Protein AF-A0A976PIW1-F1 (afdb_monomer)

Secondary structure (DSSP, 8-state):
--SSSSSSSS--------------------------------------------TTS-GGGS-HHHHHHHHHHHHEEEEE-TTSS-EEEEE-HHHHHHHHHTT-HHHHHHHHHHHHHHH-TTTTTT--HHHHHHHHHHHHHHHHHHHHHHTSEETTEE-S-GGGGSBGGGTB-GGGS--EEETTEEE-HHIIIIIIIHHHHTT--TTGGGG---SBTTSPP--SS---TTTHHHHHHHHHHHHHTSTTTEEEETTTTEEEEETHHHHTHHHHHHSTTTHHHHHHHHHSPTT----SEEEEEPP--SB-B-S---------S--S--------------------------TTS-----S-HHHHHHHTT--STTEEEEEEEEEEEE--STT-SEEEEEEEEEEEEEEETTTTEEEEEEEEEEEEEETT-TTSPPEEEEEEEEEEEEEETTEEEEEEESSEEEEEEEETTTTEEEEEEEETTT--EEEEEEEEEEE---

Nearest PDB structures (foldseek):
  4ib9-assembly1_A  TM=2.979E-01  e=1.614E-01  Bos taurus
  2c4i-assembly1_A-2  TM=4.178E-01  e=9.449E-01  Gallus gallus
  1qg5-assembly1_A-2  TM=3.062E-01  e=3.905E-01  Bos taurus
  7tdz-assembly1_i  TM=3.313E-01  e=6.136E+00  Xenopus laevis
  7fik-assembly1_j  TM=1.856E-01  e=4.732E+00  Xenopus laevis

pLDDT: mean 74.45, std 23.99, range [23.53, 98.75]

Solvent-accessible surface area (backbone atoms only — not comparable to full-atom values): 29738 Å² total; per-residue (Å²): 139,89,88,88,86,87,83,87,85,84,88,87,85,90,88,87,86,87,86,87,87,84,87,90,82,86,88,82,83,87,82,89,88,81,93,72,86,78,74,68,88,75,74,81,70,78,79,76,83,66,87,75,91,53,99,85,66,64,71,73,77,53,57,68,51,64,48,43,24,53,51,28,53,71,37,30,44,72,45,67,43,98,84,72,80,49,68,44,44,22,30,44,54,66,60,54,36,50,39,59,75,68,58,37,66,64,61,53,49,50,52,49,40,43,50,55,52,44,29,36,59,67,71,65,63,97,55,54,70,51,41,52,48,20,49,50,44,42,49,44,36,49,49,43,51,47,53,46,47,77,41,42,62,47,97,81,35,74,62,56,28,69,68,71,77,27,39,70,94,78,71,38,55,54,49,67,42,61,79,39,63,47,48,74,38,71,37,16,56,45,47,45,53,58,54,56,45,22,64,76,49,70,42,29,50,61,38,53,72,37,59,50,39,71,52,20,59,53,37,46,56,57,66,37,58,47,50,39,50,94,46,37,70,60,52,37,52,52,39,37,28,56,35,50,70,34,67,79,37,27,42,68,44,78,93,77,53,32,22,37,30,32,44,63,61,65,79,44,37,69,22,23,64,54,14,88,56,62,24,65,69,32,45,50,64,70,40,47,67,91,88,67,83,81,44,91,46,74,46,70,36,83,71,43,54,44,50,30,51,56,94,79,79,81,87,78,65,78,86,71,86,82,78,85,85,71,94,84,80,79,79,87,78,84,81,85,74,94,78,89,79,91,77,90,78,91,78,76,82,65,95,81,71,90,79,80,74,87,64,60,74,78,56,61,76,44,52,86,72,58,89,47,96,68,48,44,68,38,29,40,25,51,44,74,75,42,51,80,56,85,72,36,49,36,38,60,79,40,40,43,34,28,33,30,39,28,76,42,89,90,73,76,51,38,36,40,33,39,39,37,40,36,30,30,28,46,59,94,40,78,88,49,80,69,43,79,42,80,45,79,48,68,33,66,34,54,75,53,99,56,29,38,39,35,63,40,79,69,85,37,38,36,42,37,41,38,33,61,85,77,28,32,38,37,44,38,31,22,39,66,90,74,68,44,38,42,38,34,41,32,28,41,38,51,70,64,65,132

Structure (mmCIF, N/CA/C/O backbone):
data_AF-A0A976PIW1-F1
#
_entry.id   AF-A0A976PIW1-F1
#
loop_
_atom_site.group_PDB
_atom_site.id
_atom_site.type_symbol
_atom_site.label_atom_id
_atom_site.label_alt_id
_atom_site.label_comp_id
_atom_site.label_asym_id
_atom_site.label_entity_id
_atom_site.label_seq_id
_atom_site.pdbx_PDB_ins_code
_atom_site.Cartn_x
_atom_site.Cartn_y
_atom_site.Cartn_z
_atom_site.occupancy
_atom_site.B_iso_or_equiv
_atom_site.auth_seq_id
_atom_site.auth_comp_id
_atom_site.auth_asym_id
_atom_site.auth_atom_id
_atom_site.pdbx_PDB_model_num
ATOM 1 N N . MET A 1 1 ? 50.978 22.419 -18.642 1.00 48.50 1 MET A N 1
ATOM 2 C CA . MET A 1 1 ? 51.402 21.518 -19.742 1.00 48.50 1 MET A CA 1
ATOM 3 C C . MET A 1 1 ? 52.874 21.817 -19.991 1.00 48.50 1 MET A C 1
ATOM 5 O O . MET A 1 1 ? 53.168 22.960 -20.271 1.00 48.50 1 MET A O 1
ATOM 9 N N . MET A 1 2 ? 53.888 20.999 -19.735 1.00 40.34 2 MET A N 1
ATOM 10 C CA . MET A 1 2 ? 54.101 19.568 -19.944 1.00 40.34 2 MET A CA 1
ATOM 11 C C . MET A 1 2 ? 55.229 19.153 -18.971 1.00 40.34 2 MET A C 1
ATOM 13 O O . MET A 1 2 ? 56.400 19.224 -19.318 1.00 40.34 2 MET A O 1
ATOM 17 N N . LYS A 1 3 ? 54.907 18.808 -17.720 1.00 40.25 3 LYS A N 1
ATOM 18 C CA . LYS A 1 3 ? 55.832 18.169 -16.756 1.00 40.25 3 LYS A CA 1
ATOM 19 C C . LYS A 1 3 ? 55.024 17.405 -15.699 1.00 40.25 3 LYS A C 1
ATOM 21 O O . LYS A 1 3 ? 55.039 17.778 -14.537 1.00 40.25 3 LYS A O 1
ATOM 26 N N . ALA A 1 4 ? 54.242 16.406 -16.115 1.00 40.09 4 ALA A N 1
ATOM 27 C CA . ALA A 1 4 ? 53.541 15.500 -15.188 1.00 40.09 4 ALA A CA 1
ATOM 28 C C . ALA A 1 4 ? 52.990 14.224 -15.869 1.00 40.09 4 ALA A C 1
ATOM 30 O O . ALA A 1 4 ? 51.946 13.732 -15.464 1.00 40.09 4 ALA A O 1
ATOM 31 N N . ILE A 1 5 ? 53.620 13.717 -16.943 1.00 48.88 5 ILE A N 1
ATOM 32 C CA . ILE A 1 5 ? 53.060 12.595 -17.741 1.00 48.88 5 ILE A CA 1
ATOM 33 C C . ILE A 1 5 ? 54.007 11.381 -17.883 1.00 48.88 5 ILE A C 1
ATOM 35 O O . ILE A 1 5 ? 53.645 10.402 -18.515 1.00 48.88 5 ILE A O 1
ATOM 39 N N . LEU A 1 6 ? 55.184 11.334 -17.246 1.00 34.69 6 LEU A N 1
ATOM 40 C CA . LEU A 1 6 ? 56.150 10.257 -17.548 1.00 34.69 6 LEU A CA 1
ATOM 41 C C . LEU A 1 6 ? 56.757 9.517 -16.346 1.00 34.69 6 LEU A C 1
ATOM 43 O O . LEU A 1 6 ? 57.911 9.105 -16.425 1.00 34.69 6 LEU A O 1
ATOM 47 N N . LEU A 1 7 ? 56.029 9.347 -15.231 1.00 34.03 7 LEU A N 1
ATOM 48 C CA . LEU A 1 7 ? 56.616 8.652 -14.069 1.00 34.03 7 LEU A CA 1
ATOM 49 C C . LEU A 1 7 ? 55.685 7.827 -13.162 1.00 34.03 7 LEU A C 1
ATOM 51 O O . LEU A 1 7 ? 56.094 7.475 -12.064 1.00 34.03 7 LEU A O 1
ATOM 55 N N . ILE A 1 8 ? 54.477 7.452 -13.600 1.00 37.25 8 ILE A N 1
ATOM 56 C CA . ILE A 1 8 ? 53.624 6.492 -12.856 1.00 37.25 8 ILE A CA 1
ATOM 57 C C . ILE A 1 8 ? 53.003 5.467 -13.826 1.00 37.25 8 ILE A C 1
ATOM 59 O O . ILE A 1 8 ? 51.808 5.207 -13.813 1.00 37.25 8 ILE A O 1
ATOM 63 N N . VAL A 1 9 ? 53.818 4.926 -14.743 1.00 36.81 9 VAL A N 1
ATOM 64 C CA . VAL A 1 9 ? 53.422 3.840 -15.677 1.00 36.81 9 VAL A CA 1
ATOM 65 C C . VAL A 1 9 ? 54.443 2.685 -15.706 1.00 36.81 9 VAL A C 1
ATOM 67 O O . VAL A 1 9 ? 54.283 1.727 -16.446 1.00 36.81 9 VAL A O 1
ATOM 70 N N . MET A 1 10 ? 55.485 2.683 -14.872 1.00 36.56 10 MET A N 1
ATOM 71 C CA . MET A 1 10 ? 56.516 1.633 -14.925 1.00 36.56 10 MET A CA 1
ATOM 72 C C . MET A 1 10 ? 57.105 1.365 -13.543 1.00 36.56 10 MET A C 1
ATOM 74 O O . MET A 1 10 ? 58.167 1.884 -13.232 1.00 36.56 10 MET A O 1
ATOM 78 N N . LEU A 1 11 ? 56.391 0.595 -12.714 1.00 31.77 11 LEU A N 1
ATOM 79 C CA . LEU A 1 11 ? 56.938 -0.271 -11.653 1.00 31.77 11 LEU A CA 1
ATOM 80 C C . LEU A 1 11 ? 55.777 -0.844 -10.834 1.00 31.77 11 LEU A C 1
ATOM 82 O O . LEU A 1 11 ? 55.349 -0.213 -9.885 1.00 31.77 11 LEU A O 1
ATOM 86 N N . PHE A 1 12 ? 55.234 -1.989 -11.259 1.00 30.22 12 PHE A N 1
ATOM 87 C CA . PHE A 1 12 ? 54.785 -3.112 -10.412 1.00 30.22 12 PHE A CA 1
ATOM 88 C C . PHE A 1 12 ? 54.269 -4.242 -11.326 1.00 30.22 12 PHE A C 1
ATOM 90 O O . PHE A 1 12 ? 53.087 -4.555 -11.397 1.00 30.22 12 PHE A O 1
ATOM 97 N N . LEU A 1 13 ? 55.206 -4.856 -12.053 1.00 30.50 13 LEU A N 1
ATOM 98 C CA . LEU A 1 13 ? 55.128 -6.256 -12.467 1.00 30.50 13 LEU A CA 1
ATOM 99 C C . LEU A 1 13 ? 56.151 -7.004 -11.609 1.00 30.50 13 LEU A C 1
ATOM 101 O O . LEU A 1 13 ? 57.328 -6.657 -11.667 1.00 30.50 13 LEU A O 1
ATOM 105 N N . THR A 1 14 ? 55.702 -7.971 -10.802 1.00 31.19 14 THR A N 1
ATOM 106 C CA . THR A 1 14 ? 56.358 -9.264 -10.481 1.00 31.19 14 THR A CA 1
ATOM 107 C C . THR A 1 14 ? 55.782 -9.865 -9.189 1.00 31.19 14 THR A C 1
ATOM 109 O O . THR A 1 14 ? 56.162 -9.478 -8.093 1.00 31.19 14 THR A O 1
ATOM 112 N N . ALA A 1 15 ? 54.857 -10.822 -9.334 1.00 30.56 15 ALA A N 1
ATOM 113 C CA . ALA A 1 15 ? 54.762 -12.057 -8.536 1.00 30.56 15 ALA A CA 1
ATOM 114 C C . ALA A 1 15 ? 53.547 -12.874 -9.018 1.00 30.56 15 ALA A C 1
ATOM 116 O O . ALA A 1 15 ? 52.453 -12.799 -8.469 1.00 30.56 15 ALA A O 1
ATOM 117 N N . SER A 1 16 ? 53.763 -13.634 -10.091 1.00 26.55 16 SER A N 1
ATOM 118 C CA . SER A 1 16 ? 52.897 -14.714 -10.563 1.00 26.55 16 SER A CA 1
ATOM 119 C C . SER A 1 16 ? 53.582 -16.038 -10.218 1.00 26.55 16 SER A C 1
ATOM 121 O O . SER A 1 16 ? 54.741 -16.199 -10.590 1.00 26.55 16 SER A O 1
ATOM 123 N N . CYS A 1 17 ? 52.892 -16.923 -9.490 1.00 28.11 17 CYS A N 1
ATOM 124 C CA . CYS A 1 17 ? 53.061 -18.389 -9.367 1.00 28.11 17 CYS A CA 1
ATOM 125 C C . CYS A 1 17 ? 52.174 -18.857 -8.188 1.00 28.11 17 CYS A C 1
ATOM 127 O O . CYS A 1 17 ? 52.157 -18.194 -7.160 1.00 28.11 17 CYS A O 1
ATOM 129 N N . GLY A 1 18 ? 51.419 -19.955 -8.218 1.00 25.86 18 GLY A N 1
ATOM 130 C CA . GLY A 1 18 ? 51.305 -21.022 -9.202 1.00 25.86 18 GLY A CA 1
ATOM 131 C C . GLY A 1 18 ? 50.082 -21.902 -8.898 1.00 25.86 18 GLY A C 1
ATOM 132 O O . GLY A 1 18 ? 49.593 -21.960 -7.772 1.00 25.86 18 GLY A O 1
ATOM 133 N N . TYR A 1 19 ? 49.590 -22.541 -9.953 1.00 24.12 19 TYR A N 1
ATOM 134 C CA . TYR A 1 19 ? 48.494 -23.505 -10.000 1.00 24.12 19 TYR A CA 1
ATOM 135 C C . TYR A 1 19 ? 49.138 -24.865 -10.309 1.00 24.12 19 TYR A C 1
ATOM 137 O O . TYR A 1 19 ? 49.952 -24.928 -11.231 1.00 24.12 19 TYR A O 1
ATOM 145 N N . GLU A 1 20 ? 48.808 -25.935 -9.583 1.00 27.31 20 GLU A N 1
ATOM 146 C CA . GLU A 1 20 ? 49.368 -27.277 -9.819 1.00 27.31 20 GLU A CA 1
ATOM 147 C C . GLU A 1 20 ? 48.233 -28.318 -9.950 1.00 27.31 20 GLU A C 1
ATOM 149 O O . GLU A 1 20 ? 47.487 -28.580 -9.010 1.00 27.31 20 GLU A O 1
ATOM 154 N N . LYS A 1 21 ? 48.087 -28.872 -11.165 1.00 29.78 21 LYS A N 1
ATOM 155 C CA . LYS A 1 21 ? 47.513 -30.199 -11.491 1.00 29.78 21 LYS A CA 1
ATOM 156 C C . LYS A 1 21 ? 48.710 -31.174 -11.504 1.00 29.78 21 LYS A C 1
ATOM 158 O O . LYS A 1 21 ? 49.801 -30.734 -11.837 1.00 29.78 21 LYS A O 1
ATOM 163 N N . GLU A 1 22 ? 48.682 -32.472 -11.221 1.00 30.70 22 GLU A N 1
ATOM 164 C CA . GLU A 1 22 ? 47.707 -33.562 -11.339 1.00 30.70 22 GLU A CA 1
ATOM 165 C C . GLU A 1 22 ? 48.375 -34.804 -10.698 1.00 30.70 22 GLU A C 1
ATOM 167 O O . GLU A 1 22 ? 49.606 -34.852 -10.636 1.00 30.70 22 GLU A O 1
ATOM 172 N N . LYS A 1 23 ? 47.628 -35.858 -10.339 1.00 28.70 23 LYS A N 1
ATOM 173 C CA . LYS A 1 23 ? 48.100 -37.243 -10.551 1.00 28.70 23 LYS A CA 1
ATOM 174 C C . LYS A 1 23 ? 46.946 -38.247 -10.545 1.00 28.70 23 LYS A C 1
ATOM 176 O O . LYS A 1 23 ? 46.191 -38.349 -9.584 1.00 28.70 23 LYS A O 1
ATOM 181 N N . ILE A 1 24 ? 46.861 -38.968 -11.658 1.00 31.97 24 ILE A N 1
ATOM 182 C CA . ILE A 1 24 ? 45.959 -40.076 -11.981 1.00 31.97 24 ILE A CA 1
ATOM 183 C C . ILE A 1 24 ? 46.533 -41.382 -11.403 1.00 31.97 24 ILE A C 1
ATOM 185 O O . ILE A 1 24 ? 47.749 -41.579 -11.423 1.00 31.97 24 ILE A O 1
ATOM 189 N N . GLY A 1 25 ? 45.659 -42.281 -10.941 1.00 30.95 25 GLY A N 1
ATOM 190 C CA . GLY A 1 25 ? 45.957 -43.682 -10.623 1.00 30.95 25 GLY A CA 1
ATOM 191 C C . GLY A 1 25 ? 44.740 -44.573 -10.917 1.00 30.95 25 GLY A C 1
ATOM 192 O O . GLY A 1 25 ? 43.616 -44.180 -10.622 1.00 30.95 25 GLY A O 1
ATOM 193 N N . GLU A 1 26 ? 44.992 -45.715 -11.562 1.00 29.84 26 GLU A N 1
ATOM 194 C CA . GLU A 1 26 ? 44.074 -46.598 -12.307 1.00 29.84 26 GLU A CA 1
ATOM 195 C C . GLU A 1 26 ? 42.973 -47.339 -11.520 1.00 29.84 26 GLU A C 1
ATOM 197 O O . GLU A 1 26 ? 43.066 -47.593 -10.320 1.00 29.84 26 GLU A O 1
ATOM 202 N N . ALA A 1 27 ? 41.951 -47.754 -12.278 1.00 33.88 27 ALA A N 1
ATOM 203 C CA . ALA A 1 27 ? 40.825 -48.597 -11.877 1.00 33.88 27 ALA A CA 1
ATOM 204 C C . ALA A 1 27 ? 41.182 -50.091 -11.747 1.00 33.88 27 ALA A C 1
ATOM 206 O O . ALA A 1 27 ? 42.099 -50.576 -12.413 1.00 33.88 27 ALA A O 1
ATOM 207 N N . PRO A 1 28 ? 40.338 -50.863 -11.035 1.00 31.41 28 PRO A N 1
ATOM 208 C CA . PRO A 1 28 ? 39.988 -52.185 -11.547 1.00 31.41 28 PRO A CA 1
ATOM 209 C C . PRO A 1 28 ? 38.485 -52.534 -11.499 1.00 31.41 28 PRO A C 1
ATOM 211 O O . PRO A 1 28 ? 37.777 -52.253 -10.539 1.00 31.41 28 PRO A O 1
ATOM 214 N N . ALA A 1 29 ? 38.086 -53.187 -12.596 1.00 29.12 29 ALA A N 1
ATOM 215 C CA . ALA A 1 29 ? 37.027 -54.168 -12.877 1.00 29.12 29 ALA A CA 1
ATOM 216 C C . ALA A 1 29 ? 35.684 -54.190 -12.107 1.00 29.12 29 ALA A C 1
ATOM 218 O O . ALA A 1 29 ? 35.596 -54.384 -10.898 1.00 29.12 29 ALA A O 1
ATOM 219 N N . THR A 1 30 ? 34.623 -54.172 -12.918 1.00 34.03 30 THR A N 1
ATOM 220 C CA . THR A 1 30 ? 33.220 -54.492 -12.625 1.00 34.03 30 THR A CA 1
ATOM 221 C C . THR A 1 30 ? 32.986 -55.943 -12.189 1.00 34.03 30 THR A C 1
ATOM 223 O O . THR A 1 30 ? 33.701 -56.861 -12.595 1.00 34.03 30 THR A O 1
ATOM 226 N N . PRO A 1 31 ? 31.875 -56.166 -11.467 1.00 28.22 31 PRO A N 1
ATOM 227 C CA . PRO A 1 31 ? 30.859 -57.095 -11.967 1.00 28.22 31 PRO A CA 1
ATOM 228 C C . PRO A 1 31 ? 29.444 -56.478 -11.989 1.00 28.22 31 PRO A C 1
ATOM 230 O O . PRO A 1 31 ? 29.008 -55.833 -11.043 1.00 28.22 31 PRO A O 1
ATOM 233 N N . VAL A 1 32 ? 28.718 -56.727 -13.082 1.00 36.12 32 VAL A N 1
ATOM 234 C CA . VAL A 1 32 ? 27.246 -56.607 -13.231 1.00 36.12 32 VAL A CA 1
ATOM 235 C C . VAL A 1 32 ? 26.650 -57.912 -12.671 1.00 36.12 32 VAL A C 1
ATOM 237 O O . VAL A 1 32 ? 27.228 -58.947 -13.019 1.00 36.12 32 VAL A O 1
ATOM 240 N N . PRO A 1 33 ? 25.589 -57.965 -11.821 1.00 32.88 33 PRO A N 1
ATOM 241 C CA . PRO A 1 33 ? 24.189 -57.563 -12.118 1.00 32.88 33 PRO A CA 1
ATOM 242 C C . PRO A 1 33 ? 23.419 -57.057 -10.848 1.00 32.88 33 PRO A C 1
ATOM 244 O O . PRO A 1 33 ? 24.007 -56.982 -9.783 1.00 32.88 33 PRO A O 1
ATOM 247 N N . GLN A 1 34 ? 22.150 -56.637 -10.787 1.00 26.22 34 GLN A N 1
ATOM 248 C CA . GLN A 1 34 ? 20.908 -56.896 -11.517 1.00 26.22 34 GLN A CA 1
ATOM 249 C C . GLN A 1 34 ? 20.050 -55.617 -11.550 1.00 26.22 34 GLN A C 1
ATOM 251 O O . GLN A 1 34 ? 20.116 -54.766 -10.668 1.00 26.22 34 GLN A O 1
ATOM 256 N N . THR A 1 35 ? 19.235 -55.506 -12.592 1.00 33.28 35 THR A N 1
ATOM 257 C CA . THR A 1 35 ? 18.260 -54.440 -12.813 1.00 33.28 35 THR A CA 1
ATOM 258 C C . THR A 1 35 ? 17.062 -54.573 -11.877 1.00 33.28 35 THR A C 1
ATOM 260 O O . THR A 1 35 ? 16.200 -55.417 -12.124 1.00 33.28 35 THR A O 1
ATOM 263 N N . ASP A 1 36 ? 16.954 -53.683 -10.895 1.00 30.19 36 ASP A N 1
ATOM 264 C CA . ASP A 1 36 ? 15.663 -53.326 -10.313 1.00 30.19 36 ASP A CA 1
ATOM 265 C C . ASP A 1 36 ? 15.156 -52.034 -10.952 1.00 30.19 36 ASP A C 1
ATOM 267 O O . ASP A 1 36 ? 15.887 -51.063 -11.160 1.00 30.19 36 ASP A O 1
ATOM 271 N N . ARG A 1 37 ? 13.882 -52.072 -11.338 1.00 30.72 37 ARG A N 1
ATOM 272 C CA . ARG A 1 37 ? 13.154 -51.003 -12.021 1.00 30.72 37 ARG A CA 1
ATOM 273 C C . ARG A 1 37 ? 13.272 -49.695 -11.234 1.00 30.72 37 ARG A C 1
ATOM 275 O O . ARG A 1 37 ? 12.661 -49.547 -10.177 1.00 30.72 37 ARG A O 1
ATOM 282 N N . ILE A 1 38 ? 13.995 -48.722 -11.787 1.00 29.69 38 ILE A N 1
ATOM 283 C CA . ILE A 1 38 ? 13.937 -47.336 -11.325 1.00 29.69 38 ILE A CA 1
ATOM 284 C C . ILE A 1 38 ? 12.577 -46.788 -11.752 1.00 29.69 38 ILE A C 1
ATOM 286 O O . ILE A 1 38 ? 12.342 -46.457 -12.914 1.00 29.69 38 ILE A O 1
ATOM 290 N N . SER A 1 39 ? 11.662 -46.746 -10.789 1.00 29.94 39 SER A N 1
ATOM 291 C CA . SER A 1 39 ? 10.499 -45.868 -10.824 1.00 29.94 39 SER A CA 1
ATOM 292 C C . SER A 1 39 ? 11.006 -44.453 -11.110 1.00 29.94 39 SER A C 1
ATOM 294 O O . SER A 1 39 ? 11.936 -44.002 -10.441 1.00 29.94 39 SER A O 1
ATOM 296 N N . GLY A 1 40 ? 10.447 -43.794 -12.131 1.00 29.80 40 GLY A N 1
ATOM 297 C CA . GLY A 1 40 ? 10.829 -42.438 -12.539 1.00 29.80 40 GLY A CA 1
ATOM 298 C C . GLY A 1 40 ? 10.815 -41.442 -11.373 1.00 29.80 40 GLY A C 1
ATOM 299 O O . GLY A 1 40 ? 10.268 -41.767 -10.317 1.00 29.80 40 GLY A O 1
ATOM 300 N N . PRO A 1 41 ? 11.409 -40.244 -11.542 1.00 25.72 41 PRO A N 1
ATOM 301 C CA . PRO A 1 41 ? 11.515 -39.258 -10.475 1.00 25.72 41 PRO A CA 1
ATOM 302 C C . PRO A 1 41 ? 10.132 -39.038 -9.871 1.00 25.72 41 PRO A C 1
ATOM 304 O O . PRO A 1 41 ? 9.242 -38.463 -10.502 1.00 25.72 41 PRO A O 1
ATOM 307 N N . GLN A 1 42 ? 9.940 -39.573 -8.663 1.00 23.53 42 GLN A N 1
ATOM 308 C CA . GLN A 1 42 ? 8.748 -39.309 -7.895 1.00 23.53 42 GLN A CA 1
ATOM 309 C C . GLN A 1 42 ? 8.758 -37.814 -7.651 1.00 23.53 42 GLN A C 1
ATOM 311 O O . GLN A 1 42 ? 9.610 -37.273 -6.948 1.00 23.53 42 GLN A O 1
ATOM 316 N N . ARG A 1 43 ? 7.808 -37.156 -8.305 1.00 25.02 43 ARG A N 1
ATOM 317 C CA . ARG A 1 43 ? 7.331 -35.836 -7.953 1.00 25.02 43 ARG A CA 1
ATOM 318 C C . ARG A 1 43 ? 7.062 -35.909 -6.452 1.00 25.02 43 ARG A C 1
ATOM 320 O O . ARG A 1 43 ? 6.085 -36.528 -6.036 1.00 25.02 43 ARG A O 1
ATOM 327 N N . VAL A 1 44 ? 7.956 -35.345 -5.643 1.00 24.55 44 VAL A N 1
ATOM 328 C CA . VAL A 1 44 ? 7.628 -34.990 -4.266 1.00 24.55 44 VAL A CA 1
ATOM 329 C C . VAL A 1 44 ? 6.628 -33.855 -4.416 1.00 24.55 44 VAL A C 1
ATOM 331 O O . VAL A 1 44 ? 6.973 -32.680 -4.447 1.00 24.55 44 VAL A O 1
ATOM 334 N N . VAL A 1 45 ? 5.380 -34.240 -4.673 1.00 27.56 45 VAL A N 1
ATOM 335 C CA . VAL A 1 45 ? 4.236 -33.386 -4.446 1.00 27.56 45 VAL A CA 1
ATOM 336 C C . VAL A 1 45 ? 4.168 -33.318 -2.935 1.00 27.56 45 VAL A C 1
ATOM 338 O O . VAL A 1 45 ? 3.692 -34.242 -2.277 1.00 27.56 45 VAL A O 1
ATOM 341 N N . ASP A 1 46 ? 4.756 -32.263 -2.387 1.00 27.05 46 ASP A N 1
ATOM 342 C CA . ASP A 1 46 ? 4.417 -31.834 -1.048 1.00 27.05 46 ASP A CA 1
ATOM 343 C C . ASP A 1 46 ? 2.927 -31.467 -1.073 1.00 27.05 46 ASP A C 1
ATOM 345 O O . ASP A 1 46 ? 2.528 -30.369 -1.450 1.00 27.05 46 ASP A O 1
ATOM 349 N N . ASN A 1 47 ? 2.095 -32.460 -0.764 1.00 28.36 47 ASN A N 1
ATOM 350 C CA . ASN A 1 47 ? 0.644 -32.360 -0.665 1.00 28.36 47 ASN A CA 1
ATOM 351 C C . ASN A 1 47 ? 0.212 -31.656 0.636 1.00 28.36 47 ASN A C 1
ATOM 353 O O . ASN A 1 47 ? -0.903 -31.858 1.111 1.00 28.36 47 ASN A O 1
ATOM 357 N N . SER A 1 48 ? 1.057 -30.808 1.228 1.00 28.88 48 SER A N 1
ATOM 358 C CA . SER A 1 48 ? 0.664 -29.926 2.328 1.00 28.88 48 SER A CA 1
ATOM 359 C C . SER A 1 48 ? 0.033 -28.622 1.818 1.00 28.88 48 SER A C 1
ATOM 361 O O . SER A 1 48 ? 0.384 -27.521 2.226 1.00 28.88 48 SER A O 1
ATOM 363 N N . THR A 1 49 ? -0.978 -28.734 0.950 1.00 29.22 49 THR A N 1
ATOM 364 C CA . THR A 1 49 ? -1.904 -27.626 0.642 1.00 29.22 49 THR A CA 1
ATOM 365 C C . THR A 1 49 ? -3.118 -27.642 1.579 1.00 29.22 49 THR A C 1
ATOM 367 O O . THR A 1 49 ? -4.247 -27.411 1.167 1.00 29.22 49 THR A O 1
ATOM 370 N N . GLU A 1 50 ? -2.884 -27.896 2.867 1.00 23.66 50 GLU A N 1
ATOM 371 C CA . GLU A 1 50 ? -3.800 -27.514 3.942 1.00 23.66 50 GLU A CA 1
ATOM 372 C C . GLU A 1 50 ? -3.094 -26.449 4.784 1.00 23.66 50 GLU A C 1
ATOM 374 O O . GLU A 1 50 ? -2.281 -26.758 5.661 1.00 23.66 50 GLU A O 1
ATOM 379 N N . ILE A 1 51 ? -3.397 -25.172 4.534 1.00 30.75 51 ILE A N 1
ATOM 380 C CA . ILE A 1 51 ? -3.041 -24.111 5.479 1.00 30.75 51 ILE A CA 1
ATOM 381 C C . ILE A 1 51 ? -3.934 -24.302 6.706 1.00 30.75 51 ILE A C 1
ATOM 383 O O . ILE A 1 51 ? -5.046 -23.793 6.793 1.00 30.75 51 ILE A O 1
ATOM 387 N N . ARG A 1 52 ? -3.434 -25.064 7.679 1.00 26.44 52 ARG A N 1
ATOM 388 C CA . ARG A 1 52 ? -4.022 -25.144 9.014 1.00 26.44 52 ARG A CA 1
ATOM 389 C C . ARG A 1 52 ? -3.858 -23.793 9.712 1.00 26.44 52 ARG A C 1
ATOM 391 O O . ARG A 1 52 ? -2.799 -23.510 10.271 1.00 26.44 52 ARG A O 1
ATOM 398 N N . LEU A 1 53 ? -4.921 -22.993 9.767 1.00 40.12 53 LEU A N 1
ATOM 399 C CA . LEU A 1 53 ? -5.091 -21.925 10.765 1.00 40.12 53 LEU A CA 1
ATOM 400 C C . LEU A 1 53 ? -5.462 -22.557 12.124 1.00 40.12 53 LEU A C 1
ATOM 402 O O . LEU A 1 53 ? -6.507 -22.303 12.708 1.00 40.12 53 LEU A O 1
ATOM 406 N N . GLY A 1 54 ? -4.609 -23.464 12.606 1.00 29.91 54 GLY A N 1
ATOM 407 C CA . GLY A 1 54 ? -4.774 -24.147 13.886 1.00 29.91 54 GLY A CA 1
ATOM 408 C C . GLY A 1 54 ? -4.124 -23.367 15.028 1.00 29.91 54 GLY A C 1
ATOM 409 O O . GLY A 1 54 ? -3.053 -22.784 14.865 1.00 29.91 54 GLY A O 1
ATOM 410 N N . ALA A 1 55 ? -4.750 -23.416 16.204 1.00 33.50 55 ALA A N 1
ATOM 411 C CA . ALA A 1 55 ? -4.482 -22.652 17.430 1.00 33.50 55 ALA A CA 1
ATOM 412 C C . ALA A 1 55 ? -3.052 -22.692 18.037 1.00 33.50 55 ALA A C 1
ATOM 414 O O . ALA A 1 55 ? -2.848 -22.169 19.129 1.00 33.50 55 ALA A O 1
ATOM 415 N N . ASN A 1 56 ? -2.043 -23.253 17.362 1.00 38.34 56 ASN A N 1
ATOM 416 C CA . ASN A 1 56 ? -0.722 -23.513 17.949 1.00 38.34 56 ASN A CA 1
ATOM 417 C C . ASN A 1 56 ? 0.449 -22.695 17.373 1.00 38.34 56 ASN A C 1
ATOM 419 O O . ASN A 1 56 ? 1.581 -22.875 17.822 1.00 38.34 56 ASN A O 1
ATOM 423 N N . HIS A 1 57 ? 0.221 -21.741 16.462 1.00 43.72 57 HIS A N 1
ATOM 424 C CA . HIS A 1 57 ? 1.244 -20.739 16.132 1.00 43.72 57 HIS A CA 1
ATOM 425 C C . HIS A 1 57 ? 0.610 -19.366 15.847 1.00 43.72 57 HIS A C 1
ATOM 427 O O . HIS A 1 57 ? 0.099 -19.148 14.750 1.00 43.72 57 HIS A O 1
ATOM 433 N N . PRO A 1 58 ? 0.609 -18.416 16.804 1.00 60.09 58 PRO A N 1
ATOM 434 C CA . PRO A 1 58 ? -0.020 -17.117 16.581 1.00 60.09 58 PRO A CA 1
ATOM 435 C C . PRO A 1 58 ? 0.687 -16.381 15.437 1.00 60.09 58 PRO A C 1
ATOM 437 O O . PRO A 1 58 ? 1.918 -16.307 15.429 1.00 60.09 58 PRO A O 1
ATOM 440 N N . LEU A 1 59 ? -0.087 -15.819 14.497 1.00 60.06 59 LEU A N 1
ATOM 441 C CA . LEU A 1 59 ? 0.397 -15.026 13.351 1.00 60.06 59 LEU A CA 1
ATOM 442 C C . LEU A 1 59 ? 1.448 -13.977 13.764 1.00 60.06 59 LEU A C 1
ATOM 444 O O . LEU A 1 59 ? 2.417 -13.750 13.050 1.00 60.06 59 LEU A O 1
ATOM 448 N N . ILE A 1 60 ? 1.332 -13.442 14.981 1.00 59.16 60 ILE A N 1
ATOM 449 C CA . ILE A 1 60 ? 2.270 -12.501 15.615 1.00 59.16 60 ILE A CA 1
ATOM 450 C C . ILE A 1 60 ? 3.727 -13.010 15.626 1.00 59.16 60 ILE A C 1
ATOM 452 O O . ILE A 1 60 ? 4.666 -12.219 15.499 1.00 59.16 60 ILE A O 1
ATOM 456 N N . LYS A 1 61 ? 3.937 -14.326 15.767 1.00 66.19 61 LYS A N 1
ATOM 457 C CA . LYS A 1 61 ? 5.272 -14.943 15.819 1.00 66.19 61 LYS A CA 1
ATOM 458 C C . LYS A 1 61 ? 5.904 -15.165 14.445 1.00 66.19 61 LYS A C 1
ATOM 460 O O . LYS A 1 61 ? 7.101 -15.429 14.399 1.00 66.19 61 LYS A O 1
ATOM 465 N N . LYS A 1 62 ? 5.140 -15.085 13.349 1.00 78.00 62 LYS A N 1
ATOM 466 C CA . LYS A 1 62 ? 5.714 -15.171 11.999 1.00 78.00 62 LYS A CA 1
ATOM 467 C C . LYS A 1 62 ? 6.571 -13.933 11.723 1.00 78.00 62 LYS A C 1
ATOM 469 O O . LYS A 1 62 ? 6.325 -12.864 12.288 1.00 78.00 62 LYS A O 1
ATOM 474 N N . ASP A 1 63 ? 7.601 -14.072 10.897 1.00 90.31 63 ASP A N 1
ATOM 475 C CA . ASP A 1 63 ? 8.343 -12.907 10.418 1.00 90.31 63 ASP A CA 1
ATOM 476 C C . ASP A 1 63 ? 7.486 -12.069 9.450 1.00 90.31 63 ASP A C 1
ATOM 478 O O . ASP A 1 63 ? 6.403 -12.478 9.020 1.00 90.31 63 ASP A O 1
ATOM 482 N N . ILE A 1 64 ? 7.952 -10.856 9.155 1.00 94.75 64 ILE A N 1
ATOM 483 C CA . ILE A 1 64 ? 7.218 -9.915 8.306 1.00 94.75 64 ILE A CA 1
ATOM 484 C C . ILE A 1 64 ? 7.051 -10.429 6.870 1.00 94.75 64 ILE A C 1
ATOM 486 O O . ILE A 1 64 ? 5.987 -10.238 6.292 1.00 94.75 64 ILE A O 1
ATOM 490 N N . PHE A 1 65 ? 8.037 -11.128 6.303 1.00 96.31 65 PHE A N 1
ATOM 491 C CA . PHE A 1 65 ? 7.964 -11.621 4.927 1.00 96.31 65 PHE A CA 1
ATOM 492 C C . PHE A 1 65 ? 6.962 -12.766 4.803 1.00 96.31 65 PHE A C 1
ATOM 494 O O . PHE A 1 65 ? 6.173 -12.786 3.870 1.00 96.31 65 PHE A O 1
ATOM 501 N N . ALA A 1 66 ? 6.902 -13.671 5.779 1.00 93.44 66 ALA A N 1
ATOM 502 C CA . ALA A 1 66 ? 5.899 -14.730 5.819 1.00 93.44 66 ALA A CA 1
ATOM 503 C C . ALA A 1 66 ? 4.468 -14.173 5.928 1.00 93.44 66 ALA A C 1
ATOM 505 O O . ALA A 1 66 ? 3.544 -14.721 5.326 1.00 93.44 66 ALA A O 1
ATOM 506 N N . LEU A 1 67 ? 4.276 -13.086 6.683 1.00 93.81 67 LEU A N 1
ATOM 507 C CA . LEU A 1 67 ? 2.983 -12.405 6.779 1.00 93.81 67 LEU A CA 1
ATOM 508 C C . LEU A 1 67 ? 2.619 -11.684 5.477 1.00 93.81 67 LEU A C 1
ATOM 510 O O . LEU A 1 67 ? 1.497 -11.830 5.001 1.00 93.81 67 LEU A O 1
ATOM 514 N N . MET A 1 68 ? 3.569 -10.969 4.870 1.00 96.94 68 MET A N 1
ATOM 515 C CA . MET A 1 68 ? 3.373 -10.318 3.572 1.00 96.94 68 MET A CA 1
ATOM 516 C C . MET A 1 68 ? 3.091 -11.333 2.466 1.00 96.94 68 MET A C 1
ATOM 518 O O . MET A 1 68 ? 2.201 -11.121 1.653 1.00 96.94 68 MET A O 1
ATOM 522 N N . ASN A 1 69 ? 3.790 -12.469 2.463 1.00 95.19 69 ASN A N 1
ATOM 523 C CA . ASN A 1 69 ? 3.542 -13.546 1.517 1.00 95.19 69 ASN A CA 1
ATOM 524 C C . ASN A 1 69 ? 2.126 -14.100 1.670 1.00 95.19 69 ASN A C 1
ATOM 526 O O . ASN A 1 69 ? 1.448 -14.318 0.674 1.00 95.19 69 ASN A O 1
ATOM 530 N N . LEU A 1 70 ? 1.666 -14.310 2.908 1.00 91.12 70 LEU A N 1
ATOM 531 C CA . LEU A 1 70 ? 0.288 -14.726 3.159 1.00 91.12 70 LEU A CA 1
ATOM 532 C C . LEU A 1 70 ? -0.705 -13.682 2.631 1.00 91.12 70 LEU A C 1
ATOM 534 O O . LEU A 1 70 ? -1.659 -14.054 1.963 1.00 91.12 70 LEU A O 1
ATOM 538 N N . PHE A 1 71 ? -0.459 -12.392 2.862 1.00 95.06 71 PHE A N 1
ATOM 539 C CA . PHE A 1 71 ? -1.312 -11.321 2.345 1.00 95.06 71 PHE A CA 1
ATOM 540 C C . PHE A 1 71 ? -1.367 -11.306 0.810 1.00 95.06 71 PHE A C 1
ATOM 542 O O . PHE A 1 71 ? -2.453 -11.394 0.240 1.00 95.06 71 PHE A O 1
ATOM 549 N N . PHE A 1 72 ? -0.216 -11.247 0.132 1.00 94.88 72 PHE A N 1
ATOM 550 C CA . PHE A 1 72 ? -0.174 -11.176 -1.330 1.00 94.88 72 PHE A CA 1
ATOM 551 C C . PHE A 1 72 ? -0.723 -12.445 -1.982 1.00 94.88 72 PHE A C 1
ATOM 553 O O . PHE A 1 72 ? -1.539 -12.338 -2.885 1.00 94.88 72 PHE A O 1
ATOM 560 N N . SER A 1 73 ? -0.385 -13.635 -1.482 1.00 90.44 73 SER A N 1
ATOM 561 C CA . SER A 1 73 ? -0.914 -14.889 -2.047 1.00 90.44 73 SER A CA 1
ATOM 562 C C . SER A 1 73 ? -2.417 -15.079 -1.835 1.00 90.44 73 SER A C 1
ATOM 564 O O . SER A 1 73 ? -3.030 -15.861 -2.554 1.00 90.44 73 SER A O 1
ATOM 566 N N . THR A 1 74 ? -3.010 -14.377 -0.863 1.00 88.81 74 THR A N 1
ATOM 567 C CA . THR A 1 74 ? -4.459 -14.411 -0.621 1.00 88.81 74 THR A CA 1
ATOM 568 C C . THR A 1 74 ? -5.212 -13.452 -1.541 1.00 88.81 74 THR A C 1
ATOM 570 O O . THR A 1 74 ? -6.316 -13.769 -1.972 1.00 88.81 74 THR A O 1
ATOM 573 N N . PHE A 1 75 ? -4.647 -12.273 -1.823 1.00 92.44 75 PHE A N 1
ATOM 574 C CA . PHE A 1 75 ? -5.385 -11.177 -2.466 1.00 92.44 75 PHE A CA 1
ATOM 575 C C . PHE A 1 75 ? -4.876 -10.772 -3.844 1.00 92.44 75 PHE A C 1
ATOM 577 O O . PHE A 1 75 ? -5.520 -9.957 -4.498 1.00 92.44 75 PHE A O 1
ATOM 584 N N . VAL A 1 76 ? -3.738 -11.299 -4.283 1.00 91.62 76 VAL A N 1
ATOM 585 C CA . VAL A 1 76 ? -3.189 -11.064 -5.616 1.00 91.62 76 VAL A CA 1
ATOM 586 C C . VAL A 1 76 ? -3.303 -12.352 -6.407 1.00 91.62 76 VAL A C 1
ATOM 588 O O . VAL A 1 76 ? -2.777 -13.395 -6.019 1.00 91.62 76 VAL A O 1
ATOM 591 N N . GLU A 1 77 ? -3.972 -12.269 -7.544 1.00 84.12 77 GLU A N 1
ATOM 592 C CA . GLU A 1 77 ? -4.145 -13.384 -8.457 1.00 84.12 77 GLU A CA 1
ATOM 593 C C . GLU A 1 77 ? -3.271 -13.172 -9.677 1.00 84.12 77 GLU A C 1
ATOM 595 O O . GLU A 1 77 ? -3.232 -12.084 -10.241 1.00 84.12 77 GLU A O 1
ATOM 600 N N . SER A 1 78 ? -2.577 -14.222 -10.107 1.00 75.31 78 SER A N 1
ATOM 601 C CA . SER A 1 78 ? -1.921 -14.220 -11.410 1.00 75.31 78 SER A CA 1
ATOM 602 C C . SER A 1 78 ? -2.924 -14.660 -12.474 1.00 75.31 78 SER A C 1
ATOM 604 O O . SER A 1 78 ? -3.261 -15.843 -12.540 1.00 75.31 78 SER A O 1
ATOM 606 N N . ALA A 1 79 ? -3.373 -13.736 -13.318 1.00 60.34 79 ALA A N 1
ATOM 607 C CA . ALA A 1 79 ? -4.121 -14.061 -14.522 1.00 60.34 79 ALA A CA 1
ATOM 608 C C . ALA A 1 79 ? -3.161 -14.712 -15.525 1.00 60.34 79 ALA A C 1
ATOM 610 O O . ALA A 1 79 ? -2.194 -14.093 -15.965 1.00 60.34 79 ALA A O 1
ATOM 611 N N . GLN A 1 80 ? -3.379 -15.983 -15.858 1.00 54.34 80 GLN A N 1
ATOM 612 C CA . GLN A 1 80 ? -2.667 -16.606 -16.972 1.00 54.34 80 GLN A CA 1
ATOM 613 C C . GLN A 1 80 ? -3.328 -16.153 -18.273 1.00 54.34 80 GLN A C 1
ATOM 615 O O . GLN A 1 80 ? -4.539 -16.313 -18.423 1.00 54.34 80 GLN A O 1
ATOM 620 N N . ASN A 1 81 ? -2.550 -15.637 -19.224 1.00 50.75 81 ASN A N 1
ATOM 621 C CA . ASN A 1 81 ? -3.028 -15.535 -20.600 1.00 50.75 81 ASN A CA 1
ATOM 622 C C . ASN A 1 81 ? -3.378 -16.931 -21.145 1.00 50.75 81 ASN A C 1
ATOM 624 O O . ASN A 1 81 ? -2.811 -17.940 -20.720 1.00 50.75 81 ASN A O 1
ATOM 628 N N . VAL A 1 82 ? -4.286 -16.982 -22.125 1.00 39.41 82 VAL A N 1
ATOM 629 C CA . VAL A 1 82 ? -4.770 -18.213 -22.789 1.00 39.41 82 VAL A CA 1
ATOM 630 C C . VAL A 1 82 ? -3.626 -19.054 -23.386 1.00 39.41 82 VAL A C 1
ATOM 632 O O . VAL A 1 82 ? -3.759 -20.265 -23.539 1.00 39.41 82 VAL A O 1
ATOM 635 N N . ASP A 1 83 ? -2.479 -18.434 -23.676 1.00 45.50 83 ASP A N 1
ATOM 636 C CA . ASP A 1 83 ? -1.275 -19.092 -24.194 1.00 45.50 83 ASP A CA 1
ATOM 637 C C . ASP A 1 83 ? -0.316 -19.627 -23.109 1.00 45.50 83 ASP A C 1
ATOM 639 O O . ASP A 1 83 ? 0.682 -20.267 -23.432 1.00 45.50 83 ASP A O 1
ATOM 643 N N . GLY A 1 84 ? -0.604 -19.388 -21.824 1.00 49.47 84 GLY A N 1
ATOM 644 C CA . GLY A 1 84 ? 0.200 -19.845 -20.689 1.00 49.47 84 GLY A CA 1
ATOM 645 C C . GLY A 1 84 ? 1.556 -19.148 -20.523 1.00 49.47 84 GLY A C 1
ATOM 646 O O . GLY A 1 84 ? 2.337 -19.568 -19.665 1.00 49.47 84 GLY A O 1
ATOM 647 N N . THR A 1 85 ? 1.862 -18.106 -21.307 1.00 53.09 85 THR A N 1
ATOM 648 C CA . THR A 1 85 ? 3.216 -17.520 -21.357 1.00 53.09 85 THR A CA 1
ATOM 649 C C . THR A 1 85 ? 3.370 -16.202 -20.613 1.00 53.09 85 THR A C 1
ATOM 651 O O . THR A 1 85 ? 4.484 -15.862 -20.215 1.00 53.09 85 THR A O 1
ATOM 654 N N . VAL A 1 86 ? 2.276 -15.490 -20.334 1.00 52.97 86 VAL A N 1
ATOM 655 C CA . VAL A 1 86 ? 2.346 -14.210 -19.628 1.00 52.97 86 VAL A CA 1
ATOM 656 C C . VAL A 1 86 ? 1.328 -14.183 -18.494 1.00 52.97 86 VAL A C 1
ATOM 658 O O . VAL A 1 86 ? 0.128 -14.362 -18.698 1.00 52.97 86 VAL A O 1
ATOM 661 N N . LYS A 1 87 ? 1.851 -14.024 -17.273 1.00 62.75 87 LYS A N 1
ATOM 662 C CA . LYS A 1 87 ? 1.057 -13.857 -16.060 1.00 62.75 87 LYS A CA 1
ATOM 663 C C . LYS A 1 87 ? 0.844 -12.368 -15.861 1.00 62.75 87 LYS A C 1
ATOM 665 O O . LYS A 1 87 ? 1.783 -11.671 -15.491 1.00 62.75 87 LYS A O 1
ATOM 670 N N . ASP A 1 88 ? -0.356 -11.890 -16.140 1.00 77.25 88 ASP A N 1
ATOM 671 C CA . ASP A 1 88 ? -0.784 -10.616 -15.586 1.00 77.25 88 ASP A CA 1
ATOM 672 C C . ASP A 1 88 ? -1.211 -10.819 -14.124 1.00 77.25 88 ASP A C 1
ATOM 674 O O . ASP A 1 88 ? -1.293 -11.951 -13.645 1.00 77.25 88 ASP A O 1
ATOM 678 N N . SER A 1 89 ? -1.449 -9.745 -13.384 1.00 85.69 89 SER A N 1
ATOM 679 C CA . SER A 1 89 ? -1.910 -9.805 -11.999 1.00 85.69 89 SER A CA 1
ATOM 680 C C . SER A 1 89 ? -3.141 -8.948 -11.808 1.00 85.69 89 SER A C 1
ATOM 682 O O . SER A 1 89 ? -3.146 -7.833 -12.312 1.00 85.69 89 SER A O 1
ATOM 684 N N . GLY A 1 90 ? -4.101 -9.417 -11.016 1.00 89.62 90 GLY A N 1
ATOM 685 C CA . GLY A 1 90 ? -5.216 -8.623 -10.505 1.00 89.62 90 GLY A CA 1
ATOM 686 C C . GLY A 1 90 ? -5.286 -8.700 -8.982 1.00 89.62 90 GLY A C 1
ATOM 687 O O . GLY A 1 90 ? -4.807 -9.661 -8.378 1.00 89.62 90 GLY A O 1
ATOM 688 N N . ILE A 1 91 ? -5.874 -7.686 -8.348 1.00 92.31 91 ILE A N 1
ATOM 689 C CA . ILE A 1 91 ? -6.034 -7.630 -6.892 1.00 92.31 91 ILE A CA 1
ATOM 690 C C . ILE A 1 91 ? -7.512 -7.788 -6.526 1.00 92.31 91 ILE A C 1
ATOM 692 O O . ILE A 1 91 ? -8.375 -7.063 -7.024 1.00 92.31 91 ILE A O 1
ATOM 696 N N . ASN A 1 92 ? -7.807 -8.701 -5.603 1.00 90.56 92 ASN A N 1
ATOM 697 C CA . ASN A 1 92 ? -9.156 -8.974 -5.119 1.00 90.56 92 ASN A CA 1
ATOM 698 C C . ASN A 1 92 ? -9.593 -7.945 -4.056 1.00 90.56 92 ASN A C 1
ATOM 700 O O . ASN A 1 92 ? -9.644 -8.221 -2.851 1.00 90.56 92 ASN A O 1
ATOM 704 N N . PHE A 1 93 ? -9.872 -6.717 -4.503 1.00 87.94 93 PHE A N 1
ATOM 705 C CA . PHE A 1 93 ? -10.330 -5.639 -3.623 1.00 87.94 93 PHE A CA 1
ATOM 706 C C . PHE A 1 93 ? -11.701 -5.914 -2.999 1.00 87.94 93 PHE A C 1
ATOM 708 O O . PHE A 1 93 ? -11.887 -5.601 -1.821 1.00 87.94 93 PHE A O 1
ATOM 715 N N . ASP A 1 94 ? -12.611 -6.548 -3.743 1.00 83.19 94 ASP A N 1
ATOM 716 C CA . ASP A 1 94 ? -13.941 -6.937 -3.267 1.00 83.19 94 ASP A CA 1
ATOM 717 C C . ASP A 1 94 ? -13.863 -7.907 -2.083 1.00 83.19 94 ASP A C 1
ATOM 719 O O . ASP A 1 94 ? -14.434 -7.648 -1.024 1.00 83.19 94 ASP A O 1
ATOM 723 N N . GLY A 1 95 ? -13.077 -8.977 -2.205 1.00 81.75 95 GLY A N 1
ATOM 724 C CA . GLY A 1 95 ? -12.872 -9.952 -1.137 1.00 81.75 95 GLY A CA 1
ATOM 725 C C . GLY A 1 95 ? -12.265 -9.321 0.116 1.00 81.75 95 GLY A C 1
ATOM 726 O O . GLY A 1 95 ? -12.775 -9.518 1.219 1.00 81.75 95 GLY A O 1
ATOM 727 N N . MET A 1 96 ? -11.227 -8.487 -0.033 1.00 85.44 96 MET A N 1
ATOM 728 C CA . MET A 1 96 ? -10.667 -7.754 1.112 1.00 85.44 96 MET A CA 1
ATOM 729 C C . MET A 1 96 ? -11.684 -6.797 1.744 1.00 85.44 96 MET A C 1
ATOM 731 O O . MET A 1 96 ? -11.654 -6.568 2.956 1.00 85.44 96 MET A O 1
ATOM 735 N N . TYR A 1 97 ? -12.541 -6.163 0.941 1.00 80.50 97 TYR A N 1
ATOM 736 C CA . TYR A 1 97 ? -13.574 -5.260 1.437 1.00 80.50 97 TYR A CA 1
ATOM 737 C C . TYR A 1 97 ? -14.640 -6.022 2.229 1.00 80.50 97 TYR A C 1
ATOM 739 O O . TYR A 1 97 ? -14.954 -5.623 3.351 1.00 80.50 97 TYR A O 1
ATOM 747 N N . LEU A 1 98 ? -15.111 -7.161 1.716 1.00 74.12 98 LEU A N 1
ATOM 748 C CA . LEU A 1 98 ? -16.056 -8.041 2.405 1.00 74.12 98 LEU A CA 1
ATOM 749 C C . LEU A 1 98 ? -15.496 -8.562 3.731 1.00 74.12 98 LEU A C 1
ATOM 751 O O . LEU A 1 98 ? -16.170 -8.455 4.752 1.00 74.12 98 LEU A O 1
ATOM 755 N N . LEU A 1 99 ? -14.247 -9.039 3.756 1.00 73.94 99 LEU A N 1
ATOM 756 C CA . LEU A 1 99 ? -13.593 -9.485 4.994 1.00 73.94 99 LEU A CA 1
ATOM 757 C C . LEU A 1 99 ? -13.501 -8.354 6.029 1.00 73.94 99 LEU A C 1
ATOM 759 O O . LEU A 1 99 ? -13.720 -8.574 7.222 1.00 73.94 99 LEU A O 1
ATOM 763 N N . ARG A 1 100 ? -13.235 -7.121 5.578 1.00 78.00 100 ARG A N 1
ATOM 764 C CA . ARG A 1 100 ? -13.246 -5.937 6.446 1.00 78.00 100 ARG A CA 1
ATOM 765 C C . ARG A 1 100 ? -14.648 -5.633 6.980 1.00 78.00 100 ARG A C 1
ATOM 767 O O . ARG A 1 100 ? -14.782 -5.382 8.175 1.00 78.00 100 ARG A O 1
ATOM 774 N N . LEU A 1 101 ? -15.678 -5.668 6.131 1.00 69.50 101 LEU A N 1
ATOM 775 C CA . LEU A 1 101 ? -17.075 -5.441 6.528 1.00 69.50 101 LEU A CA 1
ATOM 776 C C . LEU A 1 101 ? -17.577 -6.486 7.529 1.00 69.50 101 LEU A C 1
ATOM 778 O O . LEU A 1 101 ? -18.233 -6.141 8.509 1.00 69.50 101 LEU A O 1
ATOM 782 N N . GLN A 1 102 ? -17.237 -7.752 7.299 1.00 61.50 102 GLN A N 1
ATOM 783 C CA . GLN A 1 102 ? -17.614 -8.880 8.151 1.00 61.50 102 GLN A CA 1
ATOM 784 C C . GLN A 1 102 ? -16.784 -8.959 9.436 1.00 61.50 102 GLN A C 1
ATOM 786 O O . GLN A 1 102 ? -17.089 -9.764 10.314 1.00 61.50 102 GLN A O 1
ATOM 791 N N . ARG A 1 103 ? -15.751 -8.114 9.568 1.00 54.97 103 ARG A N 1
ATOM 792 C CA . ARG A 1 103 ? -14.780 -8.140 10.670 1.00 54.97 103 ARG A CA 1
ATOM 793 C C . ARG A 1 103 ? -14.164 -9.522 10.849 1.00 54.97 103 ARG A C 1
ATOM 795 O O . ARG A 1 103 ? -14.012 -9.995 11.978 1.00 54.97 103 ARG A O 1
ATOM 802 N N . ASP A 1 104 ? -13.811 -10.145 9.730 1.00 79.19 104 ASP A N 1
ATOM 803 C CA . ASP A 1 104 ? -13.163 -11.445 9.735 1.00 79.19 104 ASP A CA 1
ATOM 804 C C . ASP A 1 104 ? -11.920 -11.400 10.636 1.00 79.19 104 ASP A C 1
ATOM 806 O O . ASP A 1 104 ? -11.007 -10.584 10.458 1.00 79.19 104 ASP A O 1
ATOM 810 N N . LEU A 1 105 ? -11.919 -12.240 11.673 1.00 63.19 105 LEU A N 1
ATOM 811 C CA . LEU A 1 105 ? -10.917 -12.162 12.731 1.00 63.19 105 LEU A CA 1
ATOM 812 C C . LEU A 1 105 ? -9.522 -12.499 12.215 1.00 63.19 105 LEU A C 1
ATOM 814 O O . LEU A 1 105 ? -8.541 -11.986 12.754 1.00 63.19 105 LEU A O 1
ATOM 818 N N . ASP A 1 106 ? -9.410 -13.357 11.208 1.00 77.75 106 ASP A N 1
ATOM 819 C CA . ASP A 1 106 ? -8.119 -13.803 10.707 1.00 77.75 106 ASP A CA 1
ATOM 820 C C . ASP A 1 106 ? -7.516 -12.779 9.746 1.00 77.75 106 ASP A C 1
ATOM 822 O O . ASP A 1 106 ? -6.326 -12.471 9.862 1.00 77.75 106 ASP A O 1
ATOM 826 N N . PHE A 1 107 ? -8.340 -12.136 8.917 1.00 80.06 107 PHE A N 1
ATOM 827 C CA . PHE A 1 107 ? -7.958 -10.955 8.149 1.00 80.06 107 PHE A CA 1
ATOM 828 C C . PHE A 1 107 ? -7.484 -9.815 9.059 1.00 80.06 107 PHE A C 1
ATOM 830 O O . PHE A 1 107 ? -6.389 -9.280 8.864 1.00 80.06 107 PHE A O 1
ATOM 837 N N . LEU A 1 108 ? -8.255 -9.476 10.101 1.00 78.62 108 LEU A N 1
ATOM 838 C CA . LEU A 1 108 ? -7.890 -8.410 11.039 1.00 78.62 108 LEU A CA 1
ATOM 839 C C . LEU A 1 108 ? -6.596 -8.730 11.802 1.00 78.62 108 LEU A C 1
ATOM 841 O O . LEU A 1 108 ? -5.737 -7.858 11.951 1.00 78.62 108 LEU A O 1
ATOM 845 N N . LYS A 1 109 ? -6.403 -9.981 12.245 1.00 77.81 109 LYS A N 1
ATOM 846 C CA . LYS A 1 109 ? -5.142 -10.418 12.871 1.00 77.81 109 LYS A CA 1
ATOM 847 C C . LYS A 1 109 ? -3.966 -10.344 11.902 1.00 77.81 109 LYS A C 1
ATOM 849 O O . LYS A 1 109 ? -2.878 -9.964 12.329 1.00 77.81 109 LYS A O 1
ATOM 854 N N . LEU A 1 110 ? -4.152 -10.718 10.636 1.00 84.31 110 LEU A N 1
ATOM 855 C CA . LEU A 1 110 ? -3.105 -10.654 9.616 1.00 84.31 110 LEU A CA 1
ATOM 856 C C . LEU A 1 110 ? -2.668 -9.206 9.376 1.00 84.31 110 LEU A C 1
ATOM 858 O O . LEU A 1 110 ? -1.484 -8.899 9.509 1.00 84.31 110 LEU A O 1
ATOM 862 N N . VAL A 1 111 ? -3.626 -8.317 9.102 1.00 86.44 111 VAL A N 1
ATOM 863 C CA . VAL A 1 111 ? -3.387 -6.878 8.909 1.00 86.44 111 VAL A CA 1
ATOM 864 C C . VAL A 1 111 ? -2.711 -6.277 10.139 1.00 86.44 111 VAL A C 1
ATOM 866 O O . VAL A 1 111 ? -1.678 -5.622 10.012 1.00 86.44 111 VAL A O 1
ATOM 869 N N . SER A 1 112 ? -3.231 -6.556 11.337 1.00 83.06 112 SER A N 1
ATOM 870 C CA . SER A 1 112 ? -2.650 -6.071 12.591 1.00 83.06 112 SER A CA 1
ATOM 871 C C . SER A 1 112 ? -1.220 -6.580 12.799 1.00 83.06 112 SER A C 1
ATOM 873 O O . SER A 1 112 ? -0.341 -5.798 13.159 1.00 83.06 112 SER A O 1
ATOM 875 N N . ALA A 1 113 ? -0.942 -7.859 12.527 1.00 81.62 113 ALA A N 1
ATOM 876 C CA . ALA A 1 113 ? 0.398 -8.426 12.674 1.00 81.62 113 ALA A CA 1
ATOM 877 C C . ALA A 1 113 ? 1.406 -7.811 11.687 1.00 81.62 113 ALA A C 1
ATOM 879 O O . ALA A 1 113 ? 2.557 -7.579 12.068 1.00 81.62 113 ALA A O 1
ATOM 880 N N . ILE A 1 114 ? 0.982 -7.532 10.449 1.00 92.56 114 ILE A N 1
ATOM 881 C CA . ILE A 1 114 ? 1.792 -6.839 9.441 1.00 92.56 114 ILE A CA 1
ATOM 882 C C . ILE A 1 114 ? 2.063 -5.402 9.885 1.00 92.56 114 ILE A C 1
ATOM 884 O O . ILE A 1 114 ? 3.223 -5.024 10.037 1.00 92.56 114 ILE A O 1
ATOM 888 N N . GLU A 1 115 ? 1.014 -4.616 10.137 1.00 90.50 115 GLU A N 1
ATOM 889 C CA . GLU A 1 115 ? 1.131 -3.188 10.459 1.00 90.50 115 GLU A CA 1
ATOM 890 C C . GLU A 1 115 ? 1.906 -2.967 11.770 1.00 90.50 115 GLU A C 1
ATOM 892 O O . GLU A 1 115 ? 2.762 -2.086 11.828 1.00 90.50 115 GLU A O 1
ATOM 897 N N . THR A 1 116 ? 1.732 -3.834 12.777 1.00 84.94 116 THR A N 1
ATOM 898 C CA . THR A 1 116 ? 2.545 -3.809 14.009 1.00 84.94 116 THR A CA 1
ATOM 899 C C . THR A 1 116 ? 4.036 -3.957 13.705 1.00 84.94 116 THR A C 1
ATOM 901 O O . THR A 1 116 ? 4.851 -3.192 14.214 1.00 84.94 116 THR A O 1
ATOM 904 N N . LYS A 1 117 ? 4.420 -4.917 12.857 1.00 89.25 117 LYS A N 1
ATOM 905 C CA . LYS A 1 117 ? 5.831 -5.135 12.506 1.00 89.25 117 LYS A CA 1
ATOM 906 C C . LYS A 1 117 ? 6.380 -4.025 11.616 1.00 89.25 117 LYS A C 1
ATOM 908 O O . LYS A 1 117 ? 7.505 -3.600 11.839 1.00 89.25 117 LYS A O 1
ATOM 913 N N . LEU A 1 118 ? 5.602 -3.537 10.647 1.00 94.56 118 LEU A N 1
ATOM 914 C CA . LEU A 1 118 ? 5.996 -2.393 9.819 1.00 94.56 118 LEU A CA 1
ATOM 915 C C . LEU A 1 118 ? 6.266 -1.155 10.679 1.00 94.56 118 LEU A C 1
ATOM 917 O O . LEU A 1 118 ? 7.220 -0.431 10.418 1.00 94.56 118 LEU A O 1
ATOM 921 N N . SER A 1 119 ? 5.465 -0.935 11.723 1.00 89.62 119 SER A N 1
ATOM 922 C CA . SER A 1 119 ? 5.615 0.217 12.612 1.00 89.62 119 SER A CA 1
ATOM 923 C C . SER A 1 119 ? 6.818 0.161 13.555 1.00 89.62 119 SER A C 1
ATOM 925 O O . SER A 1 119 ? 7.189 1.197 14.101 1.00 89.62 119 SER A O 1
ATOM 927 N N . ASP A 1 120 ? 7.420 -1.013 13.765 1.00 88.62 120 ASP A N 1
ATOM 928 C CA . ASP A 1 120 ? 8.493 -1.198 14.742 1.00 88.62 120 ASP A CA 1
ATOM 929 C C . ASP A 1 120 ? 9.793 -0.517 14.268 1.00 88.62 120 ASP A C 1
ATOM 931 O O . ASP A 1 120 ? 10.409 -0.986 13.307 1.00 88.62 120 ASP A O 1
ATOM 935 N N . PRO A 1 121 ? 10.277 0.546 14.941 1.00 89.19 121 PRO A N 1
ATOM 936 C CA . PRO A 1 121 ? 11.514 1.226 14.552 1.00 89.19 121 PRO A CA 1
ATOM 937 C C . PRO A 1 121 ? 12.754 0.329 14.678 1.00 89.19 121 PRO A C 1
ATOM 939 O O . PRO A 1 121 ? 13.794 0.617 14.088 1.00 89.19 121 PRO A O 1
ATOM 942 N N . ALA A 1 122 ? 12.680 -0.768 15.437 1.00 92.94 122 ALA A N 1
ATOM 943 C CA . ALA A 1 122 ? 13.792 -1.693 15.593 1.00 92.94 122 ALA A CA 1
ATOM 944 C C . ALA A 1 122 ? 13.891 -2.732 14.466 1.00 92.94 122 ALA A C 1
ATOM 946 O O . ALA A 1 122 ? 14.904 -3.436 14.389 1.00 92.94 122 ALA A O 1
ATOM 947 N N . ILE A 1 123 ? 12.893 -2.840 13.579 1.00 92.88 123 ILE A N 1
ATOM 948 C CA . ILE A 1 123 ? 12.819 -3.937 12.603 1.00 92.88 123 ILE A CA 1
ATOM 949 C C . ILE A 1 123 ? 14.005 -3.960 11.628 1.00 92.88 123 ILE A C 1
ATOM 951 O O . ILE A 1 123 ? 14.474 -5.042 11.248 1.00 92.88 123 ILE A O 1
ATOM 955 N N . LEU A 1 124 ? 14.539 -2.782 11.280 1.00 94.62 124 LEU A N 1
ATOM 956 C CA . LEU A 1 124 ? 15.668 -2.622 10.356 1.00 94.62 124 LEU A CA 1
ATOM 957 C C . LEU A 1 124 ? 17.037 -2.485 11.039 1.00 94.62 124 LEU A C 1
ATOM 959 O O . LEU A 1 124 ? 18.059 -2.353 10.348 1.00 94.62 124 LEU A O 1
ATOM 963 N N . ASN A 1 125 ? 17.100 -2.571 12.371 1.00 93.56 125 ASN A N 1
ATOM 964 C CA . ASN A 1 125 ? 18.359 -2.479 13.105 1.00 93.56 125 ASN A CA 1
ATOM 965 C C . ASN A 1 125 ? 19.316 -3.604 12.700 1.00 93.56 125 ASN A C 1
ATOM 967 O O . ASN A 1 125 ? 18.984 -4.785 12.770 1.00 93.56 125 ASN A O 1
ATOM 971 N N . GLN A 1 126 ? 20.529 -3.218 12.287 1.00 92.62 126 GLN A N 1
ATOM 972 C CA . GLN A 1 126 ? 21.605 -4.139 11.891 1.00 92.62 126 GLN A CA 1
ATOM 973 C C . GLN A 1 126 ? 21.198 -5.132 10.779 1.00 92.62 126 GLN A C 1
ATOM 975 O O . GLN A 1 126 ? 21.730 -6.237 10.690 1.00 92.62 126 GLN A O 1
ATOM 980 N N . ARG A 1 127 ? 20.249 -4.746 9.914 1.00 96.50 127 ARG A N 1
ATOM 981 C CA . ARG A 1 127 ? 19.823 -5.541 8.752 1.00 96.50 127 ARG A CA 1
ATOM 982 C C . ARG A 1 127 ? 20.641 -5.222 7.501 1.00 96.50 127 ARG A C 1
ATOM 984 O O . ARG A 1 127 ? 21.100 -4.092 7.320 1.00 96.50 127 ARG A O 1
ATOM 991 N N . SER A 1 128 ? 20.789 -6.221 6.630 1.00 97.69 128 SER A N 1
ATOM 992 C CA . SER A 1 128 ? 21.465 -6.091 5.335 1.00 97.69 128 SER A CA 1
ATOM 993 C C . SER A 1 128 ? 20.706 -5.157 4.385 1.00 97.69 128 SER A C 1
ATOM 995 O O . SER A 1 128 ? 19.508 -4.924 4.551 1.00 97.69 128 SER A O 1
ATOM 997 N N . VAL A 1 129 ? 21.390 -4.645 3.356 1.00 97.12 129 VAL A N 1
ATOM 998 C CA . VAL A 1 129 ? 20.761 -3.825 2.303 1.00 97.12 129 VAL A CA 1
ATOM 999 C C . VAL A 1 129 ? 19.639 -4.600 1.607 1.00 97.12 129 VAL A C 1
ATOM 1001 O O . VAL A 1 129 ? 18.538 -4.075 1.488 1.00 97.12 129 VAL A O 1
ATOM 1004 N N . ALA A 1 130 ? 19.878 -5.870 1.257 1.00 98.12 130 ALA A N 1
ATOM 1005 C CA . ALA A 1 130 ? 18.873 -6.751 0.659 1.00 98.12 130 ALA A CA 1
ATOM 1006 C C . ALA A 1 130 ? 17.617 -6.899 1.535 1.00 98.12 130 ALA A C 1
ATOM 1008 O O . ALA A 1 130 ? 16.498 -6.836 1.029 1.00 98.12 130 ALA A O 1
ATOM 1009 N N . PHE A 1 131 ? 17.784 -7.021 2.859 1.00 98.31 131 PHE A N 1
ATOM 1010 C CA . PHE A 1 131 ? 16.650 -7.081 3.781 1.00 98.31 131 PHE A CA 1
ATOM 1011 C C . PHE A 1 131 ? 15.842 -5.789 3.765 1.00 98.31 131 PHE A C 1
ATOM 1013 O O . PHE A 1 131 ? 14.618 -5.835 3.672 1.00 98.31 131 PHE A O 1
ATOM 1020 N N . LYS A 1 132 ? 16.515 -4.636 3.851 1.00 98.44 132 LYS A N 1
ATOM 1021 C CA . LYS A 1 132 ? 15.844 -3.330 3.840 1.00 98.44 132 LYS A CA 1
ATOM 1022 C C . LYS A 1 132 ? 15.122 -3.091 2.516 1.00 98.44 132 LYS A C 1
ATOM 1024 O O . LYS A 1 132 ? 13.990 -2.625 2.524 1.00 98.44 132 LYS A O 1
ATOM 1029 N N . LEU A 1 133 ? 15.741 -3.461 1.396 1.00 98.69 133 LEU A N 1
ATOM 1030 C CA . LEU A 1 133 ? 15.140 -3.336 0.073 1.00 98.69 133 LEU A CA 1
ATOM 1031 C C . LEU A 1 133 ? 13.871 -4.190 -0.051 1.00 98.69 133 LEU A C 1
ATOM 1033 O O . LEU A 1 133 ? 12.812 -3.657 -0.372 1.00 98.69 133 LEU A O 1
ATOM 1037 N N . ALA A 1 134 ? 13.950 -5.481 0.288 1.00 98.56 134 ALA A N 1
ATOM 1038 C CA . ALA A 1 134 ? 12.789 -6.370 0.296 1.00 98.56 134 ALA A CA 1
ATOM 1039 C C . ALA A 1 134 ? 11.686 -5.860 1.240 1.00 98.56 134 ALA A C 1
ATOM 1041 O O . ALA A 1 134 ? 10.505 -5.886 0.899 1.00 98.56 134 ALA A O 1
ATOM 1042 N N . PHE A 1 135 ? 12.060 -5.357 2.419 1.00 98.62 135 PHE A N 1
ATOM 1043 C CA . PHE A 1 135 ? 11.124 -4.772 3.376 1.00 98.62 135 PHE A CA 1
ATOM 1044 C C . PHE A 1 135 ? 10.380 -3.566 2.792 1.00 98.62 135 PHE A C 1
ATOM 1046 O O . PHE A 1 135 ? 9.151 -3.549 2.817 1.00 98.62 135 PHE A O 1
ATOM 1053 N N . TYR A 1 136 ? 11.094 -2.589 2.228 1.00 98.75 136 TYR A N 1
ATOM 1054 C CA . TYR A 1 136 ? 10.466 -1.381 1.694 1.00 98.75 136 TYR A CA 1
ATOM 1055 C C . TYR A 1 136 ? 9.634 -1.634 0.438 1.00 98.75 136 TYR A C 1
ATOM 1057 O O . TYR A 1 136 ? 8.566 -1.041 0.310 1.00 98.75 136 TYR A O 1
ATOM 1065 N N . LEU A 1 137 ? 10.074 -2.525 -0.456 1.00 98.69 137 LEU A N 1
ATOM 1066 C CA . LEU A 1 137 ? 9.293 -2.900 -1.640 1.00 98.69 137 LEU A CA 1
ATOM 1067 C C . LEU A 1 137 ? 7.964 -3.549 -1.241 1.00 98.69 137 LEU A C 1
ATOM 1069 O O . LEU A 1 137 ? 6.903 -3.146 -1.718 1.00 98.69 137 LEU A O 1
ATOM 1073 N N . ASN A 1 138 ? 8.002 -4.496 -0.298 1.00 98.62 138 ASN A N 1
ATOM 1074 C CA . ASN A 1 138 ? 6.781 -5.086 0.246 1.00 98.62 138 ASN A CA 1
ATOM 1075 C C . ASN A 1 138 ? 5.909 -4.049 0.958 1.00 98.62 138 ASN A C 1
ATOM 1077 O O . ASN A 1 138 ? 4.698 -4.061 0.768 1.00 98.62 138 ASN A O 1
ATOM 1081 N N . ALA A 1 139 ? 6.499 -3.160 1.765 1.00 98.56 139 ALA A N 1
ATOM 1082 C CA . ALA A 1 139 ? 5.757 -2.129 2.485 1.00 98.56 139 ALA A CA 1
ATOM 1083 C C . ALA A 1 139 ? 5.035 -1.179 1.521 1.00 98.56 139 ALA A C 1
ATOM 1085 O O . ALA A 1 139 ? 3.847 -0.936 1.705 1.00 98.56 139 ALA A O 1
ATOM 1086 N N . TYR A 1 140 ? 5.711 -0.702 0.469 1.00 98.56 140 TYR A N 1
ATOM 1087 C CA . TYR A 1 140 ? 5.096 0.132 -0.566 1.00 98.56 140 TYR A CA 1
ATOM 1088 C C . TYR A 1 140 ? 3.897 -0.576 -1.208 1.00 98.56 140 TYR A C 1
ATOM 1090 O O . TYR A 1 140 ? 2.789 -0.039 -1.200 1.00 98.56 140 TYR A O 1
ATOM 1098 N N . ASN A 1 141 ? 4.098 -1.800 -1.711 1.00 98.44 141 ASN A N 1
ATOM 1099 C CA . ASN A 1 141 ? 3.052 -2.545 -2.416 1.00 98.44 141 ASN A CA 1
ATOM 1100 C C . ASN A 1 141 ? 1.876 -2.879 -1.490 1.00 98.44 141 ASN A C 1
ATOM 1102 O O . ASN A 1 141 ? 0.717 -2.708 -1.864 1.00 98.44 141 ASN A O 1
ATOM 1106 N N . TYR A 1 142 ? 2.162 -3.288 -0.252 1.00 98.50 142 TYR A N 1
ATOM 1107 C CA . TYR A 1 142 ? 1.148 -3.531 0.769 1.00 98.50 142 TYR A CA 1
ATOM 1108 C C . TYR A 1 142 ? 0.344 -2.263 1.069 1.00 98.50 142 TYR A C 1
ATOM 1110 O O . TYR A 1 142 ? -0.884 -2.303 1.077 1.00 98.50 142 TYR A O 1
ATOM 1118 N N . PHE A 1 143 ? 1.009 -1.126 1.282 1.00 98.19 143 PHE A N 1
ATOM 1119 C CA . PHE A 1 143 ? 0.336 0.130 1.598 1.00 98.19 143 PHE A CA 1
ATOM 1120 C C . PHE A 1 143 ? -0.507 0.662 0.442 1.00 98.19 143 PHE A C 1
ATOM 1122 O O . PHE A 1 143 ? -1.620 1.123 0.693 1.00 98.19 143 PHE A O 1
ATOM 1129 N N . ALA A 1 144 ? -0.049 0.527 -0.805 1.00 97.62 144 ALA A N 1
ATOM 1130 C CA . ALA A 1 144 ? -0.851 0.868 -1.977 1.00 97.62 144 ALA A CA 1
ATOM 1131 C C . ALA A 1 144 ? -2.148 0.038 -2.024 1.00 97.62 144 ALA A C 1
ATOM 1133 O O . ALA A 1 144 ? -3.238 0.593 -2.154 1.00 97.62 144 ALA A O 1
ATOM 1134 N N . VAL A 1 145 ? -2.062 -1.280 -1.803 1.00 97.19 145 VAL A N 1
ATOM 1135 C CA . VAL A 1 145 ? -3.239 -2.169 -1.734 1.00 97.19 145 VAL A CA 1
ATOM 1136 C C . VAL A 1 145 ? -4.152 -1.813 -0.553 1.00 97.19 145 VAL A C 1
ATOM 1138 O O . VAL A 1 145 ? -5.374 -1.717 -0.698 1.00 97.19 145 VAL A O 1
ATOM 1141 N N . ARG A 1 146 ? -3.577 -1.584 0.632 1.00 94.31 146 ARG A N 1
ATOM 1142 C CA . ARG A 1 146 ? -4.326 -1.219 1.845 1.00 94.31 146 ARG A CA 1
ATOM 1143 C C . ARG A 1 146 ? -5.031 0.121 1.720 1.00 94.31 146 ARG A C 1
ATOM 1145 O O . ARG A 1 146 ? -6.113 0.260 2.286 1.00 94.31 146 ARG A O 1
ATOM 1152 N N . LEU A 1 147 ? -4.449 1.082 1.008 1.00 91.06 147 LEU A N 1
ATOM 1153 C CA . LEU A 1 147 ? -5.057 2.387 0.773 1.00 91.06 147 LEU A CA 1
ATOM 1154 C C . LEU A 1 147 ? -6.395 2.243 0.040 1.00 91.06 147 LEU A C 1
ATOM 1156 O O . LEU A 1 147 ? -7.391 2.818 0.478 1.00 91.06 147 LEU A O 1
ATOM 1160 N N . ILE A 1 148 ? -6.434 1.402 -0.996 1.00 91.38 148 ILE A N 1
ATOM 1161 C CA . ILE A 1 148 ? -7.667 1.066 -1.718 1.00 91.38 148 ILE A CA 1
ATOM 1162 C C . ILE A 1 148 ? -8.627 0.308 -0.809 1.00 91.38 148 ILE A C 1
ATOM 1164 O O . ILE A 1 148 ? -9.778 0.700 -0.690 1.00 91.38 148 ILE A O 1
ATOM 1168 N N . ASN A 1 149 ? -8.180 -0.724 -0.086 1.00 88.38 149 ASN A N 1
ATOM 1169 C CA . ASN A 1 149 ? -9.090 -1.482 0.782 1.00 88.38 149 ASN A CA 1
ATOM 1170 C C . ASN A 1 149 ? -9.744 -0.621 1.887 1.00 88.38 149 ASN A C 1
ATOM 1172 O O . ASN A 1 149 ? -10.928 -0.802 2.199 1.00 88.38 149 ASN A O 1
ATOM 1176 N N . LYS A 1 150 ? -8.995 0.321 2.480 1.00 80.94 150 LYS A N 1
ATOM 1177 C CA . LYS A 1 150 ? -9.518 1.245 3.500 1.00 80.94 150 LYS A CA 1
ATOM 1178 C C . LYS A 1 150 ? -10.556 2.211 2.921 1.00 80.94 150 LYS A C 1
ATOM 1180 O O . LYS A 1 150 ? -11.523 2.510 3.613 1.00 80.94 150 LYS A O 1
ATOM 1185 N N . ASN A 1 151 ? -10.402 2.607 1.659 1.00 78.69 151 ASN A N 1
ATOM 1186 C CA . ASN A 1 151 ? -11.246 3.600 0.987 1.00 78.69 151 ASN A CA 1
ATOM 1187 C C . ASN A 1 151 ? -12.044 3.014 -0.187 1.00 78.69 151 ASN A C 1
ATOM 1189 O O . ASN A 1 151 ? -12.368 3.723 -1.132 1.00 78.69 151 ASN A O 1
ATOM 1193 N N . TYR A 1 152 ? -12.335 1.709 -0.143 1.00 75.38 152 TYR A N 1
ATOM 1194 C CA . TYR A 1 152 ? -12.915 0.993 -1.282 1.00 75.38 152 TYR A CA 1
ATOM 1195 C C . TYR A 1 152 ? -14.262 1.571 -1.726 1.00 75.38 152 TYR A C 1
ATOM 1197 O O . TYR A 1 152 ? -14.548 1.656 -2.918 1.00 75.38 152 TYR A O 1
ATOM 1205 N N . LEU A 1 153 ? -15.050 2.021 -0.747 1.00 74.44 153 LEU A N 1
ATOM 1206 C CA . LEU A 1 153 ? -16.117 2.983 -0.964 1.00 74.44 153 LEU A CA 1
ATOM 1207 C C . LEU A 1 153 ? -15.619 4.352 -0.504 1.00 74.44 153 LEU A C 1
ATOM 1209 O O . LEU A 1 153 ? -15.285 4.529 0.670 1.00 74.44 153 LEU A O 1
ATOM 1213 N N . TRP A 1 154 ? -15.594 5.309 -1.422 1.00 60.03 154 TRP A N 1
ATOM 1214 C CA . TRP A 1 154 ? -15.218 6.694 -1.177 1.00 60.03 154 TRP A CA 1
ATOM 1215 C C . TRP A 1 154 ? -16.362 7.599 -1.621 1.00 60.03 154 TRP A C 1
ATOM 1217 O O . TRP A 1 154 ? -16.865 7.479 -2.736 1.00 60.03 154 TRP A O 1
ATOM 1227 N N . SER A 1 155 ? -16.823 8.473 -0.722 1.00 57.50 155 SER A N 1
ATOM 1228 C CA . SER A 1 155 ? -17.987 9.341 -0.969 1.00 57.50 155 SER A CA 1
ATOM 1229 C C . SER A 1 155 ? -19.236 8.583 -1.458 1.00 57.50 155 SER A C 1
ATOM 1231 O O . SER A 1 155 ? -19.972 9.076 -2.306 1.00 57.50 155 SER A O 1
ATOM 1233 N N . GLY A 1 156 ? -19.463 7.374 -0.932 1.00 52.84 156 GLY A N 1
ATOM 1234 C CA . GLY A 1 156 ? -20.617 6.534 -1.274 1.00 52.84 156 GLY A CA 1
ATOM 1235 C C . GLY A 1 156 ? -20.480 5.736 -2.572 1.00 52.84 156 GLY A C 1
ATOM 1236 O O . GLY A 1 156 ? -21.380 4.970 -2.887 1.00 52.84 156 GLY A O 1
ATOM 1237 N N . LYS A 1 157 ? -19.367 5.859 -3.307 1.00 58.53 157 LYS A N 1
ATOM 1238 C CA . LYS A 1 157 ? -19.145 5.146 -4.574 1.00 58.53 157 LYS A CA 1
ATOM 1239 C C . LYS A 1 157 ? -17.908 4.267 -4.512 1.00 58.53 157 LYS A C 1
ATOM 1241 O O . LYS A 1 157 ? -16.954 4.567 -3.793 1.00 58.53 157 LYS A O 1
ATOM 1246 N N . ARG A 1 158 ? -17.910 3.183 -5.288 1.00 72.81 158 ARG A N 1
ATOM 1247 C CA . ARG A 1 158 ? -16.712 2.362 -5.483 1.00 72.81 158 ARG A CA 1
ATOM 1248 C C . ARG A 1 158 ? -15.645 3.199 -6.188 1.00 72.81 158 ARG A C 1
ATOM 1250 O O . ARG A 1 158 ? -15.930 3.840 -7.198 1.00 72.81 158 ARG A O 1
ATOM 1257 N N . ILE A 1 159 ? -14.428 3.195 -5.652 1.00 80.88 159 ILE A N 1
ATOM 1258 C CA . ILE A 1 159 ? -13.303 3.882 -6.294 1.00 80.88 159 ILE A CA 1
ATOM 1259 C C . ILE A 1 159 ? -12.899 3.168 -7.582 1.00 80.88 159 ILE A C 1
ATOM 1261 O O . ILE A 1 159 ? -12.830 1.939 -7.625 1.00 80.88 159 ILE A O 1
ATOM 1265 N N . ASN A 1 160 ? -12.622 3.944 -8.626 1.00 87.25 160 ASN A N 1
ATOM 1266 C CA . ASN A 1 160 ? -12.212 3.431 -9.931 1.00 87.25 160 ASN A CA 1
ATOM 1267 C C . ASN A 1 160 ? -10.717 3.614 -10.166 1.00 87.25 160 ASN A C 1
ATOM 1269 O O . ASN A 1 160 ? -10.142 2.897 -10.980 1.00 87.25 160 ASN A O 1
ATOM 1273 N N . SER A 1 161 ? -10.081 4.531 -9.440 1.00 92.44 161 SER A N 1
ATOM 1274 C CA . SER A 1 161 ? -8.646 4.775 -9.467 1.00 92.44 161 SER A CA 1
ATOM 1275 C C . SER A 1 161 ? -8.123 5.130 -8.078 1.00 92.44 161 SER A C 1
ATOM 1277 O O . SER A 1 161 ? -8.809 5.763 -7.280 1.00 92.44 161 SER A O 1
ATOM 1279 N N . ILE A 1 162 ? -6.853 4.815 -7.806 1.00 91.25 162 ILE A N 1
ATOM 1280 C CA . ILE A 1 162 ? -6.142 5.375 -6.646 1.00 91.25 162 ILE A CA 1
ATOM 1281 C C . ILE A 1 162 ? -6.122 6.912 -6.673 1.00 91.25 162 ILE A C 1
ATOM 1283 O O . ILE A 1 162 ? -6.097 7.544 -5.619 1.00 91.25 162 ILE A O 1
ATOM 1287 N N . LEU A 1 163 ? -6.176 7.517 -7.866 1.00 90.94 163 LEU A N 1
ATOM 1288 C CA . LEU A 1 163 ? -6.195 8.969 -8.037 1.00 90.94 163 LEU A CA 1
ATOM 1289 C C . LEU A 1 163 ? -7.479 9.622 -7.508 1.00 90.94 163 LEU A C 1
ATOM 1291 O O . LEU A 1 163 ? -7.434 10.802 -7.163 1.00 90.94 163 LEU A O 1
ATOM 1295 N N . ASP A 1 164 ? -8.580 8.872 -7.389 1.00 86.31 164 ASP A N 1
ATOM 1296 C CA . ASP A 1 164 ? -9.866 9.368 -6.868 1.00 86.31 164 ASP A CA 1
ATOM 1297 C C . ASP A 1 164 ? -9.772 9.770 -5.386 1.00 86.31 164 ASP A C 1
ATOM 1299 O O . ASP A 1 164 ? -10.573 10.559 -4.887 1.00 86.31 164 ASP A O 1
ATOM 1303 N N . LEU A 1 165 ? -8.769 9.235 -4.682 1.00 81.88 165 LEU A N 1
ATOM 1304 C CA . LEU A 1 165 ? -8.461 9.567 -3.292 1.00 81.88 165 LEU A CA 1
ATOM 1305 C C . LEU A 1 165 ? -7.653 10.866 -3.163 1.00 81.88 165 LEU A C 1
ATOM 1307 O O . LEU A 1 165 ? -7.497 11.398 -2.065 1.00 81.88 165 LEU A O 1
ATOM 1311 N N . GLY A 1 166 ? -7.117 11.372 -4.274 1.00 79.94 166 GLY A N 1
ATOM 1312 C CA . GLY A 1 166 ? -6.488 12.682 -4.348 1.00 79.94 166 GLY A CA 1
ATOM 1313 C C . GLY A 1 166 ? -7.495 13.781 -4.678 1.00 79.94 166 GLY A C 1
ATOM 1314 O O . GLY A 1 166 ? -8.654 13.545 -5.011 1.00 79.94 166 GLY A O 1
ATOM 1315 N N . LYS A 1 167 ? -7.026 15.028 -4.644 1.00 73.88 167 LYS A N 1
ATOM 1316 C CA . LYS A 1 167 ? -7.789 16.182 -5.127 1.00 73.88 167 LYS A CA 1
ATOM 1317 C C . LYS A 1 167 ? -6.875 17.085 -5.927 1.00 73.88 167 LYS A C 1
ATOM 1319 O O . LYS A 1 167 ? -6.398 18.112 -5.449 1.00 73.88 167 LYS A O 1
ATOM 1324 N N . LYS A 1 168 ? -6.632 16.697 -7.177 1.00 63.69 168 LYS A N 1
ATOM 1325 C CA . LYS A 1 168 ? -5.669 17.376 -8.052 1.00 63.69 168 LYS A CA 1
ATOM 1326 C C . LYS A 1 168 ? -5.961 18.875 -8.217 1.00 63.69 168 LYS A C 1
ATOM 1328 O O . LYS A 1 168 ? -5.033 19.675 -8.214 1.00 63.69 168 LYS A O 1
ATOM 1333 N N . ASN A 1 169 ? -7.238 19.261 -8.273 1.00 68.88 169 ASN A N 1
ATOM 1334 C CA . ASN A 1 169 ? -7.663 20.667 -8.359 1.00 68.88 169 ASN A CA 1
ATOM 1335 C C . ASN A 1 169 ? -7.415 21.463 -7.065 1.00 68.88 169 ASN A C 1
ATOM 1337 O O . ASN A 1 169 ? -7.349 22.687 -7.103 1.00 68.88 169 ASN A O 1
ATOM 1341 N N . GLU A 1 170 ? -7.256 20.775 -5.935 1.00 71.31 170 GLU A N 1
ATOM 1342 C CA . GLU A 1 170 ? -6.892 21.347 -4.633 1.00 71.31 170 GLU A CA 1
ATOM 1343 C C . GLU A 1 170 ? -5.389 21.159 -4.335 1.00 71.31 170 GLU A C 1
ATOM 1345 O O . GLU A 1 170 ? -4.932 21.454 -3.235 1.00 71.31 170 GLU A O 1
ATOM 1350 N N . GLY A 1 171 ? -4.604 20.673 -5.308 1.00 73.06 171 GLY A N 1
ATOM 1351 C CA . GLY A 1 171 ? -3.166 20.428 -5.163 1.00 73.06 171 GLY A CA 1
ATOM 1352 C C . GLY A 1 171 ? -2.800 19.186 -4.343 1.00 73.06 171 GLY A C 1
ATOM 1353 O O . GLY A 1 171 ? -1.629 19.011 -4.019 1.00 73.06 171 GLY A O 1
ATOM 1354 N N . ILE A 1 172 ? -3.769 18.324 -4.019 1.00 79.56 172 ILE A N 1
ATOM 1355 C CA . ILE A 1 172 ? -3.551 17.114 -3.216 1.00 79.56 172 ILE A CA 1
ATOM 1356 C C . ILE A 1 172 ? -3.167 15.953 -4.136 1.00 79.56 172 ILE A C 1
ATOM 1358 O O . ILE A 1 172 ? -3.989 15.477 -4.928 1.00 79.56 172 ILE A O 1
ATOM 1362 N N . ASP A 1 173 ? -1.926 15.489 -3.998 1.00 88.19 173 ASP A N 1
ATOM 1363 C CA . ASP A 1 173 ? -1.404 14.272 -4.620 1.00 88.19 173 ASP A CA 1
ATOM 1364 C C . ASP A 1 173 ? -1.356 13.156 -3.574 1.00 88.19 173 ASP A C 1
ATOM 1366 O O . ASP A 1 173 ? -0.516 13.172 -2.674 1.00 88.19 173 ASP A O 1
ATOM 1370 N N . ILE A 1 174 ? -2.239 12.166 -3.727 1.00 88.62 174 ILE A N 1
ATOM 1371 C CA . ILE A 1 174 ? -2.387 11.050 -2.789 1.00 88.62 174 ILE A CA 1
ATOM 1372 C C . ILE A 1 174 ? -1.075 10.292 -2.538 1.00 88.62 174 ILE A C 1
ATOM 1374 O O . ILE A 1 174 ? -0.862 9.769 -1.446 1.00 88.62 174 ILE A O 1
ATOM 1378 N N . PHE A 1 175 ? -0.154 10.263 -3.508 1.00 93.62 175 PHE A N 1
ATOM 1379 C CA . PHE A 1 175 ? 1.131 9.583 -3.348 1.00 93.62 175 PHE A CA 1
ATOM 1380 C C . PHE A 1 175 ? 2.107 10.333 -2.431 1.00 93.62 175 PHE A C 1
ATOM 1382 O O . PHE A 1 175 ? 3.073 9.718 -1.975 1.00 93.62 175 PHE A O 1
ATOM 1389 N N . ASN A 1 176 ? 1.862 11.621 -2.152 1.00 93.31 176 ASN A N 1
ATOM 1390 C CA . ASN A 1 176 ? 2.642 12.457 -1.231 1.00 93.31 176 ASN A CA 1
ATOM 1391 C C . ASN A 1 176 ? 2.006 12.579 0.163 1.00 93.31 176 ASN A C 1
ATOM 1393 O O . ASN A 1 176 ? 2.637 13.123 1.067 1.00 93.31 176 ASN A O 1
ATOM 1397 N N . GLU A 1 177 ? 0.796 12.058 0.364 1.00 87.31 177 GLU A N 1
ATOM 1398 C CA . GLU A 1 177 ? 0.125 12.119 1.662 1.00 87.31 177 GLU A CA 1
ATOM 1399 C C . GLU A 1 177 ? 0.763 11.144 2.664 1.00 87.31 177 GLU A C 1
ATOM 1401 O O . GLU A 1 177 ? 0.929 9.951 2.392 1.00 87.31 177 GLU A O 1
ATOM 1406 N N . GLN A 1 178 ? 1.110 11.645 3.853 1.00 88.69 178 GLN A N 1
ATOM 1407 C CA . GLN A 1 178 ? 1.782 10.887 4.918 1.00 88.69 178 GLN A CA 1
ATOM 1408 C C . GLN A 1 178 ? 0.801 10.013 5.717 1.00 88.69 178 GLN A C 1
ATOM 1410 O O . GLN A 1 178 ? 0.535 10.241 6.900 1.00 88.69 178 GLN A O 1
ATOM 1415 N N . LEU A 1 179 ? 0.235 9.009 5.046 1.00 82.88 179 LEU A N 1
ATOM 1416 C CA . LEU A 1 179 ? -0.856 8.175 5.563 1.00 82.88 179 LEU A CA 1
ATOM 1417 C C . LEU A 1 179 ? -0.390 6.898 6.275 1.00 82.88 179 LEU A C 1
ATOM 1419 O O . LEU A 1 179 ? -1.183 6.263 6.976 1.00 82.88 179 LEU A O 1
ATOM 1423 N N . PHE A 1 180 ? 0.866 6.486 6.091 1.00 87.25 180 PHE A N 1
ATOM 1424 C CA . PHE A 1 180 ? 1.344 5.170 6.518 1.00 87.25 180 PHE A CA 1
ATOM 1425 C C . PHE A 1 180 ? 2.339 5.281 7.658 1.00 87.25 180 PHE A C 1
ATOM 1427 O O . PHE A 1 180 ? 3.227 6.124 7.630 1.00 87.25 180 PHE A O 1
ATOM 1434 N N . PHE A 1 181 ? 2.212 4.408 8.654 1.00 86.25 181 PHE A N 1
ATOM 1435 C CA . PHE A 1 181 ? 3.153 4.352 9.765 1.00 86.25 181 PHE A CA 1
ATOM 1436 C C . PHE A 1 181 ? 4.167 3.229 9.529 1.00 86.25 181 PHE A C 1
ATOM 1438 O O . PHE A 1 181 ? 3.799 2.054 9.467 1.00 86.25 181 PHE A O 1
ATOM 1445 N N . LEU A 1 182 ? 5.434 3.597 9.356 1.00 93.56 182 LEU A N 1
ATOM 1446 C CA . LEU A 1 182 ? 6.524 2.701 8.982 1.00 93.56 182 LEU A CA 1
ATOM 1447 C C . LEU A 1 182 ? 7.779 3.099 9.764 1.00 93.56 182 LEU A C 1
ATOM 1449 O O . LEU A 1 182 ? 8.208 4.246 9.705 1.00 93.56 182 LEU A O 1
ATOM 1453 N N . GLU A 1 183 ? 8.349 2.152 10.510 1.00 92.19 183 GLU A N 1
ATOM 1454 C CA . GLU A 1 183 ? 9.554 2.342 11.331 1.00 92.19 183 GLU A CA 1
ATOM 1455 C C . GLU A 1 183 ? 9.471 3.518 12.324 1.00 92.19 183 GLU A C 1
ATOM 1457 O O . GLU A 1 183 ? 10.449 4.225 12.560 1.00 92.19 183 GLU A O 1
ATOM 1462 N N . GLY A 1 184 ? 8.298 3.750 12.914 1.00 86.38 184 GLY A N 1
ATOM 1463 C CA . GLY A 1 184 ? 8.076 4.858 13.844 1.00 86.38 184 GLY A CA 1
ATOM 1464 C C . GLY A 1 184 ? 7.836 6.226 13.190 1.00 86.38 184 GLY A C 1
ATOM 1465 O O . GLY A 1 184 ? 7.663 7.206 13.912 1.00 86.38 184 GLY A O 1
ATOM 1466 N N . GLU A 1 185 ? 7.788 6.309 11.858 1.00 90.94 185 GLU A N 1
ATOM 1467 C CA . GLU A 1 185 ? 7.556 7.545 11.100 1.00 90.94 185 GLU A CA 1
ATOM 1468 C C . GLU A 1 185 ? 6.229 7.483 10.328 1.00 90.94 185 GLU A C 1
ATOM 1470 O O . GLU A 1 185 ? 5.805 6.414 9.882 1.00 90.94 185 GLU A O 1
ATOM 1475 N N . ARG A 1 186 ? 5.569 8.637 10.140 1.00 89.94 186 ARG A N 1
ATOM 1476 C CA . ARG A 1 186 ? 4.490 8.774 9.150 1.00 89.94 186 ARG A CA 1
ATOM 1477 C C . ARG A 1 186 ? 5.106 9.097 7.794 1.00 89.94 186 ARG A C 1
ATOM 1479 O O . ARG A 1 186 ? 5.816 10.089 7.677 1.00 89.94 186 ARG A O 1
ATOM 1486 N N . LEU A 1 187 ? 4.834 8.262 6.799 1.00 91.69 187 LEU A N 1
ATOM 1487 C CA . LEU A 1 187 ? 5.400 8.345 5.458 1.00 91.69 187 LEU A CA 1
ATOM 1488 C C . LEU A 1 187 ? 4.311 8.209 4.395 1.00 91.69 187 LEU A C 1
ATOM 1490 O O . LEU A 1 187 ? 3.275 7.571 4.595 1.00 91.69 187 LEU A O 1
ATOM 1494 N N . SER A 1 188 ? 4.588 8.799 3.244 1.00 94.75 188 SER A N 1
ATOM 1495 C CA . SER A 1 188 ? 3.848 8.659 1.996 1.00 94.75 188 SER A CA 1
ATOM 1496 C C . SER A 1 188 ? 4.422 7.546 1.114 1.00 94.75 188 SER A C 1
ATOM 1498 O O . SER A 1 188 ? 5.557 7.095 1.306 1.00 94.75 188 SER A O 1
ATOM 1500 N N . LEU A 1 189 ? 3.664 7.112 0.101 1.00 96.94 189 LEU A N 1
ATOM 1501 C CA . LEU A 1 189 ? 4.159 6.145 -0.889 1.00 96.94 189 LEU A CA 1
ATOM 1502 C C . LEU A 1 189 ? 5.408 6.676 -1.608 1.00 96.94 189 LEU A C 1
ATOM 1504 O O . LEU A 1 189 ? 6.377 5.937 -1.792 1.00 96.94 189 LEU A O 1
ATOM 1508 N N . ASN A 1 190 ? 5.426 7.966 -1.959 1.00 96.25 190 ASN A N 1
ATOM 1509 C CA . ASN A 1 190 ? 6.580 8.589 -2.601 1.00 96.25 190 ASN A CA 1
ATOM 1510 C C . ASN A 1 190 ? 7.796 8.678 -1.677 1.00 96.25 190 ASN A C 1
ATOM 1512 O O . ASN A 1 190 ? 8.915 8.494 -2.151 1.00 96.25 190 ASN A O 1
ATOM 1516 N N . GLU A 1 191 ? 7.624 8.898 -0.373 1.00 97.69 191 GLU A N 1
ATOM 1517 C CA . GLU A 1 191 ? 8.752 8.840 0.565 1.00 97.69 191 GLU A CA 1
ATOM 1518 C C . GLU A 1 191 ? 9.337 7.428 0.664 1.00 97.69 191 GLU A C 1
ATOM 1520 O O . GLU A 1 191 ? 10.560 7.274 0.689 1.00 97.69 191 GLU A O 1
ATOM 1525 N N . ILE A 1 192 ? 8.507 6.383 0.649 1.00 98.38 192 ILE A N 1
ATOM 1526 C CA . ILE A 1 192 ? 9.004 5.001 0.633 1.00 98.38 192 ILE A CA 1
ATOM 1527 C C . ILE A 1 192 ? 9.775 4.728 -0.669 1.00 98.38 192 ILE A C 1
ATOM 1529 O O . ILE A 1 192 ? 10.923 4.283 -0.623 1.00 98.38 192 ILE A O 1
ATOM 1533 N N . ALA A 1 193 ? 9.191 5.048 -1.827 1.00 96.88 193 ALA A N 1
ATOM 1534 C CA . ALA A 1 193 ? 9.802 4.788 -3.131 1.00 96.88 193 ALA A CA 1
ATOM 1535 C C . ALA A 1 193 ? 11.063 5.630 -3.387 1.00 96.88 193 ALA A C 1
ATOM 1537 O O . ALA A 1 193 ? 12.136 5.095 -3.657 1.00 96.88 193 ALA A O 1
ATOM 1538 N N . LYS A 1 194 ? 10.957 6.956 -3.288 1.00 94.50 194 LYS A N 1
ATOM 1539 C CA . LYS A 1 194 ? 12.033 7.875 -3.684 1.00 94.50 194 LYS A CA 1
ATOM 1540 C C . LYS A 1 194 ? 13.080 8.041 -2.589 1.00 94.50 194 LYS A C 1
ATOM 1542 O O . LYS A 1 194 ? 14.268 8.081 -2.880 1.00 94.50 194 LYS A O 1
ATOM 1547 N N . ASN A 1 195 ? 12.673 8.099 -1.318 1.00 95.25 195 ASN A N 1
ATOM 1548 C CA . ASN A 1 195 ? 13.625 8.356 -0.236 1.00 95.25 195 ASN A CA 1
ATOM 1549 C C . ASN A 1 195 ? 14.173 7.072 0.380 1.00 95.25 195 ASN A C 1
ATOM 1551 O O . ASN A 1 195 ? 15.385 6.971 0.550 1.00 95.25 195 ASN A O 1
ATOM 1555 N N . LYS A 1 196 ? 13.328 6.104 0.754 1.00 97.50 196 LYS A N 1
ATOM 1556 C CA . LYS A 1 196 ? 13.817 4.880 1.412 1.00 97.50 196 LYS A CA 1
ATOM 1557 C C . LYS A 1 196 ? 14.479 3.942 0.392 1.00 97.50 196 LYS A C 1
ATOM 1559 O O . LYS A 1 196 ? 15.646 3.595 0.566 1.00 97.50 196 LYS A O 1
ATOM 1564 N N . ILE A 1 197 ? 13.785 3.593 -0.694 1.00 98.19 197 ILE A N 1
ATOM 1565 C CA . ILE A 1 197 ? 14.308 2.682 -1.730 1.00 98.19 197 ILE A CA 1
ATOM 1566 C C . ILE A 1 197 ? 15.354 3.370 -2.618 1.00 98.19 197 ILE A C 1
ATOM 1568 O O . ILE A 1 197 ? 16.428 2.804 -2.833 1.00 98.19 197 ILE A O 1
ATOM 1572 N N . GLY A 1 198 ? 15.094 4.600 -3.072 1.00 96.56 198 GLY A N 1
ATOM 1573 C CA . GLY A 1 198 ? 16.041 5.365 -3.894 1.00 96.56 198 GLY A CA 1
ATOM 1574 C C . GLY A 1 198 ? 17.427 5.501 -3.253 1.00 96.56 198 GLY A C 1
ATOM 1575 O O . GLY A 1 198 ? 18.434 5.118 -3.846 1.00 96.56 198 GLY A O 1
ATOM 1576 N N . LYS A 1 199 ? 17.499 5.880 -1.966 1.00 95.69 199 LYS A N 1
ATOM 1577 C CA . LYS A 1 199 ? 18.779 5.956 -1.230 1.00 95.69 199 LYS A CA 1
ATOM 1578 C C . LYS A 1 199 ? 19.481 4.606 -1.075 1.00 95.69 199 LYS A C 1
ATOM 1580 O O . LYS A 1 199 ? 20.706 4.567 -1.093 1.00 95.69 199 LYS A O 1
ATOM 1585 N N . LEU A 1 200 ? 18.739 3.510 -0.896 1.00 96.69 200 LEU A N 1
ATOM 1586 C CA . LEU A 1 200 ? 19.339 2.174 -0.780 1.00 96.69 200 LEU A CA 1
ATOM 1587 C C . LEU A 1 200 ? 19.955 1.692 -2.095 1.00 96.69 200 LEU A C 1
ATOM 1589 O O . LEU A 1 200 ? 20.930 0.946 -2.068 1.00 96.69 200 LEU A O 1
ATOM 1593 N N . THR A 1 201 ? 19.382 2.112 -3.221 1.00 96.38 201 THR A N 1
ATOM 1594 C CA . THR A 1 201 ? 19.775 1.690 -4.574 1.00 96.38 201 THR A CA 1
ATOM 1595 C C . THR A 1 201 ? 20.615 2.739 -5.307 1.00 96.38 201 THR A C 1
ATOM 1597 O O . THR A 1 201 ? 21.018 2.521 -6.445 1.00 96.38 201 THR A O 1
ATOM 1600 N N . ASN A 1 202 ? 20.910 3.870 -4.653 1.00 95.94 202 ASN A N 1
ATOM 1601 C CA . ASN A 1 202 ? 21.549 5.056 -5.233 1.00 95.94 202 ASN A CA 1
ATOM 1602 C C . ASN A 1 202 ? 20.829 5.598 -6.480 1.00 95.94 202 ASN A C 1
ATOM 1604 O O . ASN A 1 202 ? 21.470 6.181 -7.357 1.00 95.94 202 ASN A O 1
ATOM 1608 N N . ASP A 1 203 ? 19.513 5.384 -6.561 1.00 95.62 203 ASP A N 1
ATOM 1609 C CA . ASP A 1 203 ? 18.691 5.684 -7.734 1.00 95.62 203 ASP A CA 1
ATOM 1610 C C . ASP A 1 203 ? 19.298 5.118 -9.030 1.00 95.62 203 ASP A C 1
ATOM 1612 O O . ASP A 1 203 ? 19.284 5.792 -10.051 1.00 95.62 203 ASP A O 1
ATOM 1616 N N . ALA A 1 204 ? 19.903 3.927 -8.990 1.00 96.38 204 ALA A N 1
ATOM 1617 C CA . ALA A 1 204 ? 20.674 3.369 -10.108 1.00 96.38 204 ALA A CA 1
ATOM 1618 C C . ALA A 1 204 ? 20.277 1.926 -10.462 1.00 96.38 204 ALA A C 1
ATOM 1620 O O . ALA A 1 204 ? 21.051 1.207 -11.090 1.00 96.38 204 ALA A O 1
ATOM 1621 N N . ASP A 1 205 ? 19.091 1.489 -10.037 1.00 97.12 205 ASP A N 1
ATOM 1622 C CA . ASP A 1 205 ? 18.555 0.165 -10.356 1.00 97.12 205 ASP A CA 1
ATOM 1623 C C . ASP A 1 205 ? 17.240 0.297 -11.135 1.00 97.12 205 ASP A C 1
ATOM 1625 O O . ASP A 1 205 ? 16.169 0.526 -10.564 1.00 97.12 205 ASP A O 1
ATOM 1629 N N . GLY A 1 206 ? 17.325 0.142 -12.459 1.00 96.56 206 GLY A N 1
ATOM 1630 C CA . GLY A 1 206 ? 16.199 0.247 -13.386 1.00 96.56 206 GLY A CA 1
ATOM 1631 C C . GLY A 1 206 ? 15.119 -0.820 -13.190 1.00 96.56 206 GLY A C 1
ATOM 1632 O O . GLY A 1 206 ? 14.038 -0.703 -13.765 1.00 96.56 206 GLY A O 1
ATOM 1633 N N . ARG A 1 207 ? 15.362 -1.843 -12.359 1.00 97.12 207 ARG A N 1
ATOM 1634 C CA . ARG A 1 207 ? 14.368 -2.876 -12.026 1.00 97.12 207 ARG A CA 1
ATOM 1635 C C . ARG A 1 207 ? 13.375 -2.388 -10.969 1.00 97.12 207 ARG A C 1
ATOM 1637 O O . ARG A 1 207 ? 12.259 -2.895 -10.904 1.00 97.12 207 ARG A O 1
ATOM 1644 N N . ILE A 1 208 ? 13.741 -1.384 -10.165 1.00 97.31 208 ILE A N 1
ATOM 1645 C CA . ILE A 1 208 ? 12.914 -0.875 -9.058 1.00 97.31 208 ILE A CA 1
ATOM 1646 C C . ILE A 1 208 ? 11.555 -0.327 -9.512 1.00 97.31 208 ILE A C 1
ATOM 1648 O O . ILE A 1 208 ? 10.559 -0.704 -8.893 1.00 97.31 208 ILE A O 1
ATOM 1652 N N . PRO A 1 209 ? 11.442 0.492 -10.578 1.00 95.62 209 PRO A N 1
ATOM 1653 C CA . PRO A 1 209 ? 10.138 0.933 -11.077 1.00 95.62 209 PRO A CA 1
ATOM 1654 C C . PRO A 1 209 ? 9.178 -0.220 -11.399 1.00 95.62 209 PRO A C 1
ATOM 1656 O O . PRO A 1 209 ? 7.975 -0.069 -11.222 1.00 95.62 209 PRO A O 1
ATOM 1659 N N . PHE A 1 210 ? 9.699 -1.384 -11.808 1.00 94.62 210 PHE A N 1
ATOM 1660 C CA . PHE A 1 210 ? 8.908 -2.586 -12.102 1.00 94.62 210 PHE A CA 1
ATOM 1661 C C . PHE A 1 210 ? 8.520 -3.399 -10.860 1.00 94.62 210 PHE A C 1
ATOM 1663 O O . PHE A 1 210 ? 7.697 -4.306 -10.953 1.00 94.62 210 PHE A O 1
ATOM 1670 N N . ALA A 1 211 ? 9.095 -3.080 -9.701 1.00 96.00 211 ALA A N 1
ATOM 1671 C CA . ALA A 1 211 ? 8.795 -3.713 -8.421 1.00 96.00 211 ALA A CA 1
ATOM 1672 C C . ALA A 1 211 ? 7.814 -2.896 -7.556 1.00 96.00 211 ALA A C 1
ATOM 1674 O O . ALA A 1 211 ? 7.386 -3.372 -6.501 1.00 96.00 211 ALA A O 1
ATOM 1675 N N . LEU A 1 212 ? 7.459 -1.682 -7.991 1.00 95.94 212 LEU A N 1
ATOM 1676 C CA . LEU A 1 212 ? 6.526 -0.778 -7.319 1.00 95.94 212 LEU A CA 1
ATOM 1677 C C . LEU A 1 212 ? 5.163 -0.800 -8.021 1.00 95.94 212 LEU A C 1
ATOM 1679 O O . LEU A 1 212 ? 5.030 -0.384 -9.170 1.00 95.94 212 LEU A O 1
ATOM 1683 N N . HIS A 1 213 ? 4.134 -1.257 -7.313 1.00 93.88 213 HIS A N 1
ATOM 1684 C CA . HIS A 1 213 ? 2.785 -1.392 -7.84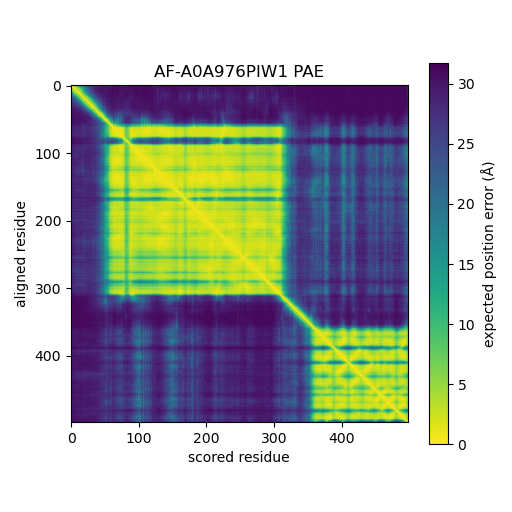4 1.00 93.88 213 HIS A CA 1
ATOM 1685 C C . HIS A 1 213 ? 1.854 -0.302 -7.313 1.00 93.88 213 HIS A C 1
ATOM 1687 O O . HIS A 1 213 ? 1.411 -0.324 -6.166 1.00 93.88 213 HIS A O 1
ATOM 1693 N N . CYS A 1 214 ? 1.496 0.626 -8.191 1.00 92.19 214 CYS A N 1
ATOM 1694 C CA . CYS A 1 214 ? 0.579 1.735 -7.938 1.00 92.19 214 CYS A CA 1
ATOM 1695 C C . CYS A 1 214 ? -0.916 1.358 -7.970 1.00 92.19 214 CYS A C 1
ATOM 1697 O O . CYS A 1 214 ? -1.759 2.247 -8.032 1.00 92.19 214 CYS A O 1
ATOM 1699 N N . VAL A 1 215 ? -1.249 0.060 -7.939 1.00 92.81 215 VAL A N 1
ATOM 1700 C CA . VAL A 1 215 ? -2.620 -0.505 -7.914 1.00 92.81 215 VAL A CA 1
ATOM 1701 C C . VAL A 1 215 ? -3.537 -0.123 -9.081 1.00 92.81 215 VAL A C 1
ATOM 1703 O O . VAL A 1 215 ? -4.734 -0.393 -9.035 1.00 92.81 215 VAL A O 1
ATOM 1706 N N . ALA A 1 216 ? -2.967 0.408 -10.160 1.00 93.06 216 ALA A N 1
ATOM 1707 C CA . ALA A 1 216 ? -3.639 0.659 -11.428 1.00 93.06 216 ALA A CA 1
ATOM 1708 C C . ALA A 1 216 ? -3.333 -0.427 -12.479 1.00 93.06 216 ALA A C 1
ATOM 1710 O O . ALA A 1 216 ? -2.280 -1.064 -12.415 1.00 93.06 216 ALA A O 1
ATOM 1711 N N . LYS A 1 217 ? -4.229 -0.640 -13.453 1.00 89.12 217 LYS A N 1
ATOM 1712 C CA . LYS A 1 217 ? -4.071 -1.626 -14.543 1.00 89.12 217 LYS A CA 1
ATOM 1713 C C . LYS A 1 217 ? -2.801 -1.374 -15.369 1.00 89.12 217 LYS A C 1
ATOM 1715 O O . LYS A 1 217 ? -2.166 -2.314 -15.841 1.00 89.12 217 LYS A O 1
ATOM 1720 N N . GLY A 1 218 ? -2.395 -0.112 -15.510 1.00 88.56 218 GLY A N 1
ATOM 1721 C CA . GLY A 1 218 ? -1.162 0.294 -16.187 1.00 88.56 218 GLY A CA 1
ATOM 1722 C C . GLY A 1 218 ? 0.128 0.046 -15.395 1.00 88.56 218 GLY A C 1
ATOM 1723 O O . GLY A 1 218 ? 1.217 0.238 -15.946 1.00 88.56 218 GLY A O 1
ATOM 1724 N N . CYS A 1 219 ? 0.040 -0.345 -14.119 1.00 89.88 219 CYS A N 1
ATOM 1725 C CA . CYS A 1 219 ? 1.208 -0.658 -13.298 1.00 89.88 219 CYS A CA 1
ATOM 1726 C C . CYS A 1 219 ? 1.860 -1.992 -13.747 1.00 89.88 219 CYS A C 1
ATOM 1728 O O . CYS A 1 219 ? 1.259 -2.780 -14.493 1.00 89.88 219 CYS A O 1
ATOM 1730 N N . PRO A 1 220 ? 3.107 -2.252 -13.309 1.00 86.69 220 PRO A N 1
ATOM 1731 C CA . PRO A 1 220 ? 3.792 -3.519 -13.553 1.00 86.69 220 PRO A CA 1
ATOM 1732 C C . PRO A 1 220 ? 3.014 -4.717 -13.000 1.00 86.69 220 PRO A C 1
ATOM 1734 O O . PRO A 1 220 ? 2.105 -4.559 -12.201 1.00 86.69 220 PRO A O 1
ATOM 1737 N N . PHE A 1 221 ? 3.400 -5.933 -13.363 1.00 86.94 221 PHE A N 1
ATOM 1738 C CA . PHE A 1 221 ? 2.926 -7.147 -12.707 1.00 86.94 221 PHE A CA 1
ATOM 1739 C C . PHE A 1 221 ? 3.257 -7.133 -11.201 1.00 86.94 221 PHE A C 1
ATOM 1741 O O . PHE A 1 221 ? 4.421 -6.978 -10.822 1.00 86.94 221 PHE A O 1
ATOM 1748 N N . LEU A 1 222 ? 2.247 -7.336 -10.348 1.00 90.62 222 LEU A N 1
ATOM 1749 C CA . LEU A 1 222 ? 2.405 -7.553 -8.909 1.00 90.62 222 LEU A CA 1
ATOM 1750 C C . LEU A 1 222 ? 2.469 -9.061 -8.627 1.00 90.62 222 LEU A C 1
ATOM 1752 O O . LEU A 1 222 ? 1.473 -9.761 -8.824 1.00 90.62 222 LEU A O 1
ATOM 1756 N N . PRO A 1 223 ? 3.598 -9.596 -8.138 1.00 88.38 223 PRO A N 1
ATOM 1757 C CA . PRO A 1 223 ? 3.677 -11.010 -7.804 1.00 88.38 223 PRO A CA 1
ATOM 1758 C C . PRO A 1 223 ? 2.790 -11.354 -6.591 1.00 88.38 223 PRO A C 1
ATOM 1760 O O . PRO A 1 223 ? 2.732 -10.581 -5.633 1.00 88.38 223 PRO A O 1
ATOM 1763 N N . PRO A 1 224 ? 2.177 -12.554 -6.556 1.00 90.56 224 PRO A N 1
ATOM 1764 C CA . PRO A 1 224 ? 1.461 -13.064 -5.381 1.00 90.56 224 PRO A CA 1
ATOM 1765 C C . PRO A 1 224 ? 2.405 -13.549 -4.262 1.00 90.56 224 PRO A C 1
ATOM 1767 O O . PRO A 1 224 ? 1.975 -14.169 -3.293 1.00 90.56 224 PRO A O 1
ATOM 1770 N N . GLU A 1 225 ? 3.704 -13.290 -4.390 1.00 90.94 225 GLU A N 1
ATOM 1771 C CA . GLU A 1 225 ? 4.736 -13.607 -3.409 1.00 90.94 225 GLU A CA 1
ATOM 1772 C C . GLU A 1 225 ? 5.410 -12.312 -2.950 1.00 90.94 225 GLU A C 1
ATOM 1774 O O . GLU A 1 225 ? 5.697 -11.419 -3.747 1.00 90.94 225 GLU A O 1
ATOM 1779 N N . SER A 1 226 ? 5.703 -12.224 -1.652 1.00 96.06 226 SER A N 1
ATOM 1780 C CA . SER A 1 226 ? 6.477 -11.110 -1.107 1.00 96.06 226 SER A CA 1
ATOM 1781 C C . SER A 1 226 ? 7.936 -11.164 -1.559 1.00 96.06 226 SER A C 1
ATOM 1783 O O . SER A 1 226 ? 8.540 -12.236 -1.630 1.00 96.06 226 SER A O 1
ATOM 1785 N N . PHE A 1 227 ? 8.565 -10.005 -1.695 1.00 98.00 227 PHE A N 1
ATOM 1786 C CA . PHE A 1 227 ? 10.015 -9.898 -1.820 1.00 98.00 227 PHE A CA 1
ATOM 1787 C C . PHE A 1 227 ? 10.726 -10.465 -0.588 1.00 98.00 227 PHE A C 1
ATOM 1789 O O . PHE A 1 227 ? 10.345 -10.145 0.540 1.00 98.00 227 PHE A O 1
ATOM 1796 N N . LYS A 1 228 ? 11.768 -11.276 -0.781 1.00 97.69 228 LYS A N 1
ATOM 1797 C CA . LYS A 1 228 ? 12.555 -11.862 0.315 1.00 97.69 228 LYS A CA 1
ATOM 1798 C C . LYS A 1 228 ? 14.027 -11.470 0.202 1.00 97.69 228 LYS A C 1
ATOM 1800 O O . LYS A 1 228 ? 14.546 -11.425 -0.913 1.00 97.69 228 LYS A O 1
ATOM 1805 N N . PRO A 1 229 ? 14.723 -11.217 1.325 1.00 97.75 229 PRO A N 1
ATOM 1806 C CA . PRO A 1 229 ? 16.128 -10.812 1.305 1.00 97.75 229 PRO A CA 1
ATOM 1807 C C . PRO A 1 229 ? 17.033 -11.781 0.532 1.00 97.75 229 PRO A C 1
ATOM 1809 O O . PRO A 1 229 ? 17.976 -11.350 -0.122 1.00 97.75 229 PRO A O 1
ATOM 1812 N N . GLU A 1 230 ? 16.752 -13.082 0.607 1.00 97.38 230 GLU A N 1
ATOM 1813 C CA . GLU A 1 230 ? 17.584 -14.146 0.040 1.00 97.38 230 GLU A CA 1
ATOM 1814 C C . GLU A 1 230 ? 17.441 -14.264 -1.483 1.00 97.38 230 GLU A C 1
ATOM 1816 O O . GLU A 1 230 ? 18.344 -14.768 -2.148 1.00 97.38 230 GLU A O 1
ATOM 1821 N N . THR A 1 231 ? 16.317 -13.804 -2.039 1.00 96.31 231 THR A N 1
ATOM 1822 C CA . THR A 1 231 ? 15.961 -13.967 -3.458 1.00 96.31 231 THR A CA 1
ATOM 1823 C C . THR A 1 231 ? 15.719 -12.645 -4.177 1.00 96.31 231 THR A C 1
ATOM 1825 O O . THR A 1 231 ? 15.339 -12.662 -5.345 1.00 96.31 231 THR A O 1
ATOM 1828 N N . ILE A 1 232 ? 15.936 -11.506 -3.511 1.00 97.62 232 ILE A N 1
ATOM 1829 C CA . ILE A 1 232 ? 15.521 -10.190 -4.010 1.00 97.62 232 ILE A CA 1
ATOM 1830 C C . ILE A 1 232 ? 16.074 -9.873 -5.401 1.00 97.62 232 ILE A C 1
ATOM 1832 O O . ILE A 1 232 ? 15.317 -9.459 -6.269 1.00 97.62 232 ILE A O 1
ATOM 1836 N N . GLU A 1 233 ? 17.352 -10.152 -5.655 1.00 96.94 233 GLU A N 1
ATOM 1837 C CA . GLU A 1 233 ? 17.975 -9.908 -6.963 1.00 96.94 233 GLU A CA 1
ATOM 1838 C C . GLU A 1 233 ? 17.303 -10.715 -8.078 1.00 96.94 233 GLU A C 1
ATOM 1840 O O . GLU A 1 233 ? 16.959 -10.177 -9.128 1.00 96.94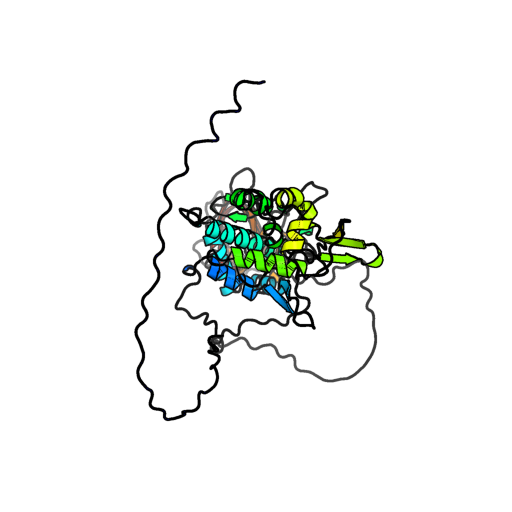 233 GLU A O 1
ATOM 1845 N N . MET A 1 234 ? 17.039 -11.998 -7.818 1.00 96.50 234 MET A N 1
ATOM 1846 C CA . MET A 1 234 ? 16.360 -12.880 -8.766 1.00 96.50 234 MET A CA 1
ATOM 1847 C C . MET A 1 234 ? 14.909 -12.449 -8.994 1.00 96.50 234 MET A C 1
ATOM 1849 O O . MET A 1 234 ? 14.423 -12.514 -10.122 1.00 96.50 234 MET A O 1
ATOM 1853 N N . GLN A 1 235 ? 14.216 -12.004 -7.941 1.00 95.50 235 GLN A N 1
ATOM 1854 C CA . GLN A 1 235 ? 12.847 -11.499 -8.042 1.00 95.50 235 GLN A CA 1
ATOM 1855 C C . GLN A 1 235 ? 12.796 -10.214 -8.878 1.00 95.50 235 GLN A C 1
ATOM 1857 O O . GLN A 1 235 ? 11.942 -10.111 -9.752 1.00 95.50 235 GLN A O 1
ATOM 1862 N N . LEU A 1 236 ? 13.722 -9.273 -8.669 1.00 96.56 236 LEU A N 1
ATOM 1863 C CA . LEU A 1 236 ? 13.808 -8.033 -9.448 1.00 96.56 236 LEU A CA 1
ATOM 1864 C C . LEU A 1 236 ? 14.102 -8.302 -10.929 1.00 96.56 236 LEU A C 1
ATOM 1866 O O . LEU A 1 236 ? 13.412 -7.757 -11.789 1.00 96.56 236 LEU A O 1
ATOM 1870 N N . ASP A 1 237 ? 15.065 -9.177 -11.233 1.00 94.44 237 ASP A N 1
ATOM 1871 C CA . ASP A 1 237 ? 15.368 -9.561 -12.619 1.00 94.44 237 ASP A CA 1
ATOM 1872 C C . ASP A 1 237 ? 14.177 -10.264 -13.284 1.00 94.44 237 ASP A C 1
ATOM 1874 O O . ASP A 1 237 ? 13.806 -9.940 -14.412 1.00 94.44 237 ASP A O 1
ATOM 1878 N N . SER A 1 238 ? 13.534 -11.195 -12.572 1.00 91.56 238 SER A N 1
ATOM 1879 C CA . SER A 1 238 ? 12.373 -11.927 -13.092 1.00 91.56 238 SER A CA 1
ATOM 1880 C C . SER A 1 238 ? 11.191 -10.999 -13.360 1.00 91.56 238 SER A C 1
ATOM 1882 O O . SER A 1 238 ? 10.513 -11.157 -14.373 1.00 91.56 238 SER A O 1
ATOM 1884 N N . LEU A 1 239 ? 10.954 -10.016 -12.485 1.00 91.19 239 LEU A N 1
ATOM 1885 C CA . LEU A 1 239 ? 9.905 -9.018 -12.677 1.00 91.19 239 LEU A CA 1
ATOM 1886 C C . LEU A 1 239 ? 10.202 -8.095 -13.851 1.00 91.19 239 LEU A C 1
ATOM 1888 O O . LEU A 1 239 ? 9.288 -7.828 -14.625 1.00 91.19 239 LEU A O 1
ATOM 1892 N N . ALA A 1 240 ? 11.441 -7.628 -14.012 1.00 93.00 240 ALA A N 1
ATOM 1893 C CA . ALA A 1 240 ? 11.822 -6.813 -15.163 1.00 93.00 240 ALA A CA 1
ATOM 1894 C C . ALA A 1 240 ? 11.585 -7.572 -16.480 1.00 93.00 240 ALA A C 1
ATOM 1896 O O . ALA A 1 240 ? 10.921 -7.052 -17.376 1.00 93.00 240 ALA A O 1
ATOM 1897 N N . ASN A 1 241 ? 12.027 -8.832 -16.553 1.00 90.25 241 ASN A N 1
ATOM 1898 C CA . ASN A 1 241 ? 11.824 -9.687 -17.724 1.00 90.25 241 ASN A CA 1
ATOM 1899 C C . ASN A 1 241 ? 10.331 -9.908 -18.004 1.00 90.25 241 ASN A C 1
ATOM 1901 O O . ASN A 1 241 ? 9.857 -9.636 -19.103 1.00 90.25 241 ASN A O 1
ATOM 1905 N N . ALA A 1 242 ? 9.571 -10.363 -17.002 1.00 87.56 242 ALA A N 1
ATOM 1906 C CA . ALA A 1 242 ? 8.145 -10.648 -17.154 1.00 87.56 242 ALA A CA 1
ATOM 1907 C C . ALA A 1 242 ? 7.352 -9.401 -17.565 1.00 87.56 242 ALA A C 1
ATOM 1909 O O . ALA A 1 242 ? 6.456 -9.484 -18.402 1.00 87.56 242 ALA A O 1
ATOM 1910 N N . ASN A 1 243 ? 7.707 -8.234 -17.022 1.00 88.62 243 ASN A N 1
ATOM 1911 C CA . ASN A 1 243 ? 7.030 -6.994 -17.360 1.00 88.62 243 ASN A CA 1
ATOM 1912 C C . ASN A 1 243 ? 7.267 -6.554 -18.797 1.00 88.62 243 ASN A C 1
ATOM 1914 O O . ASN A 1 243 ? 6.329 -6.054 -19.406 1.00 88.62 243 ASN A O 1
ATOM 1918 N N . LEU A 1 244 ? 8.463 -6.744 -19.353 1.00 89.94 244 LEU A N 1
ATOM 1919 C CA . LEU A 1 244 ? 8.736 -6.401 -20.751 1.00 89.94 244 LEU A CA 1
ATOM 1920 C C . LEU A 1 244 ? 8.082 -7.359 -21.756 1.00 89.94 244 LEU A C 1
ATOM 1922 O O . LEU A 1 244 ? 7.988 -7.029 -22.934 1.00 89.94 244 LEU A O 1
ATOM 1926 N N . LEU A 1 245 ? 7.590 -8.516 -21.309 1.00 87.44 245 LEU A N 1
ATOM 1927 C CA . LEU A 1 245 ? 6.786 -9.415 -22.143 1.00 87.44 245 LEU A CA 1
ATOM 1928 C C . LEU A 1 245 ? 5.311 -8.990 -22.232 1.00 87.44 245 LEU A C 1
ATOM 1930 O O . LEU A 1 245 ? 4.573 -9.499 -23.074 1.00 87.44 245 LEU A O 1
ATOM 1934 N N . LEU A 1 246 ? 4.861 -8.056 -21.389 1.00 85.06 246 LEU A N 1
ATOM 1935 C CA . LEU A 1 246 ? 3.501 -7.526 -21.439 1.00 85.06 246 LEU A CA 1
ATOM 1936 C C . LEU A 1 246 ? 3.401 -6.436 -22.514 1.00 85.06 246 LEU A C 1
ATOM 1938 O O . LEU A 1 246 ? 4.043 -5.393 -22.405 1.00 85.06 246 LEU A O 1
ATOM 1942 N N . ALA A 1 247 ? 2.511 -6.611 -23.495 1.00 86.38 247 ALA A N 1
ATOM 1943 C CA . ALA A 1 247 ? 2.319 -5.657 -24.600 1.00 86.38 247 ALA A CA 1
ATOM 1944 C C . ALA A 1 247 ? 1.904 -4.235 -24.153 1.00 86.38 247 ALA A C 1
ATOM 1946 O O . ALA A 1 247 ? 2.118 -3.255 -24.876 1.00 86.38 247 ALA A O 1
ATOM 1947 N N . ARG A 1 248 ? 1.318 -4.102 -22.953 1.00 85.75 248 ARG A N 1
ATOM 1948 C CA . ARG A 1 248 ? 1.019 -2.799 -22.330 1.00 85.75 248 ARG A CA 1
ATOM 1949 C C . ARG A 1 248 ? 2.255 -2.086 -21.769 1.00 85.75 248 ARG A C 1
ATOM 1951 O O . ARG A 1 248 ? 2.188 -0.897 -21.484 1.00 85.75 248 ARG A O 1
ATOM 1958 N N . ASN A 1 249 ? 3.365 -2.804 -21.605 1.00 88.12 249 ASN A N 1
ATOM 1959 C CA . ASN A 1 249 ? 4.617 -2.284 -21.066 1.00 88.12 249 ASN A CA 1
ATOM 1960 C C . ASN A 1 249 ? 5.706 -2.134 -22.125 1.00 88.12 249 ASN A C 1
ATOM 1962 O O . ASN A 1 249 ? 6.523 -1.220 -22.026 1.00 88.12 249 ASN A O 1
ATOM 1966 N N . PHE A 1 250 ? 5.733 -3.035 -23.104 1.00 91.25 250 PHE A N 1
ATOM 1967 C CA . PHE A 1 250 ? 6.646 -2.978 -24.232 1.00 91.25 250 PHE A CA 1
ATOM 1968 C C . PHE A 1 250 ? 6.028 -3.672 -25.447 1.00 91.25 250 PHE A C 1
ATOM 1970 O O . PHE A 1 250 ? 5.582 -4.816 -25.366 1.00 91.25 250 PHE A O 1
ATOM 1977 N N . ARG A 1 251 ? 6.026 -2.988 -26.589 1.00 91.62 251 ARG A N 1
ATOM 1978 C CA . ARG A 1 251 ? 5.733 -3.574 -27.903 1.00 91.62 251 ARG A CA 1
ATOM 1979 C C . ARG A 1 251 ? 6.431 -2.770 -28.994 1.00 91.62 251 ARG A C 1
ATOM 1981 O O . ARG A 1 251 ? 6.855 -1.642 -28.762 1.00 91.62 251 ARG A O 1
ATOM 1988 N N . VAL A 1 252 ? 6.531 -3.346 -30.184 1.00 92.69 252 VAL A N 1
ATOM 1989 C CA . VAL A 1 252 ? 7.075 -2.664 -31.362 1.00 92.69 252 VAL A CA 1
ATOM 1990 C C . VAL A 1 252 ? 5.986 -2.461 -32.402 1.00 92.69 252 VAL A C 1
ATOM 1992 O O . VAL A 1 252 ? 5.245 -3.392 -32.707 1.00 92.69 252 VAL A O 1
ATOM 1995 N N . GLU A 1 253 ? 5.920 -1.258 -32.958 1.00 92.62 253 GLU A N 1
ATOM 1996 C CA . GLU A 1 253 ? 5.071 -0.922 -34.097 1.00 92.62 253 GLU A CA 1
ATOM 1997 C C . GLU A 1 253 ? 5.941 -1.024 -35.354 1.00 92.62 253 GLU A C 1
ATOM 1999 O O . GLU A 1 253 ? 6.793 -0.176 -35.623 1.00 92.62 253 GLU A O 1
ATOM 2004 N N . VAL A 1 254 ? 5.797 -2.134 -36.085 1.00 89.69 254 VAL A N 1
ATOM 2005 C CA . VAL A 1 254 ? 6.705 -2.488 -37.192 1.00 89.69 254 VAL A CA 1
ATOM 2006 C C . VAL A 1 254 ? 6.536 -1.560 -38.396 1.00 89.69 254 VAL A C 1
ATOM 2008 O O . VAL A 1 254 ? 7.513 -1.287 -39.082 1.00 89.69 254 VAL A O 1
ATOM 2011 N N . ASP A 1 255 ? 5.325 -1.058 -38.641 1.00 90.94 255 ASP A N 1
ATOM 2012 C CA . ASP A 1 2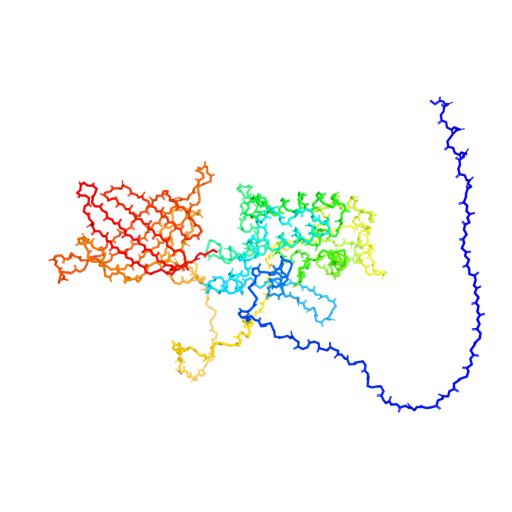55 ? 5.029 -0.215 -39.807 1.00 90.94 255 ASP A CA 1
ATOM 2013 C C . ASP A 1 255 ? 5.635 1.193 -39.700 1.00 90.94 255 ASP A C 1
ATOM 2015 O O . ASP A 1 255 ? 5.910 1.827 -40.719 1.00 90.94 255 ASP A O 1
ATOM 2019 N N . SER A 1 256 ? 5.844 1.679 -38.474 1.00 92.81 256 SER A N 1
ATOM 2020 C CA . SER A 1 256 ? 6.432 2.991 -38.185 1.00 92.81 256 SER A CA 1
ATOM 2021 C C . SER A 1 256 ? 7.859 2.914 -37.644 1.00 92.81 256 SER A C 1
ATOM 2023 O O . SER A 1 256 ? 8.464 3.956 -37.424 1.00 92.81 256 SER A O 1
ATOM 2025 N N . ASP A 1 257 ? 8.401 1.709 -37.442 1.00 93.81 257 ASP A N 1
ATOM 2026 C CA . ASP A 1 257 ? 9.691 1.479 -36.789 1.00 93.81 257 ASP A CA 1
ATOM 2027 C C . ASP A 1 257 ? 9.797 2.171 -35.405 1.00 93.81 257 ASP A C 1
ATOM 2029 O O . ASP A 1 257 ? 10.814 2.781 -35.076 1.00 93.81 257 ASP A O 1
ATOM 2033 N N . VAL A 1 258 ? 8.751 2.053 -34.570 1.00 94.56 258 VAL A N 1
ATOM 2034 C CA . VAL A 1 258 ? 8.678 2.671 -33.226 1.00 94.56 258 VAL A CA 1
ATOM 2035 C C . VAL A 1 258 ? 8.623 1.618 -32.115 1.00 94.56 258 VAL A C 1
ATOM 2037 O O . VAL A 1 258 ? 7.901 0.623 -32.208 1.00 94.56 258 VAL A O 1
ATOM 2040 N N . SER A 1 259 ? 9.362 1.838 -31.024 1.00 94.75 259 SER A N 1
ATOM 2041 C CA . SER A 1 259 ? 9.221 1.078 -29.773 1.00 94.75 259 SER A CA 1
ATOM 2042 C C . SER A 1 259 ? 8.251 1.788 -28.827 1.00 94.75 259 SER A C 1
ATOM 2044 O O . SER A 1 259 ? 8.541 2.878 -28.337 1.00 94.75 259 SER A O 1
ATOM 2046 N N . MET A 1 260 ? 7.130 1.149 -28.508 1.00 94.88 260 MET A N 1
ATOM 2047 C CA . MET A 1 260 ? 6.163 1.644 -27.527 1.00 94.88 260 MET A CA 1
ATOM 2048 C C . MET A 1 260 ? 6.528 1.107 -26.144 1.00 94.88 260 MET A C 1
ATOM 2050 O O . MET A 1 260 ? 6.539 -0.109 -25.941 1.00 94.88 260 MET A O 1
ATOM 2054 N N . ILE A 1 261 ? 6.804 1.990 -25.184 1.00 94.56 261 ILE A N 1
ATOM 2055 C CA . ILE A 1 261 ? 7.257 1.603 -23.838 1.00 94.56 261 ILE A CA 1
ATOM 2056 C C . ILE A 1 261 ? 6.380 2.201 -22.734 1.00 94.56 261 ILE A C 1
ATOM 2058 O O . ILE A 1 261 ? 5.756 3.244 -22.911 1.00 94.56 261 ILE A O 1
ATOM 2062 N N . ASN A 1 262 ? 6.325 1.554 -21.568 1.00 93.25 262 ASN A N 1
ATOM 2063 C CA . ASN A 1 262 ? 5.532 2.032 -20.433 1.00 93.25 262 ASN A CA 1
ATOM 2064 C C . ASN A 1 262 ? 5.967 3.445 -19.987 1.00 93.25 262 ASN A C 1
ATOM 2066 O O . ASN A 1 262 ? 7.159 3.757 -19.920 1.00 93.25 262 ASN A O 1
ATOM 2070 N N . GLN A 1 263 ? 5.004 4.272 -19.575 1.00 94.06 263 GLN A N 1
ATOM 2071 C CA . GLN A 1 263 ? 5.223 5.591 -18.975 1.00 94.06 263 GLN A CA 1
ATOM 2072 C C . GLN A 1 263 ? 6.202 5.593 -17.777 1.00 94.06 263 GLN A C 1
ATOM 2074 O O . GLN A 1 263 ? 6.833 6.616 -17.505 1.00 94.06 263 GLN A O 1
ATOM 2079 N N . LEU A 1 264 ? 6.391 4.461 -17.089 1.00 92.44 264 LEU A N 1
ATOM 2080 C CA . LEU A 1 264 ? 7.384 4.299 -16.018 1.00 92.44 264 LEU A CA 1
ATOM 2081 C C . LEU A 1 264 ? 8.804 4.684 -16.451 1.00 92.44 264 LEU A C 1
ATOM 2083 O O . LEU A 1 264 ? 9.538 5.278 -15.661 1.00 92.44 264 LEU A O 1
ATOM 2087 N N . PHE A 1 265 ? 9.181 4.412 -17.703 1.00 94.19 265 PHE A N 1
ATOM 2088 C CA . PHE A 1 265 ? 10.487 4.809 -18.233 1.00 94.19 265 PHE A CA 1
ATOM 2089 C C . PHE A 1 265 ? 10.670 6.330 -18.273 1.00 94.19 265 PHE A C 1
ATOM 2091 O O . PHE A 1 265 ? 11.782 6.817 -18.081 1.00 94.19 265 PHE A O 1
ATOM 2098 N N . ASN A 1 266 ? 9.579 7.078 -18.459 1.00 93.50 266 ASN A N 1
ATOM 2099 C CA . ASN A 1 266 ? 9.581 8.536 -18.403 1.00 93.50 266 ASN A CA 1
ATOM 2100 C C . ASN A 1 266 ? 9.614 9.034 -16.949 1.00 93.50 266 ASN A C 1
ATOM 2102 O O . ASN A 1 266 ? 10.440 9.863 -16.582 1.00 93.50 266 ASN A O 1
ATOM 2106 N N . TRP A 1 267 ? 8.738 8.505 -16.088 1.00 93.00 267 TRP A N 1
ATOM 2107 C CA . TRP A 1 267 ? 8.628 8.964 -14.696 1.00 93.00 267 TRP A CA 1
ATOM 2108 C C . TRP A 1 267 ? 9.885 8.697 -13.863 1.00 93.00 267 TRP A C 1
ATOM 2110 O O . TRP A 1 267 ? 10.198 9.476 -12.964 1.00 93.00 267 TRP A O 1
ATOM 2120 N N . TYR A 1 268 ? 10.605 7.617 -14.172 1.00 93.25 268 TYR A N 1
ATOM 2121 C CA . TYR A 1 268 ? 11.831 7.207 -13.489 1.00 93.25 268 TYR A CA 1
ATOM 2122 C C . TYR A 1 268 ? 13.075 7.358 -14.375 1.00 93.25 268 TYR A C 1
ATOM 2124 O O . TYR A 1 268 ? 14.063 6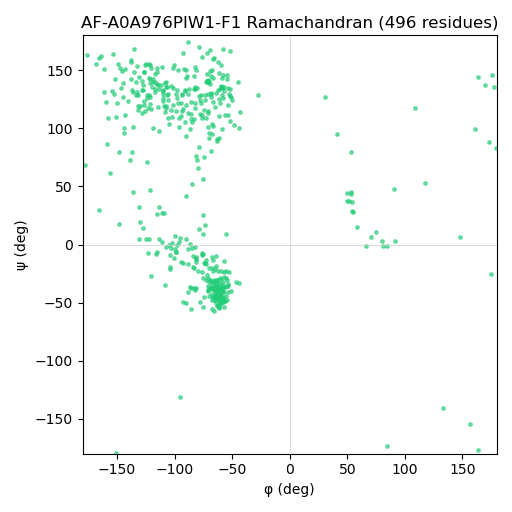.653 -14.176 1.00 93.25 268 TYR A O 1
ATOM 2132 N N . GLN A 1 269 ? 13.053 8.280 -15.345 1.00 93.75 269 GLN A N 1
ATOM 2133 C CA . GLN A 1 269 ? 14.138 8.466 -16.315 1.00 93.75 269 GLN A CA 1
ATOM 2134 C C . GLN A 1 269 ? 15.518 8.613 -15.652 1.00 93.75 269 GLN A C 1
ATOM 2136 O O . GLN A 1 269 ? 16.496 8.034 -16.125 1.00 93.75 269 GLN A O 1
ATOM 2141 N N . GLU A 1 270 ? 15.606 9.338 -14.533 1.00 94.00 270 GLU A N 1
ATOM 2142 C CA . GLU A 1 270 ? 16.863 9.516 -13.794 1.00 94.00 270 GLU A CA 1
ATOM 2143 C C . GLU A 1 270 ? 17.462 8.194 -13.301 1.00 94.00 270 GLU A C 1
ATOM 2145 O O . GLU A 1 270 ? 18.687 8.055 -13.293 1.00 94.00 270 GLU A O 1
ATOM 2150 N N . ILE A 1 271 ? 16.617 7.221 -12.937 1.00 96.31 271 ILE A N 1
ATOM 2151 C CA . ILE A 1 271 ? 17.066 5.896 -12.506 1.00 96.31 271 ILE A CA 1
ATOM 2152 C C . ILE A 1 271 ? 17.694 5.155 -13.680 1.00 96.31 271 ILE A C 1
ATOM 2154 O O . ILE A 1 271 ? 18.810 4.658 -13.569 1.00 96.31 271 ILE A O 1
ATOM 2158 N N . PHE A 1 272 ? 17.024 5.141 -14.834 1.00 95.81 272 PHE A N 1
ATOM 2159 C CA . PHE A 1 272 ? 17.541 4.470 -16.027 1.00 95.81 272 PHE A CA 1
ATOM 2160 C C . PHE A 1 272 ? 18.824 5.119 -16.560 1.00 95.81 272 PHE A C 1
ATOM 2162 O O . PHE A 1 272 ? 19.688 4.416 -17.070 1.00 95.81 272 PHE A O 1
ATOM 2169 N N . ILE A 1 273 ? 18.989 6.441 -16.423 1.00 94.75 273 ILE A N 1
ATOM 2170 C CA . ILE A 1 273 ? 20.235 7.135 -16.797 1.00 94.75 273 ILE A CA 1
ATOM 2171 C C . ILE A 1 273 ? 21.417 6.670 -15.935 1.00 94.75 273 ILE A C 1
ATOM 2173 O O . ILE A 1 273 ? 22.530 6.544 -16.444 1.00 94.75 273 ILE A O 1
ATOM 2177 N N . LYS A 1 274 ? 21.193 6.446 -14.635 1.00 95.69 274 LYS A N 1
ATOM 2178 C CA . LYS A 1 274 ? 22.227 5.987 -13.692 1.00 95.69 274 LYS A CA 1
ATOM 2179 C C . LYS A 1 274 ? 22.416 4.469 -13.703 1.00 95.69 274 LYS A C 1
ATOM 2181 O O . LYS A 1 274 ? 23.450 3.992 -13.238 1.00 95.69 274 LYS A O 1
ATOM 2186 N N . ASP A 1 275 ? 21.433 3.731 -14.208 1.00 94.06 275 ASP A N 1
ATOM 2187 C CA . ASP A 1 275 ? 21.460 2.279 -14.301 1.00 94.06 275 ASP A CA 1
ATOM 2188 C C . ASP A 1 275 ? 22.663 1.790 -15.137 1.00 94.06 275 ASP A C 1
ATOM 2190 O O . ASP A 1 275 ? 22.942 2.322 -16.221 1.00 94.06 275 ASP A O 1
ATOM 2194 N N . PRO A 1 276 ? 23.397 0.764 -14.663 1.00 92.06 276 PRO A N 1
ATOM 2195 C CA . PRO A 1 276 ? 24.638 0.318 -15.293 1.00 92.06 276 PRO A CA 1
ATOM 2196 C C . PRO A 1 276 ? 24.438 -0.314 -16.676 1.00 92.06 276 PRO A C 1
ATOM 2198 O O . PRO A 1 276 ? 25.423 -0.548 -17.376 1.00 92.06 276 PRO A O 1
ATOM 2201 N N . ASN A 1 277 ? 23.199 -0.601 -17.086 1.00 91.00 277 ASN A N 1
ATOM 2202 C CA . ASN A 1 277 ? 22.912 -1.219 -18.375 1.00 91.00 277 ASN A CA 1
ATOM 2203 C C . ASN A 1 277 ? 22.875 -0.200 -19.525 1.00 91.00 277 ASN A C 1
ATOM 2205 O O . ASN A 1 277 ? 22.743 -0.610 -20.672 1.00 91.00 277 ASN A O 1
ATOM 2209 N N . GLY A 1 278 ? 23.057 1.100 -19.259 1.00 87.69 278 GLY A N 1
ATOM 2210 C CA . GLY A 1 278 ? 23.246 2.115 -20.301 1.00 87.69 278 GLY A CA 1
ATOM 2211 C C . GLY A 1 278 ? 21.949 2.766 -20.782 1.00 87.69 278 GLY A C 1
ATOM 2212 O O . GLY A 1 278 ? 21.727 2.893 -21.987 1.00 87.69 278 GLY A O 1
ATOM 2213 N N . GLY A 1 279 ? 21.091 3.196 -19.853 1.00 91.50 279 GLY A N 1
ATOM 2214 C CA . GLY A 1 279 ? 19.839 3.876 -20.186 1.00 91.50 279 GLY A CA 1
ATOM 2215 C C . GLY A 1 279 ? 18.681 2.927 -20.486 1.00 91.50 279 GLY A C 1
ATOM 2216 O O . GLY A 1 279 ? 18.787 1.707 -20.378 1.00 91.50 279 GLY A O 1
ATOM 2217 N N . VAL A 1 280 ? 17.563 3.508 -20.925 1.00 92.12 280 VAL A N 1
ATOM 2218 C CA . VAL A 1 280 ? 16.329 2.781 -21.272 1.00 92.12 280 VAL A CA 1
ATOM 2219 C C . VAL A 1 280 ? 16.581 1.702 -22.334 1.00 92.12 280 VAL A C 1
ATOM 2221 O O . VAL A 1 280 ? 16.206 0.552 -22.135 1.00 92.12 280 VAL A O 1
ATOM 2224 N N . SER A 1 281 ? 17.273 2.039 -23.431 1.00 90.00 281 SER A N 1
ATOM 2225 C CA . SER A 1 281 ? 17.569 1.087 -24.519 1.00 90.00 281 SER A CA 1
ATOM 2226 C C . SER A 1 281 ? 18.395 -0.105 -24.026 1.00 90.00 281 SER A C 1
ATOM 2228 O O . SER A 1 281 ? 18.091 -1.253 -24.347 1.00 90.00 281 SER A O 1
ATOM 2230 N N . GLY A 1 282 ? 19.417 0.149 -23.207 1.00 91.69 282 GLY A N 1
ATOM 2231 C CA . GLY A 1 282 ? 20.265 -0.902 -22.657 1.00 91.69 282 GLY A CA 1
ATOM 2232 C C . GLY A 1 282 ? 19.558 -1.777 -21.618 1.00 91.69 282 GLY A C 1
ATOM 2233 O O . GLY A 1 282 ? 19.708 -2.998 -21.643 1.00 91.69 282 GLY A O 1
ATOM 2234 N N . PHE A 1 283 ? 18.710 -1.178 -20.776 1.00 94.62 283 PHE A N 1
ATOM 2235 C CA . PHE A 1 283 ? 17.840 -1.911 -19.858 1.00 94.62 283 PHE A CA 1
ATOM 2236 C C . PHE A 1 283 ? 16.886 -2.849 -20.611 1.00 94.62 283 PHE A C 1
ATOM 2238 O O . PHE A 1 283 ? 16.833 -4.040 -20.315 1.00 94.62 283 PHE A O 1
ATOM 2245 N N . ILE A 1 284 ? 16.183 -2.345 -21.632 1.00 93.19 284 ILE A N 1
ATOM 2246 C CA . ILE A 1 284 ? 15.252 -3.156 -22.431 1.00 93.19 284 ILE A CA 1
ATOM 2247 C C . ILE A 1 284 ? 15.999 -4.301 -23.132 1.00 93.19 284 ILE A C 1
ATOM 2249 O O . ILE A 1 284 ? 15.575 -5.449 -23.036 1.00 93.19 284 ILE A O 1
ATOM 2253 N N . LYS A 1 285 ? 17.148 -4.026 -23.769 1.00 90.88 285 LYS A N 1
ATOM 2254 C CA . LYS A 1 285 ? 17.981 -5.049 -24.436 1.00 90.88 285 LYS A CA 1
ATOM 2255 C C . LYS A 1 285 ? 18.422 -6.169 -23.498 1.00 90.88 285 LYS A C 1
ATOM 2257 O O . LYS A 1 285 ? 18.524 -7.308 -23.930 1.00 90.88 285 LYS A O 1
ATOM 2262 N N . LYS A 1 286 ? 18.706 -5.847 -22.236 1.00 92.31 286 LYS A N 1
ATOM 2263 C CA . LYS A 1 286 ? 19.127 -6.829 -21.232 1.00 92.31 286 LYS A CA 1
ATOM 2264 C C . LYS A 1 286 ? 17.996 -7.759 -20.792 1.00 92.31 286 LYS A C 1
ATOM 2266 O O . LYS A 1 286 ? 18.264 -8.911 -20.464 1.00 92.31 286 LYS A O 1
ATOM 2271 N N . HIS A 1 287 ? 16.776 -7.237 -20.710 1.00 91.75 287 HIS A N 1
ATOM 2272 C CA . HIS A 1 287 ? 15.647 -7.917 -20.075 1.00 91.75 287 HIS A CA 1
ATOM 2273 C C . HIS A 1 287 ? 14.638 -8.509 -21.076 1.00 91.75 287 HIS A C 1
ATOM 2275 O O . HIS A 1 287 ? 13.757 -9.273 -20.679 1.00 91.75 287 HIS A O 1
ATOM 2281 N N . LEU A 1 288 ? 14.767 -8.202 -22.370 1.00 89.00 288 LEU A N 1
ATOM 2282 C CA . LEU A 1 288 ? 14.035 -8.890 -23.432 1.00 89.00 288 LEU A CA 1
ATOM 2283 C C . LEU A 1 288 ? 14.707 -10.211 -23.842 1.00 89.00 288 LEU A C 1
ATOM 2285 O O . LEU A 1 288 ? 15.929 -10.333 -23.762 1.00 89.00 288 LEU A O 1
ATOM 2289 N N . PRO A 1 289 ? 13.928 -11.187 -24.343 1.00 83.44 289 PRO A N 1
ATOM 2290 C CA . PRO A 1 289 ? 14.463 -12.355 -25.033 1.00 83.44 289 PRO A CA 1
ATOM 2291 C C . PRO A 1 289 ? 15.389 -11.988 -26.202 1.00 83.44 289 PRO A C 1
ATOM 2293 O O . PRO A 1 289 ? 15.147 -11.021 -26.933 1.00 83.44 289 PRO A O 1
ATOM 2296 N N . ASP A 1 290 ? 16.412 -12.816 -26.426 1.00 79.19 290 ASP A N 1
ATOM 2297 C CA . ASP A 1 290 ? 17.347 -12.655 -27.541 1.00 79.19 290 ASP A CA 1
ATOM 2298 C C . ASP A 1 290 ? 16.618 -12.566 -28.891 1.00 79.19 290 ASP A C 1
ATOM 2300 O O . ASP A 1 290 ? 15.737 -13.366 -29.211 1.00 79.19 290 ASP A O 1
ATOM 2304 N N . GLY A 1 291 ? 17.026 -11.600 -29.718 1.00 73.38 291 GLY A N 1
ATOM 2305 C CA . GLY A 1 291 ? 16.475 -11.399 -31.060 1.00 73.38 291 GLY A CA 1
ATOM 2306 C C . GLY A 1 291 ? 15.193 -10.566 -31.114 1.00 73.38 291 GLY A C 1
ATOM 2307 O O . GLY A 1 291 ? 14.712 -10.293 -32.216 1.00 73.38 291 GLY A O 1
ATOM 2308 N N . GLN A 1 292 ? 14.657 -10.111 -29.975 1.00 79.88 292 GLN A N 1
ATOM 2309 C CA . GLN A 1 292 ? 13.529 -9.187 -29.987 1.00 79.88 292 GLN A CA 1
ATOM 2310 C C . GLN A 1 292 ? 13.952 -7.817 -30.530 1.00 79.88 292 GLN A C 1
ATOM 2312 O O . GLN A 1 292 ? 14.974 -7.244 -30.144 1.00 79.88 292 GLN A O 1
ATOM 2317 N N . ARG A 1 293 ? 13.168 -7.304 -31.482 1.00 84.06 293 ARG A N 1
ATOM 2318 C CA . ARG A 1 293 ? 13.450 -6.031 -32.146 1.00 84.06 293 ARG A CA 1
ATOM 2319 C C . ARG A 1 293 ? 13.217 -4.877 -31.176 1.00 84.06 293 ARG A C 1
ATOM 2321 O O . ARG A 1 293 ? 12.247 -4.887 -30.425 1.00 84.06 293 ARG A O 1
ATOM 2328 N N . ILE A 1 294 ? 14.095 -3.884 -31.229 1.00 88.19 294 ILE A N 1
ATOM 2329 C CA . ILE A 1 294 ? 13.929 -2.594 -30.559 1.00 88.19 294 ILE A CA 1
ATOM 2330 C C . ILE A 1 294 ? 14.344 -1.532 -31.568 1.00 88.19 294 ILE A C 1
ATOM 2332 O O . ILE A 1 294 ? 15.403 -1.644 -32.192 1.00 88.19 294 ILE A O 1
ATOM 2336 N N . TYR A 1 295 ? 13.506 -0.522 -31.717 1.00 89.38 295 TYR A N 1
ATOM 2337 C CA . TYR A 1 295 ? 13.771 0.667 -32.509 1.00 89.38 295 TYR A CA 1
ATOM 2338 C C . TYR A 1 295 ? 14.272 1.820 -31.639 1.00 89.38 295 TYR A C 1
ATOM 2340 O O . TYR A 1 295 ? 13.931 1.899 -30.458 1.00 89.38 295 TYR A O 1
ATOM 2348 N N . GLU A 1 296 ? 15.090 2.697 -32.226 1.00 87.62 296 GLU A N 1
ATOM 2349 C CA . GLU A 1 296 ? 15.646 3.877 -31.545 1.00 87.62 296 GLU A CA 1
ATOM 2350 C C . GLU A 1 296 ? 14.581 4.952 -31.286 1.00 87.62 296 GLU A C 1
ATOM 2352 O O . GLU A 1 296 ? 14.685 5.697 -30.311 1.00 87.62 296 GLU A O 1
ATOM 2357 N N . GLU A 1 297 ? 13.550 5.026 -32.134 1.00 91.81 297 GLU A N 1
ATOM 2358 C CA . GLU A 1 297 ? 12.390 5.874 -31.883 1.00 91.81 297 GLU A CA 1
ATOM 2359 C C . GLU A 1 297 ? 11.524 5.247 -30.787 1.00 91.81 297 GLU A C 1
ATOM 2361 O O . GLU A 1 297 ? 11.140 4.075 -30.860 1.00 91.81 297 GLU A O 1
ATOM 2366 N N . ILE A 1 298 ? 11.272 6.028 -29.736 1.00 91.88 298 ILE A N 1
ATOM 2367 C CA . ILE A 1 298 ? 10.558 5.601 -28.536 1.00 91.88 298 ILE A CA 1
ATOM 2368 C C . ILE A 1 298 ? 9.342 6.495 -28.342 1.00 91.88 298 ILE A C 1
ATOM 2370 O O . ILE A 1 298 ? 9.471 7.716 -28.235 1.00 91.88 298 ILE A O 1
ATOM 2374 N N . GLU A 1 299 ? 8.188 5.863 -28.171 1.00 94.88 299 GLU A N 1
ATOM 2375 C CA . GLU A 1 299 ? 6.956 6.511 -27.738 1.00 94.88 299 GLU A CA 1
ATOM 2376 C C . GLU A 1 299 ? 6.428 5.871 -26.450 1.00 94.88 299 GLU A C 1
ATOM 2378 O O . GLU A 1 299 ? 6.705 4.709 -26.135 1.00 94.88 299 GLU A O 1
ATOM 2383 N N . TYR A 1 300 ? 5.667 6.645 -25.674 1.00 94.75 300 TYR A N 1
ATOM 2384 C CA . TYR A 1 300 ? 5.146 6.197 -24.387 1.00 94.75 300 TYR A CA 1
ATOM 2385 C C . TYR A 1 300 ? 3.703 5.716 -24.499 1.00 94.75 300 TYR A C 1
ATOM 2387 O O . TYR A 1 300 ? 2.820 6.418 -24.993 1.00 94.75 300 TYR A O 1
ATOM 2395 N N . ILE A 1 301 ? 3.455 4.521 -23.974 1.00 92.94 301 ILE A N 1
ATOM 2396 C CA . ILE A 1 301 ? 2.116 3.961 -23.829 1.00 92.94 301 ILE A CA 1
ATOM 2397 C C . ILE A 1 301 ? 1.389 4.738 -22.726 1.00 92.94 301 ILE A C 1
ATOM 2399 O O . ILE A 1 301 ? 1.909 4.890 -21.618 1.00 92.94 301 ILE A O 1
ATOM 2403 N N . SER A 1 302 ? 0.169 5.197 -23.024 1.00 91.44 302 SER A N 1
ATOM 2404 C CA . SER A 1 302 ? -0.691 5.862 -22.039 1.00 91.44 302 SER A CA 1
ATOM 2405 C C . SER A 1 302 ? -0.938 4.957 -20.831 1.00 91.44 302 SER A C 1
ATOM 2407 O O . SER A 1 302 ? -1.275 3.784 -20.982 1.00 91.44 302 SER A O 1
ATOM 2409 N N . HIS A 1 303 ? -0.774 5.506 -19.628 1.00 92.31 303 HIS A N 1
ATOM 2410 C CA . HIS A 1 303 ? -0.926 4.745 -18.391 1.00 92.31 303 HIS A CA 1
ATOM 2411 C C . HIS A 1 303 ? -2.402 4.628 -17.990 1.00 92.31 303 HIS A C 1
ATOM 2413 O O . HIS A 1 303 ? -3.051 5.637 -17.705 1.00 92.31 303 HIS A O 1
ATOM 2419 N N . ASP A 1 304 ? -2.919 3.399 -17.949 1.00 92.50 304 ASP A N 1
ATOM 2420 C CA . ASP A 1 304 ? -4.276 3.110 -17.486 1.00 92.50 304 ASP A CA 1
ATOM 2421 C C . ASP A 1 304 ? -4.349 3.186 -15.954 1.00 92.50 304 ASP A C 1
ATOM 2423 O O . ASP A 1 304 ? -3.817 2.331 -15.245 1.00 92.50 304 ASP A O 1
ATOM 2427 N N . TRP A 1 305 ? -5.005 4.234 -15.455 1.00 94.06 305 TRP A N 1
ATOM 2428 C CA . TRP A 1 305 ? -5.173 4.506 -14.028 1.00 94.06 305 TRP A CA 1
ATOM 2429 C C . TRP A 1 305 ? -6.357 3.780 -13.381 1.00 94.06 305 TRP A C 1
ATOM 2431 O O . TRP A 1 305 ? -6.545 3.924 -12.168 1.00 94.06 305 TRP A O 1
ATOM 2441 N N . SER A 1 306 ? -7.156 3.030 -14.146 1.00 93.25 306 SER A N 1
ATOM 2442 C CA . SER A 1 306 ? -8.232 2.220 -13.573 1.00 93.25 306 SER A CA 1
ATOM 2443 C C . SER A 1 306 ? -7.661 1.168 -12.620 1.00 93.25 306 SER A C 1
ATOM 2445 O O . SER A 1 306 ? -6.532 0.712 -12.797 1.00 93.25 306 SER A O 1
ATOM 2447 N N . LEU A 1 307 ? -8.393 0.803 -11.567 1.00 92.00 307 LEU A N 1
ATOM 2448 C CA . LEU A 1 307 ? -7.890 -0.135 -10.565 1.00 92.00 307 LEU A CA 1
ATOM 2449 C C . LEU A 1 307 ? -7.549 -1.489 -11.178 1.00 92.00 307 LEU A C 1
ATOM 2451 O O . LEU A 1 307 ? -8.336 -2.076 -11.925 1.00 92.00 307 LEU A O 1
ATOM 2455 N N . ASN A 1 308 ? -6.397 -2.018 -10.770 1.00 91.19 308 ASN A N 1
ATOM 2456 C CA . ASN A 1 308 ? -5.978 -3.365 -11.112 1.00 91.19 308 ASN A CA 1
ATOM 2457 C C . ASN A 1 308 ? -6.765 -4.410 -10.301 1.00 91.19 308 ASN A C 1
ATOM 2459 O O . ASN A 1 308 ? -6.266 -4.951 -9.312 1.00 91.19 308 ASN A O 1
ATOM 2463 N N . LYS A 1 309 ? -8.023 -4.635 -10.681 1.00 86.44 309 LYS A N 1
ATOM 2464 C CA . LYS A 1 309 ? -8.942 -5.585 -10.045 1.00 86.44 309 LYS A CA 1
ATOM 2465 C C . LYS A 1 309 ? -9.064 -6.878 -10.850 1.00 86.44 309 LYS A C 1
ATOM 2467 O O . LYS A 1 309 ? -8.922 -6.860 -12.070 1.00 86.44 309 LYS A O 1
ATOM 2472 N N . THR A 1 310 ? -9.356 -7.983 -10.173 1.00 80.31 310 THR A N 1
ATOM 2473 C CA . THR A 1 310 ? -9.796 -9.219 -10.837 1.00 80.31 310 THR A CA 1
ATOM 2474 C C . THR A 1 310 ? -11.222 -9.028 -11.369 1.00 80.31 310 THR A C 1
ATOM 2476 O O . THR A 1 310 ? -12.021 -8.336 -10.737 1.00 80.31 310 THR A O 1
ATOM 2479 N N . GLU A 1 311 ? -11.525 -9.546 -12.566 1.00 59.78 311 GLU A N 1
ATOM 2480 C CA . GLU A 1 311 ? -12.806 -9.239 -13.232 1.00 59.78 311 GLU A CA 1
ATOM 2481 C C . GLU A 1 311 ? -13.980 -10.109 -12.753 1.00 59.78 311 GLU A C 1
ATOM 2483 O O . GLU A 1 311 ? -15.110 -9.645 -12.821 1.00 59.78 311 GLU A O 1
ATOM 2488 N N . GLU A 1 312 ? -13.749 -11.278 -12.147 1.00 45.91 312 GLU A N 1
ATOM 2489 C CA . GLU A 1 312 ? -14.805 -12.116 -11.557 1.00 45.91 312 GLU A CA 1
ATOM 2490 C C . GLU A 1 312 ? -14.228 -12.999 -10.440 1.00 45.91 312 GLU A C 1
ATOM 2492 O O . GLU A 1 312 ? -13.225 -13.674 -10.663 1.00 45.91 312 GLU A O 1
ATOM 2497 N N . PHE A 1 313 ? -14.857 -13.056 -9.256 1.00 41.78 313 PHE A N 1
ATOM 2498 C CA . PHE A 1 313 ? -14.618 -14.159 -8.315 1.00 41.78 313 PHE A CA 1
ATOM 2499 C C . PHE A 1 313 ? -15.848 -14.484 -7.441 1.00 41.78 313 PHE A C 1
ATOM 2501 O O . PHE A 1 313 ? -16.282 -13.633 -6.661 1.00 41.78 313 PHE A O 1
ATOM 2508 N N . PRO A 1 314 ? -16.370 -15.729 -7.468 1.00 38.44 314 PRO A N 1
ATOM 2509 C CA . PRO A 1 314 ? -17.139 -16.284 -6.360 1.00 38.44 314 PRO A CA 1
ATOM 2510 C C . PRO A 1 314 ? -16.192 -16.496 -5.178 1.00 38.44 314 PRO A C 1
ATOM 2512 O O . PRO A 1 314 ? -15.126 -17.086 -5.335 1.00 38.44 314 PRO A O 1
ATOM 2515 N N . ILE A 1 315 ? -16.570 -16.006 -4.000 1.00 36.66 315 ILE A N 1
ATOM 2516 C CA . ILE A 1 315 ? -15.763 -16.004 -2.773 1.00 36.66 315 ILE A CA 1
ATOM 2517 C C . ILE A 1 315 ? -15.066 -17.366 -2.554 1.00 36.66 315 ILE A C 1
ATOM 2519 O O . ILE A 1 315 ? -15.666 -18.299 -2.024 1.00 36.66 315 ILE A O 1
ATOM 2523 N N . LYS A 1 316 ? -13.775 -17.496 -2.892 1.00 35.97 316 LYS A N 1
ATOM 2524 C CA . LYS A 1 316 ? -12.943 -18.581 -2.351 1.00 35.97 316 LYS A CA 1
ATOM 2525 C C . LYS A 1 316 ? -12.481 -18.154 -0.969 1.00 35.97 316 LYS A C 1
ATOM 2527 O O . LYS A 1 316 ? -11.341 -17.738 -0.777 1.00 35.97 316 LYS A O 1
ATOM 2532 N N . VAL A 1 317 ? -13.392 -18.245 -0.002 1.00 35.81 317 VAL A N 1
ATOM 2533 C CA . VAL A 1 317 ? -12.986 -18.333 1.401 1.00 35.81 317 VAL A CA 1
ATOM 2534 C C . VAL A 1 317 ? -12.107 -19.583 1.487 1.00 35.81 317 VAL A C 1
ATOM 2536 O O . VAL A 1 317 ? -12.528 -20.635 0.997 1.00 35.81 317 VAL A O 1
ATOM 2539 N N . PRO A 1 318 ? -10.891 -19.522 2.051 1.00 33.88 318 PRO A N 1
ATOM 2540 C CA . PRO A 1 318 ? -10.193 -20.740 2.429 1.00 33.88 318 PRO A CA 1
ATOM 2541 C C . PRO A 1 318 ? -11.162 -21.592 3.257 1.00 33.88 318 PRO A C 1
ATOM 2543 O O . PRO A 1 318 ? -11.721 -21.093 4.230 1.00 33.88 318 PRO A O 1
ATOM 2546 N N . GLU A 1 319 ? -11.411 -22.842 2.865 1.00 31.59 319 GLU A N 1
ATOM 2547 C CA . GLU A 1 319 ? -12.238 -23.766 3.648 1.00 31.59 319 GLU A CA 1
ATOM 2548 C C . GLU A 1 319 ? -11.530 -23.996 5.001 1.00 31.59 319 GLU A C 1
ATOM 2550 O O . GLU A 1 319 ? -10.674 -24.872 5.143 1.00 31.59 319 GLU A O 1
ATOM 2555 N N . ILE A 1 320 ? -11.818 -23.167 6.011 1.00 36.34 320 ILE A N 1
ATOM 2556 C CA . ILE A 1 320 ? -11.346 -23.379 7.381 1.00 36.34 320 ILE A CA 1
ATOM 2557 C C . ILE A 1 320 ? -12.261 -24.448 7.974 1.00 36.34 320 ILE A C 1
ATOM 2559 O O . ILE A 1 320 ? -13.266 -24.157 8.621 1.00 36.34 320 ILE A O 1
ATOM 2563 N N . ARG A 1 321 ? -11.940 -25.718 7.708 1.00 29.47 321 ARG A N 1
ATOM 2564 C CA . ARG A 1 321 ? -12.648 -26.849 8.319 1.00 29.47 321 ARG A CA 1
ATOM 2565 C C . ARG A 1 321 ? -12.507 -26.786 9.838 1.00 29.47 321 ARG A C 1
ATOM 2567 O O . ARG A 1 321 ? -11.398 -26.800 10.373 1.00 29.47 321 ARG A O 1
ATOM 2574 N N . GLY A 1 322 ? -13.653 -26.723 10.510 1.00 36.25 322 GLY A N 1
ATOM 2575 C CA . GLY A 1 322 ? -13.773 -26.557 11.960 1.00 36.25 322 GLY A CA 1
ATOM 2576 C C . GLY A 1 322 ? -15.013 -25.782 12.420 1.00 36.25 322 GLY A C 1
ATOM 2577 O O . GLY A 1 322 ? -15.118 -25.493 13.609 1.00 36.25 322 GLY A O 1
ATOM 2578 N N . LEU A 1 323 ? -15.940 -25.444 11.515 1.00 34.00 323 LEU A N 1
ATOM 2579 C CA . LEU A 1 323 ? -17.139 -24.652 11.807 1.00 34.00 323 LEU A CA 1
ATOM 2580 C C . LEU A 1 323 ? -18.453 -25.447 11.659 1.00 34.00 323 LEU A C 1
ATOM 2582 O O . LEU A 1 323 ? -19.471 -24.867 11.303 1.00 34.00 323 LEU A O 1
ATOM 2586 N N . ASP A 1 324 ? -18.448 -26.752 11.945 1.00 30.91 324 ASP A N 1
ATOM 2587 C CA . ASP A 1 324 ? -19.669 -27.582 11.899 1.00 30.91 324 ASP A CA 1
ATOM 2588 C C . ASP A 1 324 ? -20.337 -27.799 13.274 1.00 30.91 324 ASP A C 1
ATOM 2590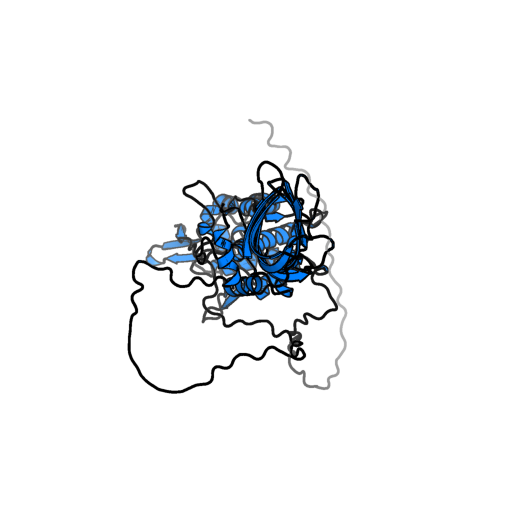 O O . ASP A 1 324 ? -21.405 -28.398 13.342 1.00 30.91 324 ASP A O 1
ATOM 2594 N N . ASP A 1 325 ? -19.787 -27.262 14.372 1.00 32.69 325 ASP A N 1
ATOM 2595 C CA . ASP A 1 325 ? -20.304 -27.502 15.735 1.00 32.69 325 ASP A CA 1
ATOM 2596 C C . ASP A 1 325 ? -20.728 -26.221 16.486 1.00 32.69 325 ASP A C 1
ATOM 2598 O O . ASP A 1 325 ? -20.419 -26.033 17.665 1.00 32.69 325 ASP A O 1
ATOM 2602 N N . LEU A 1 326 ? -21.483 -25.327 15.837 1.00 28.38 326 LEU A N 1
ATOM 2603 C CA . LEU A 1 326 ? -22.223 -24.272 16.546 1.00 28.38 326 LEU A CA 1
ATOM 2604 C C . LEU A 1 326 ? -23.724 -24.332 16.218 1.00 28.38 326 LEU A C 1
ATOM 2606 O O . LEU A 1 326 ? -24.119 -24.143 15.066 1.00 28.38 326 LEU A O 1
ATOM 2610 N N . PRO A 1 327 ? -24.596 -24.574 17.215 1.00 27.61 327 PRO A N 1
ATOM 2611 C CA . PRO A 1 327 ? -26.028 -24.638 16.989 1.00 27.61 327 PRO A CA 1
ATOM 2612 C C . PRO A 1 327 ? -26.594 -23.223 16.835 1.00 27.61 327 PRO A C 1
ATOM 2614 O O . PRO A 1 327 ? -26.535 -22.422 17.766 1.00 27.61 327 PRO A O 1
ATOM 2617 N N . GLY A 1 328 ? -27.228 -22.949 15.691 1.00 30.56 328 GLY A N 1
ATOM 2618 C CA . GLY A 1 328 ? -28.238 -21.891 15.600 1.00 30.56 328 GLY A CA 1
ATOM 2619 C C . GLY A 1 328 ? -27.952 -20.720 14.666 1.00 30.56 328 GLY A C 1
ATOM 2620 O O . GLY A 1 328 ? -28.150 -19.584 15.071 1.00 30.56 328 GLY A O 1
ATOM 2621 N N . VAL A 1 329 ? -27.623 -20.976 13.401 1.00 26.03 329 VAL A N 1
ATOM 2622 C CA . VAL A 1 329 ? -28.037 -20.083 12.306 1.00 26.03 329 VAL A CA 1
ATOM 2623 C C . VAL A 1 329 ? -28.524 -20.972 11.167 1.00 26.03 329 VAL A C 1
ATOM 2625 O O . VAL A 1 329 ? -27.727 -21.587 10.468 1.00 26.03 329 VAL A O 1
ATOM 2628 N N . ARG A 1 330 ? -29.846 -21.112 11.017 1.00 24.56 330 ARG A N 1
ATOM 2629 C CA . ARG A 1 330 ? -30.406 -21.681 9.784 1.00 24.56 330 ARG A CA 1
ATOM 2630 C C . ARG A 1 330 ? -30.500 -20.553 8.758 1.00 24.56 330 ARG A C 1
ATOM 2632 O O . ARG A 1 330 ? -31.020 -19.496 9.120 1.00 24.56 330 ARG A O 1
ATOM 2639 N N . PRO A 1 331 ? -30.067 -20.764 7.507 1.00 25.30 331 PRO A N 1
ATOM 2640 C CA . PRO A 1 331 ? -30.443 -19.886 6.412 1.00 25.30 331 PRO A CA 1
ATOM 2641 C C . PRO A 1 331 ? -31.969 -19.869 6.296 1.00 25.30 331 PRO A C 1
ATOM 2643 O O . PRO A 1 331 ? -32.613 -20.920 6.375 1.00 25.30 331 PRO A O 1
ATOM 2646 N N . ILE A 1 332 ? -32.548 -18.683 6.131 1.00 27.25 332 ILE A N 1
ATOM 2647 C CA . ILE A 1 332 ? -33.926 -18.555 5.663 1.00 27.25 332 ILE A CA 1
ATOM 2648 C C . ILE A 1 332 ? -33.907 -19.034 4.211 1.00 27.25 332 ILE A C 1
ATOM 2650 O O . ILE A 1 332 ? -33.401 -18.346 3.333 1.00 27.25 332 ILE A O 1
ATOM 2654 N N . VAL A 1 333 ? -34.397 -20.250 3.991 1.00 26.08 333 VAL A N 1
ATOM 2655 C CA . VAL A 1 333 ? -34.773 -20.744 2.669 1.00 26.08 333 VAL A CA 1
ATOM 2656 C C . VAL A 1 333 ? -36.128 -20.119 2.358 1.00 26.08 333 VAL A C 1
ATOM 2658 O O . VAL A 1 333 ? -37.109 -20.421 3.037 1.00 26.08 333 VAL A O 1
ATOM 2661 N N . THR A 1 334 ? -36.183 -19.226 1.375 1.00 27.80 334 THR A N 1
ATOM 2662 C CA . THR A 1 334 ? -37.433 -18.951 0.664 1.00 27.80 334 THR A CA 1
ATOM 2663 C C . THR A 1 334 ? -37.545 -19.991 -0.439 1.00 27.80 334 THR A C 1
ATOM 2665 O O . THR A 1 334 ? -36.784 -19.972 -1.402 1.00 27.80 334 THR A O 1
ATOM 2668 N N . ASP A 1 335 ? -38.433 -20.949 -0.207 1.00 30.53 335 ASP A N 1
ATOM 2669 C CA . ASP A 1 335 ? -38.925 -21.906 -1.190 1.00 30.53 335 ASP A CA 1
ATOM 2670 C C . ASP A 1 335 ? -40.035 -21.249 -2.028 1.00 30.53 335 ASP A C 1
ATOM 2672 O O . ASP A 1 335 ? -40.780 -20.407 -1.515 1.00 30.53 335 ASP A O 1
ATOM 2676 N N . GLY A 1 336 ? -40.150 -21.683 -3.281 1.00 28.41 336 GLY A N 1
ATOM 2677 C CA . GLY A 1 336 ? -41.141 -21.257 -4.270 1.00 28.41 336 GLY A CA 1
ATOM 2678 C C . GLY A 1 336 ? -40.506 -20.413 -5.374 1.00 28.41 336 GLY A C 1
ATOM 2679 O O . GLY A 1 336 ? -39.986 -19.340 -5.104 1.00 28.41 336 GLY A O 1
ATOM 2680 N N . GLY A 1 337 ? -40.503 -20.811 -6.635 1.00 26.42 337 GLY A N 1
ATOM 2681 C CA . GLY A 1 337 ? -41.159 -21.910 -7.331 1.00 26.42 337 GLY A CA 1
ATOM 2682 C C . GLY A 1 337 ? -41.075 -21.554 -8.814 1.00 26.42 337 GLY A C 1
ATOM 2683 O O . GLY A 1 337 ? -41.102 -20.370 -9.145 1.00 26.42 337 GLY A O 1
ATOM 2684 N N . ASP A 1 338 ? -40.892 -22.560 -9.660 1.00 34.50 338 ASP A N 1
ATOM 2685 C CA . ASP 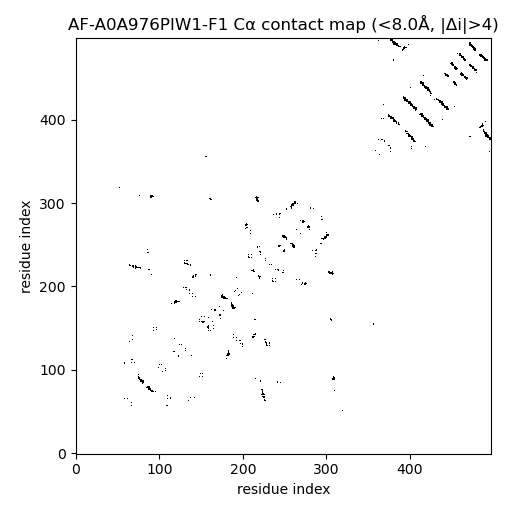A 1 338 ? -40.892 -22.423 -11.116 1.00 34.50 338 ASP A CA 1
ATOM 2686 C C . ASP A 1 338 ? -42.155 -21.691 -11.595 1.00 34.50 338 ASP A C 1
ATOM 2688 O O . ASP A 1 338 ? -43.247 -22.045 -11.153 1.00 34.50 338 ASP A O 1
ATOM 2692 N N . ASP A 1 339 ? -41.993 -20.715 -12.486 1.00 33.16 339 ASP A N 1
ATOM 2693 C CA . ASP A 1 339 ? -42.877 -20.472 -13.629 1.00 33.16 339 ASP A CA 1
ATOM 2694 C C . ASP A 1 339 ? -42.118 -19.602 -14.651 1.00 33.16 339 ASP A C 1
ATOM 2696 O O . ASP A 1 339 ? -41.454 -18.623 -14.301 1.00 33.16 339 ASP A O 1
ATOM 2700 N N . ASP A 1 340 ? -42.176 -20.055 -15.901 1.00 40.41 340 ASP A N 1
ATOM 2701 C CA . ASP A 1 340 ? -41.660 -19.427 -17.113 1.00 40.41 340 ASP A CA 1
ATOM 2702 C C . ASP A 1 340 ? -42.269 -18.026 -17.336 1.00 40.41 340 ASP A C 1
ATOM 2704 O O . ASP A 1 340 ? -43.438 -17.814 -17.022 1.00 40.41 340 ASP A O 1
ATOM 2708 N N . ASP A 1 341 ? -41.496 -17.092 -17.898 1.00 34.91 341 ASP A N 1
ATOM 2709 C CA . ASP A 1 341 ? -41.854 -16.355 -19.124 1.00 34.91 341 ASP A CA 1
ATOM 2710 C C . ASP A 1 341 ? -40.771 -15.313 -19.470 1.00 34.91 341 ASP A C 1
ATOM 2712 O O . ASP A 1 341 ? -40.242 -14.602 -18.612 1.00 34.91 341 ASP A O 1
ATOM 2716 N N . ASP A 1 342 ? -40.432 -15.287 -20.760 1.00 42.22 342 ASP A N 1
ATOM 2717 C CA . ASP A 1 342 ? -39.682 -14.239 -21.446 1.00 42.22 342 ASP A CA 1
ATOM 2718 C C . ASP A 1 342 ? -40.350 -12.866 -21.240 1.00 42.22 342 ASP A C 1
ATOM 2720 O O . ASP A 1 342 ? -41.575 -12.775 -21.263 1.00 42.22 342 ASP A O 1
ATOM 2724 N N . ASP A 1 343 ? -39.563 -11.801 -21.077 1.00 35.91 343 ASP A N 1
ATOM 2725 C CA . ASP A 1 343 ? -39.621 -10.614 -21.943 1.00 35.91 343 ASP A CA 1
ATOM 2726 C C . ASP A 1 343 ? -38.666 -9.518 -21.441 1.00 35.91 343 ASP A C 1
ATOM 2728 O O . ASP A 1 343 ? -38.399 -9.358 -20.248 1.00 35.91 343 ASP A O 1
ATOM 2732 N N . ASP A 1 344 ? -38.120 -8.815 -22.428 1.00 44.56 344 ASP A N 1
ATOM 2733 C CA . ASP A 1 344 ? -37.333 -7.593 -22.338 1.00 44.56 344 ASP A CA 1
ATOM 2734 C C . ASP A 1 344 ? -37.956 -6.564 -21.383 1.00 44.56 344 ASP A C 1
ATOM 2736 O O . ASP A 1 344 ? -39.156 -6.327 -21.457 1.00 44.56 344 ASP A O 1
ATOM 2740 N N . ASP A 1 345 ? -37.129 -5.884 -20.586 1.00 36.28 345 ASP A N 1
ATOM 2741 C CA . ASP A 1 345 ? -37.300 -4.451 -20.324 1.00 36.28 345 ASP A CA 1
ATOM 2742 C C . ASP A 1 345 ? -35.960 -3.844 -19.865 1.00 36.28 345 ASP A C 1
ATOM 2744 O O . ASP A 1 345 ? -35.429 -4.110 -18.782 1.00 36.28 345 ASP A O 1
ATOM 2748 N N . ASP A 1 346 ? -35.395 -3.042 -20.769 1.00 46.59 346 ASP A N 1
ATOM 2749 C CA . ASP A 1 346 ? -34.433 -1.987 -20.480 1.00 46.59 346 ASP A CA 1
ATOM 2750 C C . ASP A 1 346 ? -35.090 -0.992 -19.505 1.00 46.59 346 ASP A C 1
ATOM 2752 O O . ASP A 1 346 ? -35.852 -0.122 -19.927 1.00 46.59 346 ASP A O 1
ATOM 2756 N N . ASP A 1 347 ? -34.796 -1.093 -18.208 1.00 38.84 347 ASP A N 1
ATOM 2757 C CA . ASP A 1 347 ? -35.174 -0.048 -17.255 1.00 38.84 347 ASP A CA 1
ATOM 2758 C C . ASP A 1 347 ? -34.090 1.039 -17.207 1.00 38.84 347 ASP A C 1
ATOM 2760 O O . ASP A 1 347 ? -33.045 0.929 -16.555 1.00 38.84 347 ASP A O 1
ATOM 2764 N N . ASP A 1 348 ? -34.392 2.109 -17.943 1.00 37.84 348 ASP A N 1
ATOM 2765 C CA . ASP A 1 348 ? -33.831 3.448 -17.830 1.00 37.84 348 ASP A CA 1
ATOM 2766 C C . ASP A 1 348 ? -33.705 3.878 -16.354 1.00 37.84 348 ASP A C 1
ATOM 2768 O O . ASP A 1 348 ? -34.690 4.125 -15.653 1.00 37.84 348 ASP A O 1
ATOM 2772 N N . CYS A 1 349 ? -32.467 4.044 -15.881 1.00 32.53 349 CYS A N 1
ATOM 2773 C CA . CYS A 1 349 ? -32.189 4.765 -14.642 1.00 32.53 349 CYS A CA 1
ATOM 2774 C C . CYS A 1 349 ? -32.530 6.251 -14.830 1.00 32.53 349 CYS A C 1
ATOM 2776 O O . CYS A 1 349 ? -31.713 7.033 -15.321 1.00 32.53 349 CYS A O 1
ATOM 2778 N N . ASP A 1 350 ? -33.743 6.622 -14.429 1.00 37.84 350 ASP A N 1
ATOM 2779 C CA . ASP A 1 350 ? -34.247 7.993 -14.434 1.00 37.84 350 ASP A CA 1
ATOM 2780 C C . ASP A 1 350 ? -33.329 8.921 -13.608 1.00 37.84 350 ASP A C 1
ATOM 2782 O O . ASP A 1 350 ? -32.882 8.594 -12.502 1.00 37.84 350 ASP A O 1
ATOM 2786 N N . GLU A 1 351 ? -33.029 10.102 -14.153 1.00 44.62 351 GLU A N 1
ATOM 2787 C CA . GLU A 1 351 ? -32.196 11.126 -13.518 1.00 44.62 351 GLU A CA 1
ATOM 2788 C C . GLU A 1 351 ? -32.857 11.633 -12.220 1.00 44.62 351 GLU A C 1
ATOM 2790 O O . GLU A 1 351 ? -33.618 12.602 -12.234 1.00 44.62 351 GLU A O 1
ATOM 2795 N N . GLY A 1 352 ? -32.559 11.027 -11.065 1.00 40.38 352 GLY A N 1
ATOM 2796 C CA . GLY A 1 352 ? -33.042 11.599 -9.804 1.00 40.38 352 GLY A CA 1
ATOM 2797 C C . GLY A 1 352 ? -32.813 10.859 -8.493 1.00 40.38 352 GLY A C 1
ATOM 2798 O O . GLY A 1 352 ? -32.754 11.541 -7.470 1.00 40.38 352 GLY A O 1
ATOM 2799 N N . GLU A 1 353 ? -32.659 9.534 -8.458 1.00 35.00 353 GLU A N 1
ATOM 2800 C CA . GLU A 1 353 ? -32.533 8.804 -7.184 1.00 35.00 353 GLU A CA 1
ATOM 2801 C C . GLU A 1 353 ? -31.434 7.728 -7.230 1.00 35.00 353 GLU A C 1
ATOM 2803 O O . GLU A 1 353 ? -31.300 6.980 -8.193 1.00 35.00 353 GLU A O 1
ATOM 2808 N N . ASP A 1 354 ? -30.598 7.723 -6.183 1.00 37.53 354 ASP A N 1
ATOM 2809 C CA . ASP A 1 354 ? -29.368 6.938 -6.022 1.00 37.53 354 ASP A CA 1
ATOM 2810 C C . ASP A 1 354 ? -29.588 5.418 -6.176 1.00 37.53 354 ASP A C 1
ATOM 2812 O O . ASP A 1 354 ? -30.158 4.768 -5.296 1.00 37.53 354 ASP A O 1
ATOM 2816 N N . CYS A 1 355 ? -29.049 4.836 -7.251 1.00 33.91 355 CYS A N 1
ATOM 2817 C CA . CYS A 1 355 ? -28.953 3.388 -7.443 1.00 33.91 355 CYS A CA 1
ATOM 2818 C C . CYS A 1 355 ? -27.809 2.787 -6.593 1.00 33.91 355 CYS A C 1
ATOM 2820 O O . CYS A 1 355 ? -26.668 3.250 -6.648 1.00 33.91 355 CYS A O 1
ATOM 2822 N N . ASP A 1 356 ? -28.146 1.746 -5.825 1.00 36.50 356 ASP A N 1
ATOM 2823 C CA . ASP A 1 356 ? -27.290 0.773 -5.125 1.00 36.50 356 ASP A CA 1
ATOM 2824 C C . ASP A 1 356 ? -26.191 1.292 -4.182 1.00 36.50 356 ASP A C 1
ATOM 2826 O O . ASP A 1 356 ? -24.987 1.278 -4.439 1.00 36.50 356 ASP A O 1
ATOM 2830 N N . ASP A 1 357 ? -26.632 1.658 -2.979 1.00 39.81 357 ASP A N 1
ATOM 2831 C CA . ASP A 1 357 ? -25.777 1.871 -1.816 1.00 39.81 357 ASP A CA 1
ATOM 2832 C C . ASP A 1 357 ? -25.613 0.566 -1.003 1.00 39.81 357 ASP A C 1
ATOM 2834 O O . ASP A 1 357 ? -26.405 0.271 -0.101 1.00 39.81 357 ASP A O 1
ATOM 2838 N N . ASP A 1 358 ? -24.548 -0.185 -1.296 1.00 42.72 358 ASP A N 1
ATOM 2839 C CA . ASP A 1 358 ? -24.143 -1.452 -0.653 1.00 42.72 358 ASP A CA 1
ATOM 2840 C C . ASP A 1 358 ? -23.548 -1.305 0.772 1.00 42.72 358 ASP A C 1
ATOM 2842 O O . ASP A 1 358 ? -22.886 -2.210 1.299 1.00 42.72 358 ASP A O 1
ATOM 2846 N N . ARG A 1 359 ? -23.741 -0.172 1.464 1.00 45.94 359 ARG A N 1
ATOM 2847 C CA . ARG A 1 359 ? -23.332 -0.058 2.879 1.00 45.94 359 ARG A CA 1
ATOM 2848 C C . ARG A 1 359 ? -24.232 -0.928 3.765 1.00 45.94 359 ARG A C 1
ATOM 2850 O O . ARG A 1 359 ? -25.455 -0.895 3.602 1.00 45.94 359 ARG A O 1
ATOM 2857 N N . PRO A 1 360 ? -23.691 -1.620 4.794 1.00 52.09 360 PRO A N 1
ATOM 2858 C CA . PRO A 1 360 ? -24.525 -2.284 5.788 1.00 52.09 360 PRO A CA 1
ATOM 2859 C C . PRO A 1 360 ? -25.544 -1.284 6.341 1.00 52.09 360 PRO A C 1
ATOM 2861 O O . PRO A 1 360 ? -25.150 -0.212 6.806 1.00 52.09 360 PRO A O 1
ATOM 2864 N N . ILE A 1 361 ? -26.836 -1.634 6.323 1.00 55.44 361 ILE A N 1
ATOM 2865 C CA . ILE A 1 361 ? -27.963 -0.806 6.814 1.00 55.44 361 ILE A CA 1
ATOM 2866 C C . ILE A 1 361 ? -27.633 -0.146 8.167 1.00 55.44 361 ILE A C 1
ATOM 2868 O O . ILE A 1 361 ? -28.028 0.982 8.460 1.00 55.44 361 ILE A O 1
ATOM 2872 N N . LEU A 1 362 ? -26.847 -0.843 8.991 1.00 54.62 362 LEU A N 1
ATOM 2873 C CA . LEU A 1 362 ? -26.428 -0.386 10.305 1.00 54.62 362 LEU A CA 1
ATOM 2874 C C . LEU A 1 362 ? -25.555 0.883 10.293 1.00 54.62 362 LEU A C 1
ATOM 2876 O O . LEU A 1 362 ? -25.641 1.648 11.254 1.00 54.62 362 LEU A O 1
ATOM 2880 N N . MET A 1 363 ? -24.755 1.112 9.247 1.00 61.97 363 MET A N 1
ATOM 2881 C CA . MET A 1 363 ? -23.834 2.249 9.128 1.00 61.97 363 MET A CA 1
ATOM 2882 C C . MET A 1 363 ? -24.514 3.494 8.546 1.00 61.97 363 MET A C 1
ATOM 2884 O O . MET A 1 363 ? -24.267 4.588 9.053 1.00 61.97 363 MET A O 1
ATOM 2888 N N . LYS A 1 364 ? -25.438 3.329 7.585 1.00 68.38 364 LYS A N 1
ATOM 2889 C CA . LYS A 1 364 ? -26.185 4.436 6.947 1.00 68.38 364 LYS A CA 1
ATOM 2890 C C . LYS A 1 364 ? -26.891 5.334 7.966 1.00 68.38 364 LYS A C 1
ATOM 2892 O O . LYS A 1 364 ? -26.830 6.557 7.899 1.00 68.38 364 LYS A O 1
ATOM 2897 N N . GLU A 1 365 ? -27.486 4.729 8.990 1.00 76.12 365 GLU A N 1
ATOM 2898 C CA . GLU A 1 365 ? -28.178 5.464 10.057 1.00 76.12 365 GLU A CA 1
ATOM 2899 C C . GLU A 1 365 ? -27.273 6.395 10.873 1.00 76.12 365 GLU A C 1
ATOM 2901 O O . GLU A 1 365 ? -27.765 7.344 11.488 1.00 76.12 365 GLU A O 1
ATOM 2906 N N . CYS A 1 366 ? -25.963 6.145 10.895 1.00 81.44 366 CYS A N 1
ATOM 2907 C CA . CYS A 1 366 ? -25.006 6.962 11.632 1.00 81.44 366 CYS A CA 1
ATOM 2908 C C . CYS A 1 366 ? -24.453 8.139 10.823 1.00 81.44 366 CYS A C 1
ATOM 2910 O O . CYS A 1 366 ? -23.935 9.088 11.412 1.00 81.44 366 CYS A O 1
ATOM 2912 N N . GLU A 1 367 ? -24.595 8.126 9.501 1.00 79.06 367 GLU A N 1
ATOM 2913 C CA . GLU A 1 367 ? -23.990 9.122 8.609 1.00 79.06 367 GLU A CA 1
ATOM 2914 C C . GLU A 1 367 ? -24.610 10.504 8.745 1.00 79.06 367 GLU A C 1
ATOM 2916 O O . GLU A 1 367 ? -23.912 11.510 8.654 1.00 79.06 367 GLU A O 1
ATOM 2921 N N . LYS A 1 368 ? -25.899 10.564 9.092 1.00 81.81 368 LYS A N 1
ATOM 2922 C CA . LYS A 1 368 ? -26.607 11.816 9.401 1.00 81.81 368 LYS A CA 1
ATOM 2923 C C . LYS A 1 368 ? -25.974 12.626 10.541 1.00 81.81 368 LYS A C 1
ATOM 2925 O O . LYS A 1 368 ? -26.344 13.778 10.748 1.00 81.81 368 LYS A O 1
ATOM 2930 N N . TYR A 1 369 ? -25.065 12.024 11.311 1.00 80.88 369 TYR A N 1
ATOM 2931 C CA . TYR A 1 369 ? -24.342 12.675 12.401 1.00 80.88 369 TYR A CA 1
ATOM 2932 C C . TYR A 1 369 ? -22.923 13.119 12.025 1.00 80.88 369 TYR A C 1
ATOM 2934 O O . TYR A 1 369 ? -22.260 13.762 12.843 1.00 80.88 369 TYR A O 1
ATOM 2942 N N . LEU A 1 370 ? -22.454 12.812 10.814 1.00 74.25 370 LEU A N 1
ATOM 2943 C CA . LEU A 1 370 ? -21.162 13.269 10.320 1.00 74.25 370 LEU A CA 1
ATOM 2944 C C . LEU A 1 370 ? -21.250 14.751 9.957 1.00 74.25 370 LEU A C 1
ATOM 2946 O O . LEU A 1 370 ? -21.972 15.157 9.053 1.00 74.25 370 LEU A O 1
ATOM 2950 N N . THR A 1 371 ? -20.495 15.574 10.680 1.00 71.56 371 THR A N 1
ATOM 2951 C CA . THR A 1 371 ? -20.440 17.028 10.459 1.00 71.56 371 THR A CA 1
ATOM 2952 C C . THR A 1 371 ? -19.151 17.473 9.772 1.00 71.56 371 THR A C 1
ATOM 2954 O O . THR A 1 371 ? -18.936 18.664 9.566 1.00 71.56 371 THR A O 1
ATOM 2957 N N . SER A 1 372 ? -18.257 16.530 9.480 1.00 64.69 372 SER A N 1
ATOM 2958 C CA . SER A 1 372 ? -16.950 16.763 8.875 1.00 64.69 372 SER A CA 1
ATOM 2959 C C . SER A 1 372 ? -16.532 15.526 8.079 1.00 64.69 372 SER A C 1
ATOM 2961 O O . SER A 1 372 ? -16.745 14.415 8.564 1.00 64.69 372 SER A O 1
ATOM 2963 N N . PRO A 1 373 ? -15.879 15.686 6.916 1.00 56.91 373 PRO A N 1
ATOM 2964 C CA . PRO A 1 373 ? -15.318 14.565 6.160 1.00 56.91 373 PRO A CA 1
ATOM 2965 C C . PRO A 1 373 ? -14.157 13.867 6.888 1.00 56.91 373 PRO A C 1
ATOM 2967 O O . PRO A 1 373 ? -13.757 12.781 6.499 1.00 56.91 373 PRO A O 1
ATOM 2970 N N . MET A 1 374 ? -13.613 14.476 7.947 1.00 66.81 374 MET A N 1
ATOM 2971 C CA . MET A 1 374 ? -12.562 13.887 8.787 1.00 66.81 374 MET A CA 1
ATOM 2972 C C . MET A 1 374 ? -13.125 13.076 9.968 1.00 66.81 374 MET A C 1
ATOM 2974 O O . MET A 1 374 ? -12.363 12.679 10.850 1.00 66.81 374 MET A O 1
ATOM 2978 N N . MET A 1 375 ? -14.451 12.909 10.046 1.00 72.31 375 MET A N 1
ATOM 2979 C CA . MET A 1 375 ? -15.104 12.083 11.059 1.00 72.31 375 MET A CA 1
ATOM 2980 C C . MET A 1 375 ? -15.328 10.662 10.546 1.00 72.31 375 MET A C 1
ATOM 2982 O O . MET A 1 375 ? -15.954 10.466 9.511 1.00 72.31 375 MET A O 1
ATOM 2986 N N . ASP A 1 376 ? -14.911 9.678 11.335 1.00 81.88 376 ASP A N 1
ATOM 2987 C CA . ASP A 1 376 ? -15.132 8.259 11.074 1.00 81.88 376 ASP A CA 1
ATOM 2988 C C . ASP A 1 376 ? -16.185 7.685 12.025 1.00 81.88 376 ASP A C 1
ATOM 2990 O O . ASP A 1 376 ? -16.172 7.979 13.223 1.00 81.88 376 ASP A O 1
ATOM 2994 N N . ILE A 1 377 ? -17.073 6.819 11.526 1.00 83.94 377 ILE A N 1
ATOM 2995 C CA . ILE A 1 377 ? -18.033 6.083 12.362 1.00 83.94 377 ILE A CA 1
ATOM 2996 C C . ILE A 1 377 ? -17.309 4.923 13.051 1.00 83.94 377 ILE A C 1
ATOM 2998 O O . ILE A 1 377 ? -16.711 4.063 12.409 1.00 83.94 377 ILE A O 1
ATOM 3002 N N . ILE A 1 378 ? -17.391 4.891 14.379 1.00 87.12 378 ILE A N 1
ATOM 3003 C CA . ILE A 1 378 ? -16.669 3.944 15.221 1.00 87.12 378 ILE A CA 1
ATOM 3004 C C . ILE A 1 378 ? -17.471 2.664 15.468 1.00 87.12 378 ILE A C 1
ATOM 3006 O O . ILE A 1 378 ? -16.973 1.541 15.381 1.00 87.12 378 ILE A O 1
ATOM 3010 N N . ALA A 1 379 ? -18.716 2.847 15.891 1.00 87.25 379 ALA A N 1
ATOM 3011 C CA . ALA A 1 379 ? -19.605 1.785 16.331 1.00 87.25 379 ALA A CA 1
ATOM 3012 C C . ALA A 1 379 ? -21.041 2.310 16.405 1.00 87.25 379 ALA A C 1
ATOM 3014 O O . ALA A 1 379 ? -21.251 3.515 16.561 1.00 87.25 379 ALA A O 1
ATOM 3015 N N . ARG A 1 380 ? -22.018 1.406 16.396 1.00 90.88 380 ARG A N 1
ATOM 3016 C CA . ARG A 1 380 ? -23.413 1.697 16.746 1.00 90.88 380 ARG A CA 1
ATOM 3017 C C . ARG A 1 380 ? -23.853 0.814 17.904 1.00 90.88 380 ARG A C 1
ATOM 3019 O O . ARG A 1 380 ? -23.692 -0.400 17.861 1.00 90.88 380 ARG A O 1
ATOM 3026 N N . CYS A 1 381 ? -24.376 1.419 18.957 1.00 88.88 381 CYS A N 1
ATOM 3027 C CA . CYS A 1 381 ? -24.786 0.767 20.191 1.00 88.88 381 CYS A CA 1
ATOM 3028 C C . CYS A 1 381 ? -26.308 0.746 20.283 1.00 88.88 381 CYS A C 1
ATOM 3030 O O . CYS A 1 381 ? -26.926 1.805 20.386 1.00 88.88 381 CYS A O 1
ATOM 3032 N N . MET A 1 382 ? -26.891 -0.453 20.233 1.00 86.88 382 MET A N 1
ATOM 3033 C CA . MET A 1 382 ? -28.344 -0.635 20.099 1.00 86.88 382 MET A CA 1
ATOM 3034 C C . MET A 1 382 ? -28.966 -1.419 21.258 1.00 86.88 382 MET A C 1
ATOM 3036 O O . MET A 1 382 ? -30.135 -1.241 21.592 1.00 86.88 382 MET A O 1
ATOM 3040 N N . GLU A 1 383 ? -28.187 -2.282 21.907 1.00 83.88 383 GLU A N 1
ATOM 3041 C CA . GLU A 1 383 ? -28.701 -3.161 22.951 1.00 83.88 383 GLU A CA 1
ATOM 3042 C C . GLU A 1 383 ? -28.310 -2.648 24.339 1.00 83.88 383 GLU A C 1
ATOM 3044 O O . GLU A 1 383 ? -27.184 -2.216 24.586 1.00 83.88 383 GLU A O 1
ATOM 3049 N N . VAL A 1 384 ? -29.269 -2.684 25.262 1.00 87.25 384 VAL A N 1
ATOM 3050 C CA . VAL A 1 384 ? -29.097 -2.228 26.640 1.00 87.25 384 VAL A CA 1
ATOM 3051 C C . VAL A 1 384 ? -28.719 -3.422 27.517 1.00 87.25 384 VAL A C 1
ATOM 3053 O O . VAL A 1 384 ? -29.555 -4.278 27.781 1.00 87.25 384 VAL A O 1
ATOM 3056 N N . ILE A 1 385 ? -27.474 -3.459 28.002 1.00 80.94 385 ILE A N 1
ATOM 3057 C CA . ILE A 1 385 ? -26.942 -4.580 28.798 1.00 80.94 385 ILE A CA 1
ATOM 3058 C C . ILE A 1 385 ? -27.223 -4.382 30.289 1.00 80.94 385 ILE A C 1
ATOM 3060 O O . ILE A 1 385 ? -27.549 -5.324 31.006 1.00 80.94 385 ILE A O 1
ATOM 3064 N N . ASP A 1 386 ? -27.067 -3.150 30.781 1.00 73.81 386 ASP A N 1
ATOM 3065 C CA . ASP A 1 386 ? -27.273 -2.834 32.194 1.00 73.81 386 ASP A CA 1
ATOM 3066 C C . ASP A 1 386 ? -27.866 -1.433 32.370 1.00 73.81 386 ASP A C 1
ATOM 3068 O O . ASP A 1 386 ? -27.346 -0.429 31.874 1.00 73.81 386 ASP A O 1
ATOM 3072 N N . THR A 1 387 ? -28.968 -1.381 33.113 1.00 63.72 387 THR A N 1
ATOM 3073 C CA . THR A 1 387 ? -29.740 -0.174 33.442 1.00 63.72 387 THR A CA 1
ATOM 3074 C C . THR A 1 387 ? -29.721 0.135 34.935 1.00 63.72 387 THR A C 1
ATOM 3076 O O . THR A 1 387 ? -30.249 1.162 35.370 1.00 63.72 387 THR A O 1
ATOM 3079 N N . ASN A 1 388 ? -29.143 -0.757 35.744 1.00 55.00 388 ASN A N 1
ATOM 3080 C CA . ASN A 1 388 ? -29.328 -0.797 37.188 1.00 55.00 388 ASN A CA 1
ATOM 3081 C C . ASN A 1 388 ? -28.079 -0.369 37.962 1.00 55.00 388 ASN A C 1
ATOM 3083 O O . ASN A 1 388 ? -27.887 -0.722 39.124 1.00 55.00 388 ASN A O 1
ATOM 3087 N N . ILE A 1 389 ? -27.255 0.476 37.348 1.00 58.00 389 ILE A N 1
ATOM 3088 C CA . ILE A 1 389 ? -26.090 1.051 38.006 1.00 58.00 389 ILE A CA 1
ATOM 3089 C C . ILE A 1 389 ? -26.573 2.165 38.958 1.00 58.00 389 ILE A C 1
ATOM 3091 O O . ILE A 1 389 ? -27.090 3.202 38.535 1.00 58.00 389 ILE A O 1
ATOM 3095 N N . ASN A 1 390 ? -26.436 1.912 40.263 1.00 58.88 390 ASN A N 1
ATOM 3096 C CA . ASN A 1 390 ? -26.983 2.661 41.405 1.00 58.88 390 ASN A CA 1
ATOM 3097 C C . ASN A 1 390 ? -27.246 4.179 41.204 1.00 58.88 390 ASN A C 1
ATOM 3099 O O . ASN A 1 390 ? -26.365 4.969 40.852 1.00 58.88 390 ASN A O 1
ATOM 3103 N N . GLY A 1 391 ? -28.472 4.607 41.544 1.00 66.56 391 GLY A N 1
ATOM 3104 C CA . GLY A 1 391 ? -28.835 6.012 41.796 1.00 66.56 391 GLY A CA 1
ATOM 3105 C C . GLY A 1 391 ? -29.363 6.845 40.617 1.00 66.56 391 GLY A C 1
ATOM 3106 O O . GLY A 1 391 ? -29.610 8.034 40.813 1.00 66.56 391 GLY A O 1
ATOM 3107 N N . ALA A 1 392 ? -29.539 6.279 39.415 1.00 79.44 392 ALA A N 1
ATOM 3108 C CA . ALA A 1 392 ? -30.074 7.015 38.260 1.00 79.44 392 ALA A CA 1
ATOM 3109 C C . ALA A 1 392 ? -31.586 7.308 38.371 1.00 79.44 392 ALA A C 1
ATOM 3111 O O . ALA A 1 392 ? -32.369 6.456 38.798 1.00 79.44 392 ALA A O 1
ATOM 3112 N N . LYS A 1 393 ? -32.006 8.516 37.960 1.00 84.94 393 LYS A N 1
ATOM 3113 C CA . LYS A 1 393 ? -33.424 8.938 37.942 1.00 84.94 393 LYS A CA 1
ATOM 3114 C C . LYS A 1 393 ? -34.231 8.320 36.798 1.00 84.94 393 LYS A C 1
ATOM 3116 O O . LYS A 1 393 ? -35.448 8.169 36.932 1.00 84.94 393 LYS A O 1
ATOM 3121 N N . MET A 1 394 ? -33.570 8.007 35.690 1.00 87.12 394 MET A N 1
ATOM 3122 C CA . MET A 1 394 ? -34.189 7.450 34.491 1.00 87.12 394 MET A CA 1
ATOM 3123 C C . MET A 1 394 ? -33.805 5.981 34.327 1.00 87.12 394 MET A C 1
ATOM 3125 O O . MET A 1 394 ? -32.650 5.614 34.539 1.00 87.12 394 MET A O 1
ATOM 3129 N N . THR A 1 395 ? -34.776 5.163 33.932 1.00 86.75 395 THR A N 1
ATOM 3130 C CA . THR A 1 395 ? -34.557 3.799 33.448 1.00 86.75 395 THR A CA 1
ATOM 3131 C C . 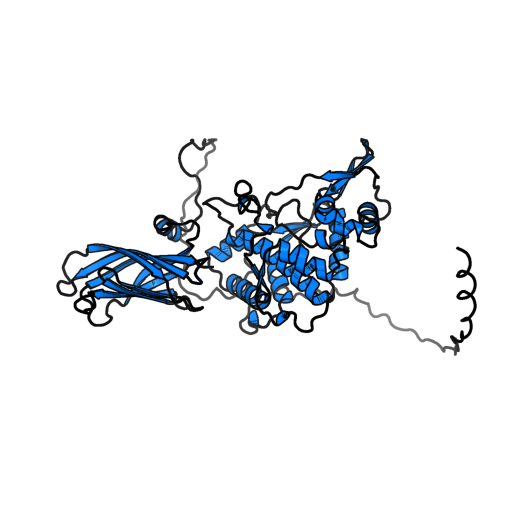THR A 1 395 ? -34.477 3.853 31.931 1.00 86.75 395 THR A C 1
ATOM 3133 O O . THR A 1 395 ? -35.423 4.312 31.287 1.00 86.75 395 THR A O 1
ATOM 3136 N N . ILE A 1 396 ? -33.356 3.397 31.378 1.00 89.31 396 ILE A N 1
ATOM 3137 C CA . ILE A 1 396 ? -33.145 3.300 29.933 1.00 89.31 396 ILE A CA 1
ATOM 3138 C C . ILE A 1 396 ? -33.656 1.944 29.469 1.00 89.31 396 ILE A C 1
ATOM 3140 O O . ILE A 1 396 ? -33.322 0.945 30.083 1.00 89.31 396 ILE A O 1
ATOM 3144 N N . ILE A 1 397 ? -34.483 1.900 28.432 1.00 86.81 397 ILE A N 1
ATOM 3145 C CA . ILE A 1 397 ? -35.078 0.643 27.938 1.00 86.81 397 ILE A CA 1
ATOM 3146 C C . ILE A 1 397 ? -34.780 0.381 26.463 1.00 86.81 397 ILE A C 1
ATOM 3148 O O . ILE A 1 397 ? -35.100 -0.684 25.955 1.00 86.81 397 ILE A O 1
ATOM 3152 N N . GLY A 1 398 ? -34.181 1.353 25.782 1.00 87.19 398 GLY A N 1
ATOM 3153 C CA . GLY A 1 398 ? -33.721 1.230 24.410 1.00 87.19 398 GLY A CA 1
ATOM 3154 C C . GLY A 1 398 ? -32.706 2.321 24.114 1.00 87.19 398 GLY A C 1
ATOM 3155 O O . GLY A 1 398 ? -32.752 3.401 24.715 1.00 87.19 398 GLY A O 1
ATOM 3156 N N . ALA A 1 399 ? -31.787 2.038 23.206 1.00 91.06 399 ALA A N 1
ATOM 3157 C CA . ALA A 1 399 ? -30.802 2.991 22.736 1.00 91.06 399 ALA A CA 1
ATOM 3158 C C . ALA A 1 399 ? -30.519 2.726 21.261 1.00 91.06 399 ALA A C 1
ATOM 3160 O O . ALA A 1 399 ? -30.602 1.594 20.808 1.00 91.06 399 ALA A O 1
ATOM 3161 N N . ASP A 1 400 ? -30.180 3.777 20.536 1.00 90.62 400 ASP A N 1
ATOM 3162 C CA . ASP A 1 400 ? -29.601 3.693 19.207 1.00 90.62 400 ASP A CA 1
ATOM 3163 C C . ASP A 1 400 ? -28.588 4.827 19.095 1.00 90.62 400 ASP A C 1
ATOM 3165 O O . ASP A 1 400 ? -28.955 5.993 18.930 1.00 90.62 400 ASP A O 1
ATOM 3169 N N . ILE A 1 401 ? -27.323 4.504 19.352 1.00 94.00 401 ILE A N 1
ATOM 3170 C CA . ILE A 1 401 ? -26.259 5.486 19.541 1.00 94.00 401 ILE A CA 1
ATOM 3171 C C . ILE A 1 401 ? -25.096 5.191 18.609 1.00 94.00 401 ILE A C 1
ATOM 3173 O O . ILE A 1 401 ? -24.468 4.145 18.702 1.00 94.00 401 ILE A O 1
ATOM 3177 N N . CYS A 1 402 ? -24.739 6.171 17.797 1.00 93.38 402 CYS A N 1
ATOM 3178 C CA . CYS A 1 402 ? -23.564 6.172 16.949 1.00 93.38 402 CYS A CA 1
ATOM 3179 C C . CYS A 1 402 ? -22.374 6.801 17.678 1.00 93.38 402 CYS A C 1
ATOM 3181 O O . CYS A 1 402 ? -22.482 7.875 18.277 1.00 93.38 402 CYS A O 1
ATOM 3183 N N . LEU A 1 403 ? -21.232 6.127 17.611 1.00 93.69 403 LEU A N 1
ATOM 3184 C CA . LEU A 1 403 ? -19.935 6.613 18.065 1.00 93.69 403 LEU A CA 1
ATOM 3185 C C . LEU A 1 403 ? -19.148 7.075 16.842 1.00 93.69 403 LEU A C 1
ATOM 3187 O O . LEU A 1 403 ? -19.118 6.356 15.851 1.00 93.69 403 LEU A O 1
ATOM 3191 N N . MET A 1 404 ? -18.514 8.241 16.902 1.00 91.12 404 MET A N 1
ATOM 3192 C CA . MET A 1 404 ? -17.693 8.801 15.825 1.00 91.12 404 MET A CA 1
ATOM 3193 C C . MET A 1 404 ? -16.388 9.372 16.382 1.00 91.12 404 MET A C 1
ATOM 3195 O O . MET A 1 404 ? -16.363 9.870 17.510 1.00 91.12 404 MET A O 1
ATOM 3199 N N . GLU A 1 405 ? -15.318 9.318 15.596 1.00 89.88 405 GLU A N 1
ATOM 3200 C CA . GLU A 1 405 ? -13.992 9.841 15.934 1.00 89.88 405 GLU A CA 1
ATOM 3201 C C . GLU A 1 405 ? -13.543 10.872 14.901 1.00 89.88 405 GLU A C 1
ATOM 3203 O O . GLU A 1 405 ? -13.773 10.695 13.714 1.00 89.88 405 GLU A O 1
ATOM 3208 N N . GLN A 1 406 ? -12.853 11.917 15.355 1.00 83.25 406 GLN A N 1
ATOM 3209 C CA . GLN A 1 406 ? -12.108 12.848 14.516 1.00 83.25 406 GLN A CA 1
ATOM 3210 C C . GLN A 1 406 ? -10.718 13.083 15.112 1.00 83.25 406 GLN A C 1
ATOM 3212 O O . GLN A 1 406 ? -10.586 13.420 16.293 1.00 83.25 406 GLN A O 1
ATOM 3217 N N . GLU A 1 407 ? -9.675 12.937 14.300 1.00 82.12 407 GLU A N 1
ATOM 3218 C CA . GLU A 1 407 ? -8.298 13.271 14.678 1.00 82.12 407 GLU A CA 1
ATOM 3219 C C . GLU A 1 407 ? -8.054 14.786 14.541 1.00 82.12 407 GLU A C 1
ATOM 3221 O O . GLU A 1 407 ? -8.464 15.412 13.563 1.00 82.12 407 GLU A O 1
ATOM 3226 N N . LEU A 1 408 ? -7.413 15.399 15.542 1.00 74.38 408 LEU A N 1
ATOM 3227 C CA . LEU A 1 408 ? -7.057 16.819 15.534 1.00 74.38 408 LEU A CA 1
ATOM 3228 C C . LEU A 1 408 ? -5.615 16.994 15.054 1.00 74.38 408 LEU A C 1
ATOM 3230 O O . LEU A 1 408 ? -4.679 16.703 15.796 1.00 74.38 408 LEU A O 1
ATOM 3234 N N . VAL A 1 409 ? -5.454 17.534 13.846 1.00 59.06 409 VAL A N 1
ATOM 3235 C CA . VAL A 1 409 ? -4.151 17.690 13.174 1.00 59.06 409 VAL A CA 1
ATOM 3236 C C . VAL A 1 409 ? -3.233 18.702 13.879 1.00 59.06 409 VAL A C 1
ATOM 3238 O O . VAL A 1 409 ? -2.037 18.474 13.990 1.00 59.06 409 VAL A O 1
ATOM 3241 N N . GLU A 1 410 ? -3.775 19.801 14.414 1.00 56.09 410 GLU A N 1
ATOM 3242 C CA . GLU A 1 410 ? -2.960 20.908 14.956 1.00 56.09 410 GLU A CA 1
ATOM 3243 C C . GLU A 1 410 ? -2.698 20.841 16.470 1.00 56.09 410 GLU A C 1
ATOM 3245 O O . GLU A 1 410 ? -1.863 21.577 16.988 1.00 56.09 410 GLU A O 1
ATOM 3250 N N . GLN A 1 411 ? -3.444 20.019 17.216 1.00 55.41 411 GLN A N 1
ATOM 3251 C CA . GLN A 1 411 ? -3.476 20.089 18.686 1.00 55.41 411 GLN A CA 1
ATOM 3252 C C . GLN A 1 411 ? -3.192 18.760 19.394 1.00 55.41 411 GLN A C 1
ATOM 3254 O O . GLN A 1 411 ? -3.493 18.682 20.583 1.00 55.41 411 GLN A O 1
ATOM 3259 N N . GLU A 1 412 ? -2.662 17.755 18.682 1.00 61.88 412 GLU A N 1
ATOM 3260 C CA . GLU A 1 412 ? -2.449 16.373 19.151 1.00 61.88 412 GLU A CA 1
ATOM 3261 C C . GLU A 1 412 ? -3.622 15.837 19.995 1.00 61.88 412 GLU A C 1
ATOM 3263 O O . GLU A 1 412 ? -3.720 16.032 21.209 1.00 61.88 412 GLU A O 1
ATOM 3268 N N . GLY A 1 413 ? -4.552 15.124 19.362 1.00 77.81 413 GLY A N 1
ATOM 3269 C CA . GLY A 1 413 ? -5.597 14.429 20.105 1.00 77.81 413 GLY A CA 1
ATOM 3270 C C . GLY A 1 413 ? -6.782 14.003 19.260 1.00 77.81 413 GLY A C 1
ATOM 3271 O O . GLY A 1 413 ? -6.821 14.207 18.052 1.00 77.81 413 GLY A O 1
ATOM 3272 N N . HIS A 1 414 ? -7.776 13.432 19.932 1.00 84.25 414 HIS A N 1
ATOM 3273 C CA . HIS A 1 414 ? -8.993 12.939 19.300 1.00 84.25 414 HIS A CA 1
ATOM 3274 C C . HIS A 1 414 ? -10.212 13.636 19.890 1.00 84.25 414 HIS A C 1
ATOM 3276 O O . HIS A 1 414 ? -10.308 13.837 21.109 1.00 84.25 414 HIS A O 1
ATOM 3282 N N . ILE A 1 415 ? -11.154 13.986 19.023 1.00 87.25 415 ILE A N 1
ATOM 3283 C CA . ILE A 1 415 ? -12.520 14.321 19.402 1.00 87.25 415 ILE A CA 1
ATOM 3284 C C . ILE A 1 415 ? -13.356 13.075 19.171 1.00 87.25 415 ILE A C 1
ATOM 3286 O O . ILE A 1 415 ? -13.361 12.518 18.079 1.00 87.25 415 ILE A O 1
ATOM 3290 N N . HIS A 1 416 ? -14.073 12.658 20.205 1.00 92.38 416 HIS A N 1
ATOM 3291 C CA . HIS A 1 416 ? -15.086 11.625 20.070 1.00 92.38 416 HIS A CA 1
ATOM 3292 C C . HIS A 1 416 ? -16.466 12.262 20.184 1.00 92.38 416 HIS A C 1
ATOM 3294 O O . HIS A 1 416 ? -16.715 13.098 21.064 1.00 92.38 416 HIS A O 1
ATOM 3300 N N . THR A 1 417 ? -17.354 11.852 19.285 1.00 90.75 417 THR A N 1
ATOM 3301 C CA . THR A 1 417 ? -18.743 12.295 19.218 1.00 90.75 417 THR A CA 1
ATOM 3302 C C . THR A 1 417 ? -19.667 11.099 19.397 1.00 90.75 417 THR A C 1
ATOM 3304 O O . THR A 1 417 ? -19.459 10.035 18.826 1.00 90.75 417 THR A O 1
ATOM 3307 N N . ILE A 1 418 ? -20.699 11.279 20.212 1.00 94.31 418 ILE A N 1
ATOM 3308 C CA . ILE A 1 418 ? -21.717 10.283 20.526 1.00 94.31 418 ILE A CA 1
ATOM 3309 C C . ILE A 1 418 ? -23.060 10.912 20.216 1.00 94.31 418 ILE A C 1
ATOM 3311 O O . ILE A 1 418 ? -23.436 11.900 20.854 1.00 94.31 418 ILE A O 1
ATOM 3315 N N . ALA A 1 419 ? -23.762 10.361 19.235 1.00 92.81 419 ALA A N 1
ATOM 3316 C CA . ALA A 1 419 ? -25.005 10.923 18.734 1.00 92.81 419 ALA A CA 1
ATOM 3317 C C . ALA A 1 419 ? -26.043 9.832 18.497 1.00 92.81 419 ALA A C 1
ATOM 3319 O O . ALA A 1 419 ? -25.702 8.737 18.068 1.00 92.81 419 ALA A O 1
ATOM 3320 N N . GLY A 1 420 ? -27.307 10.112 18.793 1.00 92.81 420 GLY A N 1
ATOM 3321 C CA . GLY A 1 420 ? -28.362 9.122 18.615 1.00 92.81 420 GLY A CA 1
ATOM 3322 C C . GLY A 1 420 ? -29.574 9.379 19.487 1.00 92.81 420 GLY A C 1
ATOM 3323 O O . GLY A 1 420 ? -29.830 10.514 19.903 1.00 92.81 420 GLY A O 1
ATOM 3324 N N . LYS A 1 421 ? -30.316 8.316 19.787 1.00 93.00 421 LYS A N 1
ATOM 3325 C CA . LYS A 1 421 ? -31.528 8.364 20.600 1.00 93.00 421 LYS A CA 1
ATOM 3326 C C . LYS A 1 421 ? -31.475 7.373 21.755 1.00 93.00 421 LYS A C 1
ATOM 3328 O O . LYS A 1 421 ? -30.882 6.302 21.669 1.00 93.00 421 LYS A O 1
ATOM 3333 N N . ILE A 1 422 ? -32.117 7.741 22.855 1.00 92.56 422 ILE A N 1
ATOM 3334 C CA . ILE A 1 422 ? -32.330 6.888 24.019 1.00 92.56 422 ILE A CA 1
ATOM 3335 C C . ILE A 1 422 ? -33.814 6.907 24.360 1.00 92.56 422 ILE A C 1
ATOM 3337 O O . ILE A 1 422 ? -34.415 7.974 24.476 1.00 92.56 422 ILE A O 1
ATOM 3341 N N . THR A 1 423 ? -34.385 5.729 24.582 1.00 91.62 423 THR A N 1
ATOM 3342 C CA . THR A 1 423 ? -35.747 5.579 25.091 1.00 91.62 423 THR A CA 1
ATOM 3343 C C . THR A 1 423 ? -35.700 5.361 26.596 1.00 91.62 423 THR A C 1
ATOM 3345 O O . THR A 1 423 ? -35.069 4.421 27.089 1.00 91.62 423 THR A O 1
ATOM 3348 N N . GLU A 1 424 ? -36.368 6.235 27.345 1.00 91.00 424 GLU A N 1
ATOM 3349 C CA . GLU A 1 424 ? -36.284 6.268 28.801 1.00 91.00 424 GLU A CA 1
ATOM 3350 C C . GLU A 1 424 ? -37.626 6.492 29.496 1.00 91.00 424 GLU A C 1
ATOM 3352 O O . GLU A 1 424 ? -38.556 7.074 28.946 1.00 91.00 424 GLU A O 1
ATOM 3357 N N . ARG A 1 425 ? -37.720 6.080 30.761 1.00 90.31 425 ARG A N 1
ATOM 3358 C CA . ARG A 1 425 ? -38.857 6.389 31.640 1.00 90.31 425 ARG A CA 1
ATOM 3359 C C . ARG A 1 425 ? -38.389 6.760 33.038 1.00 90.31 425 ARG A C 1
ATOM 3361 O O . ARG A 1 425 ? -37.278 6.422 33.447 1.00 90.31 425 ARG A O 1
ATOM 3368 N N . LYS A 1 426 ? -39.227 7.467 33.796 1.00 87.38 426 LYS A N 1
ATOM 3369 C CA . LYS A 1 426 ? -38.887 7.847 35.175 1.00 87.38 426 LYS A CA 1
ATOM 3370 C C . LYS A 1 426 ? -38.861 6.601 36.055 1.00 87.38 426 LYS A C 1
ATOM 3372 O O . LYS A 1 426 ? -39.869 5.911 36.156 1.00 87.38 426 LYS A O 1
ATOM 3377 N N . LYS A 1 427 ? -37.761 6.377 36.779 1.00 84.75 427 LYS A N 1
ATOM 3378 C CA . LYS A 1 427 ? -37.639 5.241 37.710 1.00 84.75 427 LYS A CA 1
ATOM 3379 C C . LYS A 1 427 ? -38.703 5.276 38.817 1.00 84.75 427 LYS A C 1
ATOM 3381 O O . LYS A 1 427 ? -39.155 4.236 39.270 1.00 84.75 427 LYS A O 1
ATOM 3386 N N . SER A 1 428 ? -39.153 6.472 39.210 1.00 84.94 428 SER A N 1
ATOM 3387 C CA . SER A 1 428 ? -40.244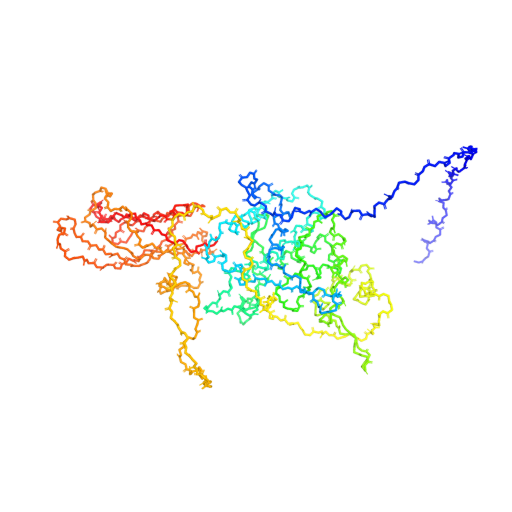 6.664 40.178 1.00 84.94 428 SER A CA 1
ATOM 3388 C C . SER A 1 428 ? -41.653 6.420 39.620 1.00 84.94 428 SER A C 1
ATOM 3390 O O . SER A 1 428 ? -42.610 6.444 40.389 1.00 84.94 428 SER A O 1
ATOM 3392 N N . LYS A 1 429 ? -41.804 6.235 38.302 1.00 85.94 429 LYS A N 1
ATOM 3393 C CA . LYS A 1 429 ? -43.083 5.974 37.622 1.00 85.94 429 LYS A CA 1
ATOM 3394 C C . LYS A 1 429 ? -42.887 4.898 36.539 1.00 85.94 429 LYS A C 1
ATOM 3396 O O . LYS A 1 429 ? -42.871 5.238 35.353 1.00 85.94 429 LYS A O 1
ATOM 3401 N N . PRO A 1 430 ? -42.706 3.623 36.921 1.00 77.12 430 PRO A N 1
ATOM 3402 C CA . PRO A 1 430 ? -42.370 2.545 35.985 1.00 77.12 430 PRO A CA 1
ATOM 3403 C C . PRO A 1 430 ? -43.435 2.316 34.900 1.00 77.12 430 PRO A C 1
ATOM 3405 O O . PRO A 1 430 ? -43.073 1.967 33.776 1.00 77.12 430 PRO A O 1
ATOM 3408 N N . ASP A 1 431 ? -44.703 2.610 35.203 1.00 82.94 431 ASP A N 1
ATOM 3409 C CA . ASP A 1 431 ? -45.841 2.459 34.282 1.00 82.94 431 ASP A CA 1
ATOM 3410 C C . ASP A 1 431 ? -46.073 3.684 33.382 1.00 82.94 431 ASP A C 1
ATOM 3412 O O . ASP A 1 431 ? -47.010 3.718 32.589 1.00 82.94 431 ASP A O 1
ATOM 3416 N N . SER A 1 432 ? -45.245 4.728 33.506 1.00 84.00 432 SER A N 1
ATOM 3417 C CA . SER A 1 432 ? -45.348 5.884 32.612 1.00 84.00 432 SER A CA 1
ATOM 3418 C C . SER A 1 432 ? -44.868 5.547 31.201 1.00 84.00 432 SER A C 1
ATOM 3420 O O . SER A 1 432 ? -43.929 4.767 31.020 1.00 84.00 432 SER A O 1
ATOM 3422 N N . THR A 1 433 ? -45.493 6.176 30.203 1.00 86.19 433 THR A N 1
ATOM 3423 C CA . THR A 1 433 ? -45.085 6.081 28.800 1.00 86.19 433 THR A CA 1
ATOM 3424 C C . THR A 1 433 ? -43.603 6.419 28.662 1.00 86.19 433 THR A C 1
ATOM 3426 O O . THR A 1 433 ? -43.139 7.442 29.177 1.00 86.19 433 THR A O 1
ATOM 3429 N N . ALA A 1 434 ? -42.857 5.548 27.982 1.00 89.12 434 ALA A N 1
ATOM 3430 C CA . ALA A 1 434 ? -41.459 5.807 27.682 1.00 89.12 434 ALA A CA 1
ATOM 3431 C C . ALA A 1 434 ? -41.336 6.985 26.708 1.00 89.12 434 ALA A C 1
ATOM 3433 O O . ALA A 1 434 ? -42.171 7.172 25.826 1.00 89.12 434 ALA A O 1
ATOM 3434 N N . VAL A 1 435 ? -40.300 7.791 26.895 1.00 90.88 435 VAL A N 1
ATOM 3435 C CA . VAL A 1 435 ? -40.028 8.990 26.110 1.00 90.88 435 VAL A CA 1
ATOM 3436 C C . VAL A 1 435 ? -38.704 8.798 25.393 1.00 90.88 435 VAL A C 1
ATOM 3438 O O . VAL A 1 435 ? -37.705 8.431 26.010 1.00 90.88 435 VAL A O 1
ATOM 3441 N N . GLU A 1 436 ? -38.692 9.083 24.098 1.00 91.38 436 GLU A N 1
ATOM 3442 C CA . GLU A 1 436 ? -37.475 9.119 23.298 1.00 91.38 436 GLU A CA 1
ATOM 3443 C C . GLU A 1 436 ? -36.767 10.474 23.466 1.00 91.38 436 GLU A C 1
ATOM 3445 O O . GLU A 1 436 ? -37.394 11.539 23.459 1.00 91.38 436 GLU A O 1
ATOM 3450 N N . LYS A 1 437 ? -35.446 10.445 23.652 1.00 89.75 437 LYS A N 1
ATOM 3451 C CA . LYS A 1 437 ? -34.596 11.627 23.800 1.00 89.75 437 LYS A CA 1
ATOM 3452 C C . LYS A 1 437 ? -33.366 11.523 22.917 1.00 89.75 437 LYS A C 1
ATOM 3454 O O . LYS A 1 437 ? -32.639 10.536 22.980 1.00 89.75 437 LYS A O 1
ATOM 3459 N N . SER A 1 438 ? -33.094 12.586 22.169 1.00 89.25 438 SER A N 1
ATOM 3460 C CA . SER A 1 438 ? -31.853 12.717 21.412 1.00 89.25 438 SER A CA 1
ATOM 3461 C C . SER A 1 438 ? -30.666 12.971 22.342 1.00 89.25 438 SER A C 1
ATOM 3463 O O . SER A 1 438 ? -30.759 13.731 23.311 1.00 89.25 438 SER A O 1
ATOM 3465 N N . ILE A 1 439 ? -29.538 12.349 22.023 1.00 89.81 439 ILE A N 1
ATOM 3466 C CA . ILE A 1 439 ? -28.241 12.549 22.663 1.00 89.81 439 ILE A CA 1
ATOM 3467 C C . ILE A 1 439 ? -27.289 13.094 21.603 1.00 89.81 439 ILE A C 1
ATOM 3469 O O . ILE A 1 439 ? -27.224 12.560 20.501 1.00 89.81 439 ILE A O 1
ATOM 3473 N N . LEU A 1 440 ? -26.543 14.140 21.954 1.00 89.88 440 LEU A N 1
ATOM 3474 C CA . LEU A 1 440 ? -25.401 14.627 21.187 1.00 89.88 440 LEU A CA 1
ATOM 3475 C C . LEU A 1 440 ? -24.330 15.097 22.171 1.00 89.88 440 LEU A C 1
ATOM 3477 O O . LEU A 1 440 ? -24.522 16.066 22.910 1.00 89.88 440 LEU A O 1
ATOM 3481 N N . ILE A 1 441 ? -23.217 14.375 22.225 1.00 91.19 441 ILE A N 1
ATOM 3482 C CA . ILE A 1 441 ? -22.094 14.652 23.120 1.00 91.19 441 ILE A CA 1
ATOM 3483 C C . ILE A 1 441 ? -20.825 14.614 22.281 1.00 91.19 441 ILE A C 1
ATOM 3485 O O . ILE A 1 441 ? -20.467 13.561 21.776 1.00 91.19 441 ILE A O 1
ATOM 3489 N N . SER A 1 442 ? -20.130 15.742 22.170 1.00 90.25 442 SER A N 1
ATOM 3490 C CA . SER A 1 442 ? -18.836 15.827 21.493 1.00 90.25 442 SER A CA 1
ATOM 3491 C C . SER A 1 442 ? -17.816 16.485 22.415 1.00 90.25 442 SER A C 1
ATOM 3493 O O . SER A 1 442 ? -18.128 17.472 23.093 1.00 90.25 442 SER A O 1
ATOM 3495 N N . SER A 1 443 ? -16.623 15.899 22.526 1.00 89.25 443 SER A N 1
ATOM 3496 C CA . SER A 1 443 ? -15.534 16.469 23.321 1.00 89.25 443 SER A CA 1
ATOM 3497 C C . SER A 1 443 ? -14.181 15.856 22.983 1.00 89.25 443 SER A C 1
ATOM 3499 O O . SER A 1 443 ? -14.102 14.742 22.465 1.00 89.25 443 SER A O 1
ATOM 3501 N N . LYS A 1 444 ? -13.108 16.556 23.370 1.00 88.25 444 LYS A N 1
ATOM 3502 C CA . LYS A 1 444 ? -11.773 15.957 23.407 1.00 88.25 444 LYS A CA 1
ATOM 3503 C C . LYS A 1 444 ? -11.774 14.768 24.368 1.00 88.25 444 LYS A C 1
ATOM 3505 O O . LYS A 1 444 ? -12.293 14.848 25.484 1.00 88.25 444 LYS A O 1
ATOM 3510 N N . SER A 1 445 ? -11.170 13.677 23.932 1.00 88.06 445 SER A N 1
ATOM 3511 C CA . SER A 1 445 ? -11.160 12.399 24.642 1.00 88.06 445 SER A CA 1
ATOM 3512 C C . SER A 1 445 ? -9.740 11.935 24.932 1.00 88.06 445 SER A C 1
ATOM 3514 O O . SER A 1 445 ? -8.818 12.234 24.173 1.00 88.06 445 SER A O 1
ATOM 3516 N N . LYS A 1 446 ? -9.579 11.113 25.967 1.00 88.19 446 LYS A N 1
ATOM 3517 C CA . LYS A 1 446 ? -8.383 10.290 26.142 1.00 88.19 446 LYS A CA 1
ATOM 3518 C C . LYS A 1 446 ? -8.580 8.992 25.365 1.00 88.19 446 LYS A C 1
ATOM 3520 O O . LYS A 1 446 ? -9.444 8.199 25.732 1.00 88.19 446 LYS A O 1
ATOM 3525 N N . LYS A 1 447 ? -7.799 8.801 24.305 1.00 81.69 447 LYS A N 1
ATOM 3526 C CA . LYS A 1 447 ? -7.781 7.567 23.512 1.00 81.69 447 LYS A CA 1
ATOM 3527 C C . LYS A 1 447 ? -6.747 6.596 24.081 1.00 81.69 447 LYS A C 1
ATOM 3529 O O . LYS A 1 447 ? -5.683 7.019 24.530 1.00 81.69 447 LYS A O 1
ATOM 3534 N N . SER A 1 448 ? -7.058 5.309 24.059 1.00 78.81 448 SER A N 1
ATOM 3535 C CA . SER A 1 448 ? -6.122 4.218 24.324 1.00 78.81 448 SER A CA 1
ATOM 3536 C C . SER A 1 448 ? -6.317 3.119 23.271 1.00 78.81 448 SER A C 1
ATOM 3538 O O . SER A 1 448 ? -7.320 3.129 22.555 1.00 78.81 448 SER A O 1
ATOM 3540 N N . PRO A 1 449 ? -5.410 2.132 23.168 1.00 71.19 449 PRO A N 1
ATOM 3541 C CA . PRO A 1 449 ? -5.631 0.971 22.299 1.00 71.19 449 PRO A CA 1
ATOM 3542 C C . PRO A 1 449 ? -6.928 0.202 22.617 1.00 71.19 449 PRO A C 1
ATOM 3544 O O . PRO A 1 449 ? -7.489 -0.465 21.754 1.00 71.19 449 PRO A O 1
ATOM 3547 N N . GLN A 1 450 ? -7.424 0.323 23.851 1.00 80.06 450 GLN A N 1
ATOM 3548 C CA . GLN A 1 450 ? -8.595 -0.393 24.361 1.00 80.06 450 GLN A CA 1
ATOM 3549 C C . GLN A 1 450 ? -9.900 0.413 24.249 1.00 80.06 450 GLN A C 1
ATOM 3551 O O . GLN A 1 450 ? -10.937 -0.036 24.740 1.00 80.06 450 GLN A O 1
ATOM 3556 N N . GLY A 1 451 ? -9.871 1.592 23.615 1.00 87.75 451 GLY A N 1
ATOM 3557 C CA . GLY A 1 451 ? -11.044 2.427 23.362 1.00 87.75 451 GLY A CA 1
ATOM 3558 C C . GLY A 1 451 ? -10.817 3.895 23.716 1.00 87.75 451 GLY A C 1
ATOM 3559 O O . GLY A 1 451 ? -9.757 4.462 23.445 1.00 87.75 451 GLY A O 1
ATOM 3560 N N . PHE A 1 452 ? -11.822 4.546 24.301 1.00 91.88 452 PHE A N 1
ATOM 3561 C CA . PHE A 1 452 ? -11.715 5.959 24.665 1.00 91.88 452 PHE A CA 1
ATOM 3562 C C . PHE A 1 452 ? -12.541 6.318 25.896 1.00 91.88 452 PHE A C 1
ATOM 3564 O O . PHE A 1 452 ? -13.576 5.717 26.178 1.00 91.88 452 PHE A O 1
ATOM 3571 N N . SER A 1 453 ? -12.106 7.381 26.568 1.00 92.56 453 SER A N 1
ATOM 3572 C CA . SER A 1 453 ? -12.853 8.042 27.633 1.00 92.56 453 SER A CA 1
ATOM 3573 C C . SER A 1 453 ? -13.024 9.519 27.305 1.00 92.56 453 SER A C 1
ATOM 3575 O O . SER A 1 453 ? -12.044 10.224 27.040 1.00 92.56 453 SER A O 1
ATOM 3577 N N . LEU A 1 454 ? -14.253 10.027 27.371 1.00 92.94 454 LEU A N 1
ATOM 3578 C CA . LEU A 1 454 ? -14.538 11.453 27.218 1.00 92.94 454 LEU A CA 1
ATOM 3579 C C . LEU A 1 454 ? -15.344 11.998 28.395 1.00 92.94 454 LEU A C 1
ATOM 3581 O O . LEU A 1 454 ? -16.162 11.313 29.012 1.00 92.94 454 LEU A O 1
ATOM 3585 N N . ILE A 1 455 ? -15.105 13.274 28.701 1.00 90.00 455 ILE A N 1
ATOM 3586 C CA . ILE A 1 455 ? -15.851 14.018 29.712 1.00 90.00 455 ILE A CA 1
ATOM 3587 C C . ILE A 1 455 ? -16.308 15.333 29.096 1.00 90.00 455 ILE A C 1
ATOM 3589 O O . ILE A 1 455 ? -15.487 16.174 28.748 1.00 90.00 455 ILE A O 1
ATOM 3593 N N . SER A 1 456 ? -17.620 15.544 29.042 1.00 88.88 456 SER A N 1
ATOM 3594 C CA . SER A 1 456 ? -18.223 16.792 28.563 1.00 88.88 456 SER A CA 1
ATOM 3595 C C . SER A 1 456 ? -19.038 17.454 29.675 1.00 88.88 456 SER A C 1
ATOM 3597 O O . SER A 1 456 ? -19.664 16.775 30.493 1.00 88.88 456 SER A O 1
ATOM 3599 N N . LYS A 1 457 ? -19.006 18.788 29.751 1.00 82.94 457 LYS A N 1
ATOM 3600 C CA . LYS A 1 457 ? -19.627 19.577 30.829 1.00 82.94 457 LYS A CA 1
ATOM 3601 C C . LYS A 1 457 ? -20.605 20.615 30.268 1.00 82.94 457 LYS A C 1
ATOM 3603 O O . LYS A 1 457 ? -20.359 21.815 30.385 1.00 82.94 457 LYS A O 1
ATOM 3608 N N . ASN A 1 458 ? -21.741 20.152 29.755 1.00 74.94 458 ASN A N 1
ATOM 3609 C CA . ASN A 1 458 ? -22.815 21.018 29.254 1.00 74.94 458 ASN A CA 1
ATOM 3610 C C . ASN A 1 458 ? -23.868 21.236 30.359 1.00 74.94 458 ASN A C 1
ATOM 3612 O O . ASN A 1 458 ? -23.494 21.558 31.493 1.00 74.94 458 ASN A O 1
ATOM 3616 N N . GLU A 1 459 ? -25.158 21.060 30.052 1.00 74.38 459 GLU A N 1
ATOM 3617 C CA . GLU A 1 459 ? -26.257 20.995 31.034 1.00 74.38 459 GLU A CA 1
ATOM 3618 C C . GLU A 1 459 ? -26.035 19.853 32.046 1.00 74.38 459 GLU A C 1
ATOM 3620 O O . GLU A 1 459 ? -26.249 19.998 33.253 1.00 74.38 459 GLU A O 1
ATOM 3625 N N . TYR A 1 460 ? -25.485 18.741 31.556 1.00 83.06 460 TYR A N 1
ATOM 3626 C CA . TYR A 1 460 ? -25.057 17.591 32.341 1.00 83.06 460 TYR A CA 1
ATOM 3627 C C . TYR A 1 460 ? -23.532 17.465 32.335 1.00 83.06 460 TYR A C 1
ATOM 3629 O O . TYR A 1 460 ? -22.853 17.862 31.383 1.00 83.06 460 TYR A O 1
ATOM 3637 N N . LYS A 1 461 ? -22.986 16.859 33.394 1.00 88.00 461 LYS A N 1
ATOM 3638 C CA . LYS A 1 461 ? -21.650 16.261 33.350 1.00 88.00 461 LYS A CA 1
ATOM 3639 C C . LYS A 1 461 ? -21.794 14.868 32.743 1.00 88.00 461 LYS A C 1
ATOM 3641 O O . LYS A 1 461 ? -22.326 13.975 33.400 1.00 88.00 461 LYS A O 1
ATOM 3646 N N . ASN A 1 462 ? -21.330 14.714 31.510 1.00 90.25 462 ASN A N 1
ATOM 3647 C CA . ASN A 1 462 ? -21.299 13.451 30.784 1.00 90.25 462 ASN A CA 1
ATOM 3648 C C . ASN A 1 462 ? -19.942 12.788 31.001 1.00 90.25 462 ASN A C 1
ATOM 3650 O O . ASN A 1 462 ? -18.913 13.438 30.818 1.00 90.25 462 ASN A O 1
ATOM 3654 N N . ILE A 1 463 ? -19.950 11.523 31.396 1.00 91.69 463 ILE A N 1
ATOM 3655 C CA . ILE A 1 463 ? -18.778 10.654 31.469 1.00 91.69 463 ILE A CA 1
ATOM 3656 C C . ILE A 1 463 ? -19.093 9.479 30.559 1.00 91.69 463 ILE A C 1
ATOM 3658 O O . ILE A 1 463 ? -20.131 8.836 30.748 1.00 91.69 463 ILE A O 1
ATOM 3662 N N . VAL A 1 464 ? -18.253 9.265 29.551 1.00 94.06 464 VAL A N 1
ATOM 3663 C CA . VAL A 1 464 ? -18.452 8.185 28.593 1.00 94.06 464 VAL A CA 1
ATOM 3664 C C . VAL A 1 464 ? -17.171 7.408 28.405 1.00 94.06 464 VAL A C 1
ATOM 3666 O O . VAL A 1 464 ? -16.136 8.003 28.114 1.00 94.06 464 VAL A O 1
ATOM 3669 N N . ASP A 1 465 ? -17.287 6.095 28.545 1.00 94.06 465 ASP A N 1
ATOM 3670 C CA . ASP A 1 465 ? -16.197 5.143 28.421 1.00 94.06 465 ASP A CA 1
ATOM 3671 C C . ASP A 1 465 ? -16.597 4.072 27.406 1.00 94.06 465 ASP A C 1
ATOM 3673 O O . ASP A 1 465 ? -17.608 3.387 27.569 1.00 94.06 465 ASP A O 1
ATOM 3677 N N . PHE A 1 466 ? -15.823 3.942 26.336 1.00 94.19 466 PHE A N 1
ATOM 3678 C CA . PHE A 1 466 ? -15.996 2.908 25.325 1.00 94.19 466 PHE A CA 1
ATOM 3679 C C . PHE A 1 466 ? -14.844 1.913 25.408 1.00 94.19 466 PHE A C 1
ATOM 3681 O O . PHE A 1 466 ? -13.683 2.314 25.453 1.00 94.19 466 PHE A O 1
ATOM 3688 N N . SER A 1 467 ? -15.178 0.622 25.393 1.00 88.25 467 SER A N 1
ATOM 3689 C CA . SER A 1 467 ? -14.218 -0.478 25.312 1.00 88.25 467 SER A CA 1
ATOM 3690 C C . SER A 1 467 ? -14.282 -1.109 23.926 1.00 88.25 467 SER A C 1
ATOM 3692 O O . SER A 1 467 ? -15.320 -1.661 23.557 1.00 88.25 467 SER A O 1
ATOM 3694 N N . SER A 1 468 ? -13.178 -1.056 23.179 1.00 83.25 468 SER A N 1
ATOM 3695 C CA . SER A 1 468 ? -13.054 -1.717 21.873 1.00 83.25 468 SER A CA 1
ATOM 3696 C C . SER A 1 468 ? -12.940 -3.240 21.997 1.00 83.25 468 SER A C 1
ATOM 3698 O O . SER A 1 468 ? -13.437 -3.945 21.125 1.00 83.25 468 SER A O 1
ATOM 3700 N N . GLU A 1 469 ? -12.359 -3.747 23.092 1.00 80.00 469 GLU A N 1
ATOM 3701 C CA . GLU A 1 469 ? -12.210 -5.188 23.361 1.00 80.00 469 GLU A CA 1
ATOM 3702 C C . GLU A 1 469 ? -13.565 -5.890 23.523 1.00 80.00 469 GLU A C 1
ATOM 3704 O O . GLU A 1 469 ? -13.798 -6.937 22.928 1.00 80.00 469 GLU A O 1
ATOM 3709 N N . ASN A 1 470 ? -14.476 -5.290 24.297 1.00 80.81 470 ASN A N 1
ATOM 3710 C CA . ASN A 1 470 ? -15.784 -5.884 24.598 1.00 80.81 470 ASN A CA 1
ATOM 3711 C C . ASN A 1 470 ? -16.933 -5.264 23.788 1.00 80.81 470 ASN A C 1
ATOM 3713 O O . ASN A 1 470 ? -18.085 -5.672 23.931 1.00 80.81 470 ASN A O 1
ATOM 3717 N N . LEU A 1 471 ? -16.636 -4.250 22.968 1.00 86.12 471 LEU A N 1
ATOM 3718 C CA . LEU A 1 471 ? -17.614 -3.439 22.238 1.00 86.12 471 LEU A CA 1
ATOM 3719 C C . LEU A 1 471 ? -18.732 -2.918 23.145 1.00 86.12 471 LEU A C 1
ATOM 3721 O O . LEU A 1 471 ? -19.908 -2.969 22.799 1.00 86.12 471 LEU A O 1
ATOM 3725 N N . THR A 1 472 ? -18.372 -2.414 24.322 1.00 89.88 472 THR A N 1
ATOM 3726 C CA . THR A 1 472 ? -19.352 -1.875 25.269 1.00 89.88 472 THR A CA 1
ATOM 3727 C C . THR A 1 472 ? -19.159 -0.388 25.468 1.00 89.88 472 THR A C 1
ATOM 3729 O O . THR A 1 472 ? -18.032 0.064 25.682 1.00 89.88 472 THR A O 1
ATOM 3732 N N . LEU A 1 473 ? -20.264 0.351 25.489 1.00 94.00 473 LEU A N 1
ATOM 3733 C CA . LEU A 1 473 ? -20.298 1.763 25.849 1.00 94.00 473 LEU A CA 1
ATOM 3734 C C . LEU A 1 473 ? -20.908 1.925 27.237 1.00 94.00 473 LEU A C 1
ATOM 3736 O O . LEU A 1 473 ? -22.008 1.442 27.495 1.00 94.00 473 LEU A O 1
ATOM 3740 N N . HIS A 1 474 ? -20.240 2.657 28.118 1.00 94.19 474 HIS A N 1
ATOM 3741 C CA . HIS A 1 474 ? -20.796 3.097 29.391 1.00 94.19 474 HIS A CA 1
ATOM 3742 C C . HIS A 1 474 ? -21.051 4.602 29.353 1.00 94.19 474 HIS A C 1
ATOM 3744 O O . HIS A 1 474 ? -20.124 5.386 29.182 1.00 94.19 474 HIS A O 1
ATOM 3750 N N . LEU A 1 475 ? -22.311 5.011 29.522 1.00 92.88 475 LEU A N 1
ATOM 3751 C CA . LEU A 1 475 ? -22.729 6.412 29.576 1.00 92.88 475 LEU A CA 1
ATOM 3752 C C . LEU A 1 475 ? -23.266 6.748 30.970 1.00 92.88 475 LEU A C 1
ATOM 3754 O O . LEU A 1 475 ? -24.297 6.226 31.398 1.00 92.88 475 LEU A O 1
ATOM 3758 N N . ASN A 1 476 ? -22.613 7.694 31.648 1.00 91.56 476 ASN A N 1
ATOM 3759 C CA . ASN A 1 476 ? -23.059 8.254 32.920 1.00 91.56 476 ASN A CA 1
ATOM 3760 C C . ASN A 1 476 ? -23.279 9.769 32.799 1.00 91.56 476 ASN A C 1
ATOM 3762 O O . ASN A 1 476 ? -22.341 10.539 32.583 1.00 91.56 476 ASN A O 1
ATOM 3766 N N . GLN A 1 477 ? -24.525 10.208 32.976 1.00 90.12 477 GLN A N 1
ATOM 3767 C CA . GLN A 1 477 ? -24.899 11.620 32.983 1.00 90.12 477 GLN A CA 1
ATOM 3768 C C . GLN A 1 477 ? -25.295 12.061 34.388 1.00 90.12 477 GLN A C 1
ATOM 3770 O O . GLN A 1 477 ? -26.214 11.498 34.988 1.00 90.12 477 GLN A O 1
ATOM 3775 N N . ARG A 1 478 ? -24.664 13.124 34.894 1.00 87.50 478 ARG A N 1
ATOM 3776 C CA . ARG A 1 478 ? -24.968 13.717 36.206 1.00 87.50 478 ARG A CA 1
ATOM 3777 C C . ARG A 1 478 ? -25.466 15.147 36.078 1.00 87.50 478 ARG A C 1
ATOM 3779 O O . ARG A 1 478 ? -24.925 15.931 35.299 1.00 87.50 478 ARG A O 1
ATOM 3786 N N . VAL A 1 479 ? -26.463 15.506 36.884 1.00 81.38 479 VAL A N 1
ATOM 3787 C CA . VAL A 1 479 ? -26.963 16.887 36.964 1.00 81.38 479 VAL A CA 1
ATOM 3788 C C . VAL A 1 479 ? -25.874 17.769 37.573 1.00 81.38 479 VAL A C 1
ATOM 3790 O O . VAL A 1 479 ? -25.421 17.509 38.687 1.00 81.38 479 VAL A O 1
ATOM 3793 N N . LYS A 1 480 ? -25.460 18.819 36.859 1.00 67.62 480 LYS A N 1
ATOM 3794 C CA . LYS A 1 480 ? -24.277 19.633 37.189 1.00 67.62 480 LYS A CA 1
ATOM 3795 C C . LYS A 1 480 ? -24.319 20.267 38.586 1.00 67.62 480 LYS A C 1
ATOM 3797 O O . LYS A 1 480 ? -23.292 20.316 39.250 1.00 67.62 480 LYS A O 1
ATOM 3802 N N . ILE A 1 481 ? -25.498 20.712 39.028 1.00 63.97 481 ILE A N 1
ATOM 3803 C CA . ILE A 1 481 ? -25.690 21.442 40.296 1.00 63.97 481 ILE A CA 1
ATOM 3804 C C . ILE A 1 481 ? -25.866 20.491 41.489 1.00 63.97 481 ILE A C 1
ATOM 3806 O O . ILE A 1 481 ? -25.369 20.760 42.575 1.00 63.97 481 ILE A O 1
ATOM 3810 N N . LEU A 1 482 ? -26.566 19.370 41.293 1.00 63.00 482 LEU A N 1
ATOM 3811 C CA . LEU A 1 482 ? -26.963 18.468 42.383 1.00 63.00 482 LEU A CA 1
ATOM 3812 C C . LEU A 1 482 ? -26.063 17.231 42.511 1.00 63.00 482 LEU A C 1
ATOM 3814 O O . LEU A 1 482 ? -26.213 16.470 43.459 1.00 63.00 482 LEU A O 1
ATOM 3818 N N . GLY A 1 483 ? -25.188 16.963 41.535 1.00 64.31 483 GLY A N 1
ATOM 3819 C CA . GLY A 1 483 ? -24.317 15.780 41.514 1.00 64.31 483 GLY A CA 1
ATOM 3820 C C . GLY A 1 483 ? -25.047 14.436 41.365 1.00 64.31 483 GLY A C 1
ATOM 3821 O O . GLY A 1 483 ? -24.398 13.396 41.289 1.00 64.31 483 GLY A O 1
ATOM 3822 N N . LEU A 1 484 ? -26.381 14.452 41.296 1.00 76.75 484 LEU A N 1
ATOM 3823 C CA . LEU A 1 484 ? -27.231 13.270 41.189 1.00 76.75 484 LEU A CA 1
ATOM 3824 C C . LEU A 1 484 ? -27.109 12.623 39.804 1.00 76.75 484 LEU A C 1
ATOM 3826 O O . LEU A 1 484 ? -27.110 13.322 38.784 1.00 76.75 484 LEU A O 1
ATOM 3830 N N . ASN A 1 485 ? -27.078 11.287 39.773 1.00 81.75 485 ASN A N 1
ATOM 3831 C CA . ASN A 1 485 ? -27.109 10.509 38.535 1.00 81.75 485 ASN A CA 1
ATOM 3832 C C . ASN A 1 485 ? -28.463 10.724 37.835 1.00 81.75 485 ASN A C 1
ATOM 3834 O O . ASN A 1 485 ? -29.531 10.424 38.372 1.00 81.75 485 ASN A O 1
ATOM 3838 N N . HIS A 1 486 ? -28.421 11.272 36.626 1.00 86.19 486 HIS A N 1
ATOM 3839 C CA . HIS A 1 486 ? -29.591 11.437 35.774 1.00 86.19 486 HIS A CA 1
ATOM 3840 C C . HIS A 1 486 ? -29.838 10.166 34.955 1.00 86.19 486 HIS A C 1
ATOM 3842 O O . HIS A 1 486 ? -30.906 9.568 35.089 1.00 86.19 486 HIS A O 1
ATOM 3848 N N . ARG A 1 487 ? -28.818 9.727 34.203 1.00 88.62 487 ARG A N 1
ATOM 3849 C CA . ARG A 1 487 ? -28.792 8.487 33.413 1.00 88.62 487 ARG A CA 1
ATOM 3850 C C . ARG A 1 487 ? -27.516 7.717 33.713 1.00 88.62 487 ARG A C 1
ATOM 3852 O O . ARG A 1 487 ? -26.468 8.326 33.925 1.00 88.62 487 ARG A O 1
ATOM 3859 N N . ASN A 1 488 ? -27.609 6.398 33.731 1.00 90.19 488 ASN A N 1
ATOM 3860 C CA . ASN A 1 488 ? -26.459 5.521 33.877 1.00 90.19 488 ASN A CA 1
ATOM 3861 C C . ASN A 1 488 ? -26.774 4.214 33.153 1.00 90.19 488 ASN A C 1
ATOM 3863 O O . ASN A 1 488 ? -27.685 3.505 33.572 1.00 90.19 488 ASN A O 1
ATOM 3867 N N . VAL A 1 489 ? -26.101 3.958 32.034 1.00 90.50 489 VAL A N 1
ATOM 3868 C CA . VAL A 1 489 ? -26.438 2.839 31.151 1.00 90.50 489 VAL A CA 1
ATOM 3869 C C . VAL A 1 489 ? -25.192 2.240 30.521 1.00 90.50 489 VAL A C 1
ATOM 3871 O O . VAL A 1 489 ? -24.293 2.972 30.101 1.00 90.50 489 VAL A O 1
ATOM 3874 N N . LYS A 1 490 ? -25.160 0.910 30.444 1.00 91.62 490 LYS A N 1
ATOM 3875 C CA . LYS A 1 490 ? -24.185 0.159 2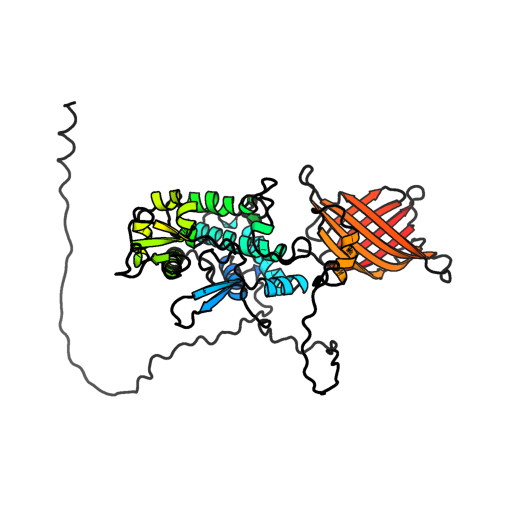9.659 1.00 91.62 490 LYS A CA 1
ATOM 3876 C C . LYS A 1 490 ? -24.869 -0.420 28.424 1.00 91.62 490 LYS A C 1
ATOM 3878 O O . LYS A 1 490 ? -25.912 -1.062 28.546 1.00 91.62 490 LYS A O 1
ATOM 3883 N N . LEU A 1 491 ? -24.282 -0.186 27.257 1.00 91.25 491 LEU A N 1
ATOM 3884 C CA . LEU A 1 491 ? -24.800 -0.618 25.964 1.00 91.25 491 LEU A CA 1
ATOM 3885 C C . LEU A 1 491 ? -23.838 -1.594 25.291 1.00 91.25 491 LEU A C 1
ATOM 3887 O O . LEU A 1 491 ? -22.620 -1.439 25.420 1.00 91.25 491 LEU A O 1
ATOM 3891 N N . GLN A 1 492 ? -24.394 -2.549 24.550 1.00 89.31 492 GLN A N 1
ATOM 3892 C CA . GLN A 1 492 ? -23.662 -3.387 23.611 1.00 89.31 492 GLN A CA 1
ATOM 3893 C C . GLN A 1 492 ? -23.610 -2.667 22.274 1.00 89.31 492 GLN A C 1
ATOM 3895 O O . GLN A 1 492 ? -24.612 -2.129 21.786 1.00 89.31 492 GLN A O 1
ATOM 3900 N N . CYS A 1 493 ? -22.420 -2.651 21.698 1.00 85.94 493 CYS A N 1
ATOM 3901 C CA . CYS A 1 493 ? -22.134 -1.998 20.444 1.00 85.94 493 CYS A CA 1
ATOM 3902 C C . CYS A 1 493 ? -21.740 -3.005 19.376 1.00 85.94 493 CYS A C 1
ATOM 3904 O O . CYS A 1 493 ? -21.142 -4.049 19.636 1.00 85.94 493 CYS A O 1
ATOM 3906 N N . PHE A 1 494 ? -22.035 -2.612 18.150 1.00 78.56 494 PHE A N 1
ATOM 3907 C CA . PHE A 1 494 ? -21.572 -3.211 16.920 1.00 78.56 494 PHE A CA 1
ATOM 3908 C C . PHE A 1 494 ? -20.500 -2.267 16.384 1.00 78.56 494 PHE A C 1
ATOM 3910 O O . PHE A 1 494 ? -20.793 -1.149 15.962 1.00 78.56 494 PHE A O 1
ATOM 3917 N N . GLY A 1 495 ? -19.236 -2.656 16.542 1.00 65.25 495 GLY A N 1
ATOM 3918 C CA . GLY A 1 495 ? -18.102 -1.865 16.064 1.00 65.25 495 GLY A CA 1
ATOM 3919 C C . GLY A 1 495 ? -18.012 -1.890 14.542 1.00 65.25 495 GLY A C 1
ATOM 3920 O O . GLY A 1 495 ? -18.211 -2.947 13.951 1.00 65.25 495 GLY A O 1
ATOM 3921 N N . PHE A 1 496 ? -17.659 -0.754 13.945 1.00 61.59 496 PHE A N 1
ATOM 3922 C CA . PHE A 1 496 ? -17.388 -0.591 12.513 1.00 61.59 496 PHE A CA 1
ATOM 3923 C C . PHE A 1 496 ? -15.908 -0.309 12.206 1.00 61.59 496 PHE A C 1
ATOM 3925 O O . PHE A 1 496 ? -15.552 -0.111 11.047 1.00 61.59 496 PHE A O 1
ATOM 3932 N N . LEU A 1 497 ? -15.023 -0.277 13.211 1.00 52.12 497 LEU A N 1
ATOM 3933 C CA . LEU A 1 497 ? -13.680 0.269 13.002 1.00 52.12 497 LEU A CA 1
ATOM 3934 C C . LEU A 1 497 ? -12.572 -0.681 12.578 1.00 52.12 497 LEU A C 1
ATOM 3936 O O . LEU A 1 497 ? -12.317 -1.685 13.243 1.00 52.12 497 LEU A O 1
ATOM 3940 N N . LYS A 1 498 ? -11.904 -0.141 11.544 1.00 38.56 498 LYS A N 1
ATOM 3941 C CA . LYS A 1 498 ? -10.470 0.083 11.260 1.00 38.56 498 LYS A CA 1
ATOM 3942 C C . LYS A 1 498 ? -9.483 -1.049 11.495 1.00 38.56 498 LYS A C 1
ATOM 3944 O O . LYS A 1 498 ? -9.133 -1.304 12.666 1.00 38.56 498 LYS A O 1
#

Radius of gyration: 31.82 Å; Cα contacts (8 Å, |Δi|>4): 756; chains: 1; bounding box: 103×79×82 Å

Sequence (498 aa):
MMKAILLIVMLFLTASCGYEKEKIGEAPATPVPQTDRISGPQRVVDNSTEIRLGANHPLIKKDIFALMNLFFSTFVESAQNVDGTVKDSGINFDGMYLLRLQRDLDFLKLVSAIETKLSDPAILNQRSVAFKLAFYLNAYNYFAVRLINKNYLWSGKRINSILDLGKKNEGIDIFNEQLFFLEGERLSLNEIAKNKIGKLTNDADGRIPFALHCVAKGCPFLPPESFKPETIEMQLDSLANANLLLARNFRVEVDSDVSMINQLFNWYQEIFIKDPNGGVSGFIKKHLPDGQRIYEEIEYISHDWSLNKTEEFPIKVPEIRGLDDLPGVRPIVTDGGDDDDDDDDDDDCDEGEDCDDDRPILMKECEKYLTSPMMDIIARCMEVIDTNINGAKMTIIGADICLMEQELVEQEGHIHTIAGKITERKKSKPDSTAVEKSILISSKSKKSPQGFSLISKNEYKNIVDFSSENLTLHLNQRVKILGLNHRNVKLQCFGFLK

Foldseek 3Di:
DDDDDPPPPDDDDDDDDDDDDDDDDDDDDDDDDDDDDPDPPPPPPPPPPDPAPDPPDQLLPDDLQVLLLVVLLVFKDFDQDPVRPATAIFGALVLLLVCLQVVPVVSVSSVCSNQVLQQALCNCPPHDLLALLLSLLSVLQVVLSVLCSVPCDPPLHGDFFPCVVADVVVVGDQQQDQCGRGSNGRGGSCCSLCPRNCVSCVLAAPLSQLSHANQFSLGFGHDSHGRDSVCNVVVSLVSLLSRCVDVSAWDADVVVQEIEHECSCVVSQVNQCNHPLHHPVSSSCVRYPPPDDHGPHYDYRDGGRTGRHDPDDDDPDPPNPDPPPDPDDDPPDDDDDDDDDDDDDDDDPDPDDDPDRPDDPLVVVCVVVDPDPQKDWWWWFWAFDDFPDPFAQKGWDTWTKIWIWGADPPPGFIKIWIWGKTWIDGPVCPPDDTDIDIDIDIDTWDQDPQGIWDFDDDQWTWTWDAGPVQQKIWIWTAGPPPRGTHGTTITHIDTSDD

Mean predicted aligned error: 18.92 Å